Protein AF-0000000078756309 (afdb_homodimer)

Sequence (666 aa):
MLWLVALVTIILILGHYGLPETVNPQAYQEAPSAIKIMRGAEPFRLQGKTDVGFLLVHGFEDSPFTMRNIGELLHREGHTVIAPLLPGHGTTIKDFAKTRYEHWLSAVRETYARERPRFRHFFLIGFSMGGNLCLTLSSQLRRDSQPTGIISIAAPVALNGILNGRPIVKDPRLFLSGLLKNFISHIPKVQSAVAENVMIPWVGYSEAYTLAPLHSFKLGVQRVKSRLYRIRQPTCLIHATGDKTVHIENMHYIFRKISATEKRAYVFELNEDLSTHHVLVTHQLVRDKVFQYILRFVHDTLRGFDLKPVIFNPGGDKSRFIDKLKKFRGYFSMLWLVALVTIILILGHYGLPETVNPQAYQEAPSAIKIMRGAEPFRLQGKTDVGFLLVHGFEDSPFTMRNIGELLHREGHTVIAPLLPGHGTTIKDFAKTRYEHWLSAVRETYARERPRFRHFFLIGFSMGGNLCLTLSSQLRRDSQPTGIISIAAPVALNGILNGRPIVKDPRLFLSGLLKNFISHIPKVQSAVAENVMIPWVGYSEAYTLAPLHSFKLGVQRVKSRLYRIRQPTCLIHATGDKTVHIENMHYIFRKISATEKRAYVFELNEDLSTHHVLVTHQLVRDKVFQYILRFVHDTLRGFDLKPVIFNPGGDKSRFIDKLKKFRGYFS

Radius of gyration: 27.2 Å; Cα contacts (8 Å, |Δi|>4): 1262; chains: 2; bounding box: 55×83×77 Å

pLDDT: mean 78.38, std 21.21, range [23.53, 98.88]

InterPro domains:
  IPR022742 Alpha/beta hydrolase domain-containing protein 17C-like [PF12146] (55-269)
  IPR029058 Alpha/Beta hydrolase fold [G3DSA:3.40.50.1820] (33-302)
  IPR029058 Alpha/Beta hydrolase fold [SSF53474] (51-299)
  IPR050266 AB hydrolase superfamily [PTHR43798] (54-299)

Foldseek 3Di:
DVVVVVVVVVQLVCQAQADDDDDDLCPQVDDPDPVQAAVQQAWDKQAFDALEEEEEEEADQAGCNLVVVLQVLVVVVRYIYTYHGFFQWRGDLVRVLPDFLSNRLVNSLVVLVVCQVSGPAYEYEYAACSLLSLLQSQLPDDPVSHHQEYEHELYALAQFDAFPNRTHHLDPSNSRLSVCLVPDQWDFDPPPPLPPPPQFDTRGDRGTDGSNRVSNSRVVSNVSLVRQQSAAHEYEYEYECQQSRRHCSRVVSSQVRHNYPHYYYYYYYDPDPNDSSSSQCRGPVNNVVVSVSVVVSVVVSVVVVVPDPPPPPVDDDPPVVVVVVVVVVVVVD/DVVVVVVVVVQLVCQAQADDDDDDLCPQVDDPDPVQAAVQQAWDKQAFDALEEEEEEEADQAGCNLVVVLQVLVVVVRYIYTYHGFFQWRGDLVRVLPDFLSNRLVVSLVVLVVCQVSGPAYEYEYAALSLLSLLQSQLPDDPVSHHQEYEHELYALAQFDAFPNRTHHLDPSNSRLSVCLVPDQWDFDPPPPLPPPPQFDTRGDHGTDGSNRSSNSRVVSNVSLVRQQSAAHEYEYEYECQQSRRHCSRVVSSQVRHNYPHYYYYYYYDPDPNDSSSSQCGGPVNNVVVSVSVVVSVVVSVVVVVPDPPPPPVDDDPPVVVVVVVVVVVVVD

Secondary structure (DSSP, 8-state):
-HHHHHHHHHHHHHHHH-SPP---TTTT-SPPPGGGSPTT---EEE--SSSEEEEEE--TT--GGGGHHHHHHHHHTT-EEEEPPPTTTTS-HHHHHT--HHHHHHHHHHHHHHHGGG-SEEEEEEETHHHHHHHHHHHHS-GGG--SEEEEES--S-SEEEETTEEEES-GGGGGHHHHTTT-SEEE---------TTS---S--SEEEHHHHHHHHHHHGGGGGTGGG--S-EEEEEETT-SSS-THHHHHHHHH---SEEEEEEE----TTS-S--TTT-HHHHHHHHHHHHHHHHHHHHHHHS------TTS-TTHHHHHHHHHHHHB-/-HHHHHHHHHHHHHHHH-SPP---TTTT-SPPPGGGSPTT---EEE--SSSEEEEEE--TT--GGGGHHHHHHHHHTT-EEEEPPPTTTTS-HHHHHT--HHHHHHHHHHHHHHHGGG-SEEEEEEETHHHHHHHHHHHHS-GGG--SEEEEES--S-SEEEETTEEEES-GGGGGHHHHTTT-SEEE---------TTS---S--SEEEHHHHHHHHHHHGGGGGTGGG--S-EEEEEETT-SSS-THHHHHHHHH---SEEEEEEE----TTS-S--TTT-HHHHHHHHHHHHHHHHHHHHHHHS------TTS-TTHHHHHHHHHHHHB-

Structure (mmCIF, N/CA/C/O backbone):
data_AF-0000000078756309-model_v1
#
loop_
_entity.id
_entity.type
_entity.pdbx_description
1 polymer 'Serine aminopeptidase S33 domain-containing protein'
#
loop_
_atom_site.group_PDB
_atom_site.id
_atom_site.type_symbol
_atom_site.label_atom_id
_atom_site.label_alt_id
_atom_site.label_comp_id
_atom_site.label_asym_id
_atom_site.label_entity_id
_atom_site.label_seq_id
_atom_site.pdbx_PDB_ins_code
_atom_site.Cartn_x
_atom_site.Cartn_y
_atom_site.Cartn_z
_atom_site.occupancy
_atom_site.B_iso_or_equiv
_atom_site.auth_seq_id
_atom_site.auth_comp_id
_atom_site.auth_asym_id
_atom_site.auth_atom_id
_atom_site.pdbx_PDB_model_num
ATOM 1 N N . MET A 1 1 ? -3.621 -37.156 33.156 1 62.94 1 MET A N 1
ATOM 2 C CA . MET A 1 1 ? -3.957 -35.812 32.688 1 62.94 1 MET A CA 1
ATOM 3 C C . MET A 1 1 ? -2.865 -35.25 31.766 1 62.94 1 MET A C 1
ATOM 5 O O . MET A 1 1 ? -3.154 -34.75 30.688 1 62.94 1 MET A O 1
ATOM 9 N N . LEU A 1 2 ? -1.652 -35.469 32.125 1 72.5 2 LEU A N 1
ATOM 10 C CA . LEU A 1 2 ? -0.528 -34.969 31.344 1 72.5 2 LEU A CA 1
ATOM 11 C C . LEU A 1 2 ? -0.412 -35.75 30.031 1 72.5 2 LEU A C 1
ATOM 13 O O . LEU A 1 2 ? -0.12 -35.156 28.984 1 72.5 2 LEU A O 1
ATOM 17 N N . TRP A 1 3 ? -0.699 -36.969 30.219 1 71.19 3 TRP A N 1
ATOM 18 C CA . TRP A 1 3 ? -0.568 -37.781 29.016 1 71.19 3 TRP A CA 1
ATOM 19 C C . TRP A 1 3 ? -1.617 -37.406 27.969 1 71.19 3 TRP A C 1
ATOM 21 O O . TRP A 1 3 ? -1.339 -37.406 26.781 1 71.19 3 TRP A O 1
ATOM 31 N N . LEU A 1 4 ? -2.76 -37.062 28.406 1 67.69 4 LEU A N 1
ATOM 32 C CA . LEU A 1 4 ? -3.832 -36.625 27.5 1 67.69 4 LEU A CA 1
ATOM 33 C C . LEU A 1 4 ? -3.486 -35.312 26.828 1 67.69 4 LEU A C 1
ATOM 35 O O . LEU A 1 4 ? -3.744 -35.125 25.641 1 67.69 4 LEU A O 1
ATOM 39 N N . VAL A 1 5 ? -2.938 -34.5 27.578 1 70.62 5 VAL A N 1
ATOM 40 C CA . VAL A 1 5 ? -2.518 -33.219 27.031 1 70.62 5 VAL A CA 1
ATOM 41 C C . VAL A 1 5 ? -1.428 -33.438 25.984 1 70.62 5 VAL A C 1
ATOM 43 O O . VAL A 1 5 ? -1.44 -32.812 24.922 1 70.62 5 VAL A O 1
ATOM 46 N N . ALA A 1 6 ? -0.54 -34.25 26.375 1 68.94 6 ALA A N 1
ATOM 47 C CA . ALA A 1 6 ? 0.531 -34.562 25.438 1 68.94 6 ALA A CA 1
ATOM 48 C C . ALA A 1 6 ? -0.027 -35.188 24.156 1 68.94 6 ALA A C 1
ATOM 50 O O . ALA A 1 6 ? 0.394 -34.812 23.047 1 68.94 6 ALA A O 1
ATOM 51 N N . LEU A 1 7 ? -0.893 -36.031 24.359 1 63.38 7 LEU A N 1
ATOM 52 C CA . LEU A 1 7 ? -1.499 -36.719 23.203 1 63.38 7 LEU A CA 1
ATOM 53 C C . LEU A 1 7 ? -2.25 -35.688 22.328 1 63.38 7 LEU A C 1
ATOM 55 O O . LEU A 1 7 ? -2.135 -35.719 21.109 1 63.38 7 LEU A O 1
ATOM 59 N N . VAL A 1 8 ? -2.992 -34.906 22.922 1 62.09 8 VAL A N 1
ATOM 60 C CA . VAL A 1 8 ? -3.742 -33.875 22.188 1 62.09 8 VAL A CA 1
ATOM 61 C C . VAL A 1 8 ? -2.777 -32.938 21.469 1 62.09 8 VAL A C 1
ATOM 63 O O . VAL A 1 8 ? -3.014 -32.562 20.312 1 62.09 8 VAL A O 1
ATOM 66 N N . THR A 1 9 ? -1.751 -32.625 22.141 1 64.19 9 THR A N 1
ATOM 67 C CA . THR A 1 9 ? -0.748 -31.766 21.547 1 64.19 9 THR A CA 1
ATOM 68 C C . THR A 1 9 ? -0.109 -32.438 20.328 1 64.19 9 THR A C 1
ATOM 70 O O . THR A 1 9 ? 0.089 -31.797 19.297 1 64.19 9 THR A O 1
ATOM 73 N N . ILE A 1 10 ? 0.209 -33.656 20.547 1 59.19 10 ILE A N 1
ATOM 74 C CA . ILE A 1 10 ? 0.816 -34.406 19.453 1 59.19 10 ILE A CA 1
ATOM 75 C C . ILE A 1 10 ? -0.151 -34.469 18.281 1 59.19 10 ILE A C 1
ATOM 77 O O . ILE A 1 10 ? 0.249 -34.281 17.125 1 59.19 10 ILE A O 1
ATOM 81 N N . ILE A 1 11 ? -1.39 -34.656 18.578 1 56.66 11 ILE A N 1
ATOM 82 C CA . ILE A 1 11 ? -2.414 -34.75 17.531 1 56.66 11 ILE A CA 1
ATOM 83 C C . ILE A 1 11 ? -2.533 -33.406 16.828 1 56.66 11 ILE A C 1
ATOM 85 O O . ILE A 1 11 ? -2.637 -33.344 15.602 1 56.66 11 ILE A O 1
ATOM 89 N N . LEU A 1 12 ? -2.445 -32.438 17.625 1 61.59 12 LEU A N 1
ATOM 90 C CA . LEU A 1 12 ? -2.551 -31.094 17.031 1 61.59 12 LEU A CA 1
ATOM 91 C C . LEU A 1 12 ? -1.331 -30.781 16.172 1 61.59 12 LEU A C 1
ATOM 93 O O . LEU A 1 12 ? -1.465 -30.234 15.078 1 61.59 12 LEU A O 1
ATOM 97 N N . ILE A 1 13 ? -0.246 -31.219 16.719 1 60 13 ILE A N 1
ATOM 98 C CA . ILE A 1 13 ? 0.989 -30.969 15.984 1 60 13 ILE A CA 1
ATOM 99 C C . ILE A 1 13 ? 1.019 -31.812 14.711 1 60 13 ILE A C 1
ATOM 101 O O . ILE A 1 13 ? 1.274 -31.297 13.617 1 60 13 ILE A O 1
ATOM 105 N N . LEU A 1 14 ? 0.787 -33.094 14.969 1 59.84 14 LEU A N 1
ATOM 106 C CA . LEU A 1 14 ? 0.793 -33.969 13.812 1 59.84 14 LEU A CA 1
ATOM 107 C C . LEU A 1 14 ? -0.347 -33.625 12.859 1 59.84 14 LEU A C 1
ATOM 109 O O . LEU A 1 14 ? -0.213 -33.812 11.641 1 59.84 14 LEU A O 1
ATOM 113 N N . GLY A 1 15 ? -1.359 -33.281 13.422 1 61.75 15 GLY A N 1
ATOM 114 C CA . GLY A 1 15 ? -2.479 -32.844 12.594 1 61.75 15 GLY A CA 1
ATOM 115 C C . GLY A 1 15 ? -2.174 -31.641 11.75 1 61.75 15 GLY A C 1
ATOM 116 O O . GLY A 1 15 ? -2.574 -31.562 10.586 1 61.75 15 GLY A O 1
ATOM 117 N N . HIS A 1 16 ? -1.434 -30.859 12.336 1 65 16 HIS A N 1
ATOM 118 C CA . HIS A 1 16 ? -1.099 -29.625 11.648 1 65 16 HIS A CA 1
ATOM 119 C C . HIS A 1 16 ? 0.059 -29.812 10.68 1 65 16 HIS A C 1
ATOM 121 O O . HIS A 1 16 ? -0.034 -29.438 9.508 1 65 16 HIS A O 1
ATOM 127 N N . TYR A 1 17 ? 1.135 -30.516 11.031 1 66.06 17 TYR A N 1
ATOM 128 C CA . TYR A 1 17 ? 2.348 -30.594 10.227 1 66.06 17 TYR A CA 1
ATOM 129 C C . TYR A 1 17 ? 2.361 -31.875 9.398 1 66.06 17 TYR A C 1
ATOM 131 O O . TYR A 1 17 ? 2.957 -31.922 8.32 1 66.06 17 TYR A O 1
ATOM 139 N N . GLY A 1 18 ? 1.621 -32.781 9.805 1 63.03 18 GLY A N 1
ATOM 140 C CA . GLY A 1 18 ? 1.691 -34.094 9.156 1 63.03 18 GLY A CA 1
ATOM 141 C C . GLY A 1 18 ? 3.055 -34.75 9.273 1 63.03 18 GLY A C 1
ATOM 142 O O . GLY A 1 18 ? 3.961 -34.188 9.898 1 63.03 18 GLY A O 1
ATOM 143 N N . LEU A 1 19 ? 3.197 -36 8.742 1 60.88 19 LEU A N 1
ATOM 144 C CA . LEU A 1 19 ? 4.488 -36.656 8.68 1 60.88 19 LEU A CA 1
ATOM 145 C C . LEU A 1 19 ? 5.379 -36.031 7.613 1 60.88 19 LEU A C 1
ATOM 147 O O . LEU A 1 19 ? 4.895 -35.594 6.57 1 60.88 19 LEU A O 1
ATOM 151 N N . PRO A 1 20 ? 6.652 -35.844 7.953 1 62.84 20 PRO A N 1
ATOM 152 C CA . PRO A 1 20 ? 7.57 -35.312 6.949 1 62.84 20 PRO A CA 1
ATOM 153 C C . PRO A 1 20 ? 7.57 -36.094 5.648 1 62.84 20 PRO A C 1
ATOM 155 O O . PRO A 1 20 ? 7.52 -37.344 5.676 1 62.84 20 PRO A O 1
ATOM 158 N N . GLU A 1 21 ? 7.227 -35.5 4.625 1 67.81 21 GLU A N 1
ATOM 159 C CA . GLU A 1 21 ? 7.273 -36.156 3.309 1 67.81 21 GLU A CA 1
ATOM 160 C C . GLU A 1 21 ? 8.523 -35.719 2.543 1 67.81 21 GLU A C 1
ATOM 162 O O . GLU A 1 21 ? 8.906 -34.562 2.549 1 67.81 21 GLU A O 1
ATOM 167 N N . THR A 1 22 ? 9.328 -36.719 2.123 1 63.31 22 THR A N 1
ATOM 168 C CA . THR A 1 22 ? 10.438 -36.406 1.215 1 63.31 22 THR A CA 1
ATOM 169 C C . THR A 1 22 ? 9.922 -36.188 -0.201 1 63.31 22 THR A C 1
ATOM 171 O O . THR A 1 22 ? 9.289 -37.062 -0.797 1 63.31 22 THR A O 1
ATOM 174 N N . VAL A 1 23 ? 9.992 -35 -0.582 1 70.94 23 VAL A N 1
ATOM 175 C CA . VAL A 1 23 ? 9.5 -34.656 -1.913 1 70.94 23 VAL A CA 1
ATOM 176 C C . VAL A 1 23 ? 10.68 -34.406 -2.857 1 70.94 23 VAL A C 1
ATOM 178 O O . VAL A 1 23 ? 11.609 -33.688 -2.529 1 70.94 23 VAL A O 1
ATOM 181 N N . ASN A 1 24 ? 10.734 -35.312 -3.947 1 67 24 ASN A N 1
ATOM 182 C CA . ASN A 1 24 ? 11.641 -35.031 -5.051 1 67 24 ASN A CA 1
ATOM 183 C C . ASN A 1 24 ? 11.078 -33.938 -5.969 1 67 24 ASN A C 1
ATOM 185 O O . ASN A 1 24 ? 10.141 -34.188 -6.73 1 67 24 ASN A O 1
ATOM 189 N N . PRO A 1 25 ? 11.648 -32.781 -5.914 1 73.5 25 PRO A N 1
ATOM 190 C CA . PRO A 1 25 ? 11.078 -31.672 -6.672 1 73.5 25 PRO A CA 1
ATOM 191 C C . PRO A 1 25 ? 11.062 -31.922 -8.18 1 73.5 25 PRO A C 1
ATOM 193 O O . PRO A 1 25 ? 10.25 -31.328 -8.898 1 73.5 25 PRO A O 1
ATOM 196 N N . GLN A 1 26 ? 11.898 -32.875 -8.711 1 64.94 26 GLN A N 1
ATOM 197 C CA . GLN A 1 26 ? 12.023 -33.094 -10.148 1 64.94 26 GLN A CA 1
ATOM 198 C C . GLN A 1 26 ? 11.102 -34.219 -10.609 1 64.94 26 GLN A C 1
ATOM 200 O O . GLN A 1 26 ? 10.953 -34.438 -11.805 1 64.94 26 GLN A O 1
ATOM 205 N N . ALA A 1 27 ? 10.508 -34.844 -9.672 1 60.66 27 ALA A N 1
ATOM 206 C CA . ALA A 1 27 ? 9.711 -36.031 -10.008 1 60.66 27 ALA A CA 1
ATOM 207 C C . ALA A 1 27 ? 8.523 -35.656 -10.891 1 60.66 27 ALA A C 1
ATOM 209 O O . ALA A 1 27 ? 8.031 -36.469 -11.664 1 60.66 27 ALA A O 1
ATOM 210 N N . TYR A 1 28 ? 7.992 -34.562 -10.852 1 62.34 28 TYR A N 1
ATOM 211 C CA . TYR A 1 28 ? 6.805 -34.219 -11.625 1 62.34 28 TYR A CA 1
ATOM 212 C C . TYR A 1 28 ? 7.16 -33.281 -12.773 1 62.34 28 TYR A C 1
ATOM 214 O O . TYR A 1 28 ? 6.344 -32.438 -13.18 1 62.34 28 TYR A O 1
ATOM 222 N N . GLN A 1 29 ? 8.344 -33.5 -13.375 1 56.22 29 GLN A N 1
ATOM 223 C CA . GLN A 1 29 ? 8.805 -32.531 -14.367 1 56.22 29 GLN A CA 1
ATOM 224 C C . GLN A 1 29 ? 8.117 -32.781 -15.711 1 56.22 29 GLN A C 1
ATOM 226 O O . GLN A 1 29 ? 8.156 -31.906 -16.594 1 56.22 29 GLN A O 1
ATOM 231 N N . GLU A 1 30 ? 7.406 -33.906 -15.828 1 53.91 30 GLU A N 1
ATOM 232 C CA . GLU A 1 30 ? 6.953 -34.062 -17.203 1 53.91 30 GLU A CA 1
ATOM 233 C C . GLU A 1 30 ? 5.637 -33.312 -17.438 1 53.91 30 GLU A C 1
ATOM 235 O O . GLU A 1 30 ? 4.68 -33.5 -16.688 1 53.91 30 GLU A O 1
ATOM 240 N N . ALA A 1 31 ? 5.699 -32.281 -18.281 1 58.75 31 ALA A N 1
ATOM 241 C CA . ALA A 1 31 ? 4.496 -31.594 -18.75 1 58.75 31 ALA A CA 1
ATOM 242 C C . ALA A 1 31 ? 3.459 -32.594 -19.25 1 58.75 31 ALA A C 1
ATOM 244 O O . ALA A 1 31 ? 3.799 -33.562 -19.938 1 58.75 31 ALA A O 1
ATOM 245 N N . PRO A 1 32 ? 2.279 -32.469 -18.609 1 61.06 32 PRO A N 1
ATOM 246 C CA . PRO A 1 32 ? 1.266 -33.375 -19.141 1 61.06 32 PRO A CA 1
ATOM 247 C C . PRO A 1 32 ? 1.079 -33.25 -20.656 1 61.06 32 PRO A C 1
ATOM 249 O O . PRO A 1 32 ? 1.365 -32.188 -21.219 1 61.06 32 PRO A O 1
ATOM 252 N N . SER A 1 33 ? 0.863 -34.344 -21.297 1 61.62 33 SER A N 1
ATOM 253 C CA . SER A 1 33 ? 0.513 -34.281 -22.719 1 61.62 33 SER A CA 1
ATOM 254 C C . SER A 1 33 ? -0.668 -33.344 -22.953 1 61.62 33 SER A C 1
ATOM 256 O O . SER A 1 33 ? -1.518 -33.188 -22.078 1 61.62 33 SER A O 1
ATOM 258 N N . ALA A 1 34 ? -0.636 -32.625 -24.062 1 63.22 34 ALA A N 1
ATOM 259 C CA . ALA A 1 34 ? -1.673 -31.688 -24.469 1 63.22 34 ALA A CA 1
ATOM 260 C C . ALA A 1 34 ? -3.057 -32.312 -24.391 1 63.22 34 ALA A C 1
ATOM 262 O O . ALA A 1 34 ? -4.043 -31.641 -24.094 1 63.22 34 ALA A O 1
ATOM 263 N N . ILE A 1 35 ? -3.057 -33.531 -24.562 1 65.38 35 ILE A N 1
ATOM 264 C CA . ILE A 1 35 ? -4.344 -34.219 -24.641 1 65.38 35 ILE A CA 1
ATOM 265 C C . ILE A 1 35 ? -4.957 -34.281 -23.234 1 65.38 35 ILE A C 1
ATOM 267 O O . ILE A 1 35 ? -6.184 -34.344 -23.094 1 65.38 35 ILE A O 1
ATOM 271 N N . LYS A 1 36 ? -4.16 -34.125 -22.359 1 80.25 36 LYS A N 1
ATOM 272 C CA . LYS A 1 36 ? -4.641 -34.281 -20.984 1 80.25 36 LYS A CA 1
ATOM 273 C C . LYS A 1 36 ? -5.008 -32.938 -20.359 1 80.25 36 LYS A C 1
ATOM 275 O O . LYS A 1 36 ? -5.633 -32.906 -19.297 1 80.25 36 LYS A O 1
ATOM 280 N N . ILE A 1 37 ? -4.73 -31.984 -21.172 1 88.44 37 ILE A N 1
ATOM 281 C CA . ILE A 1 37 ? -4.945 -30.656 -20.594 1 88.44 37 ILE A CA 1
ATOM 282 C C . ILE A 1 37 ? -6.387 -30.219 -20.828 1 88.44 37 ILE A C 1
ATOM 284 O O . ILE A 1 37 ? -6.902 -30.328 -21.953 1 88.44 37 ILE A O 1
ATOM 288 N N . MET A 1 38 ? -7.027 -29.797 -19.812 1 87.44 38 MET A N 1
ATOM 289 C CA . MET A 1 38 ? -8.375 -29.234 -19.906 1 87.44 38 MET A CA 1
ATOM 290 C C . MET A 1 38 ? -8.422 -28.078 -20.891 1 87.44 38 MET A C 1
ATOM 292 O O . MET A 1 38 ? -7.5 -27.266 -20.938 1 87.44 38 MET A O 1
ATOM 296 N N . ARG A 1 39 ? -9.492 -28.094 -21.609 1 87 39 ARG A N 1
ATOM 297 C CA . ARG A 1 39 ? -9.664 -26.984 -22.547 1 87 39 ARG A CA 1
ATOM 298 C C . ARG A 1 39 ? -9.641 -25.656 -21.828 1 87 39 ARG A C 1
ATOM 300 O O . ARG A 1 39 ? -10.367 -25.453 -20.844 1 87 39 ARG A O 1
ATOM 307 N N . GLY A 1 40 ? -8.766 -24.734 -22.219 1 89.19 40 GLY A N 1
ATOM 308 C CA . GLY A 1 40 ? -8.68 -23.422 -21.609 1 89.19 40 GLY A CA 1
ATOM 309 C C . GLY A 1 40 ? -7.574 -23.312 -20.578 1 89.19 40 GLY A C 1
ATOM 310 O O . GLY A 1 40 ? -7.18 -22.203 -20.188 1 89.19 40 GLY A O 1
ATOM 311 N N . ALA A 1 41 ? -7.078 -24.422 -20.172 1 92.62 41 ALA A N 1
ATOM 312 C CA . ALA A 1 41 ? -6.062 -24.438 -19.125 1 92.62 41 ALA A CA 1
ATOM 313 C C . ALA A 1 41 ? -4.656 -24.438 -19.719 1 92.62 41 ALA A C 1
ATOM 315 O O . ALA A 1 41 ? -3.668 -24.516 -18.984 1 92.62 41 ALA A O 1
ATOM 316 N N . GLU A 1 42 ? -4.508 -24.375 -21 1 93.31 42 GLU A N 1
ATOM 317 C CA . GLU A 1 42 ? -3.24 -24.516 -21.719 1 93.31 42 GLU A CA 1
ATOM 318 C C . GLU A 1 42 ? -2.26 -23.422 -21.328 1 93.31 42 GLU A C 1
ATOM 320 O O . GLU A 1 42 ? -2.658 -22.266 -21.125 1 93.31 42 GLU A O 1
ATOM 325 N N . PRO A 1 43 ? -0.975 -23.891 -21.141 1 95.94 43 PRO A N 1
ATOM 326 C CA . PRO A 1 43 ? 0.029 -22.844 -21.047 1 95.94 43 PRO A CA 1
ATOM 327 C C . PRO A 1 43 ? 0.089 -21.969 -22.297 1 95.94 43 PRO A C 1
ATOM 329 O O . PRO A 1 43 ? -0.401 -22.359 -23.359 1 95.94 43 PRO A O 1
ATOM 332 N N . PHE A 1 44 ? 0.599 -20.719 -22.156 1 96.62 44 PHE A N 1
ATOM 333 C CA . PHE A 1 44 ? 0.714 -19.891 -23.328 1 96.62 44 PHE A CA 1
ATOM 334 C C . PHE A 1 44 ? 1.982 -19.047 -23.281 1 96.62 44 PHE A C 1
ATOM 336 O O . PHE A 1 44 ? 2.543 -18.828 -22.203 1 96.62 44 PHE A O 1
ATOM 343 N N . ARG A 1 45 ? 2.463 -18.734 -24.406 1 98.06 45 ARG A N 1
ATOM 344 C CA . ARG A 1 45 ? 3.531 -17.781 -24.672 1 98.06 45 ARG A CA 1
ATOM 345 C C . ARG A 1 45 ? 3.113 -16.781 -25.75 1 98.06 45 ARG A C 1
ATOM 347 O O . ARG A 1 45 ? 2.75 -17.156 -26.859 1 98.06 45 ARG A O 1
ATOM 354 N N . LEU A 1 46 ? 3.055 -15.531 -25.375 1 98.38 46 LEU A N 1
ATOM 355 C CA . LEU A 1 46 ? 2.797 -14.445 -26.312 1 98.38 46 LEU A CA 1
ATOM 356 C C . LEU A 1 46 ? 4.078 -13.672 -26.609 1 98.38 46 LEU A C 1
ATOM 358 O O . LEU A 1 46 ? 4.605 -12.977 -25.734 1 98.38 46 LEU A O 1
ATOM 362 N N . GLN A 1 47 ? 4.566 -13.789 -27.781 1 98.12 47 GLN A N 1
ATOM 363 C CA . GLN A 1 47 ? 5.84 -13.18 -28.141 1 98.12 47 GLN A CA 1
ATOM 364 C C . GLN A 1 47 ? 5.668 -11.695 -28.453 1 98.12 47 GLN A C 1
ATOM 366 O O . GLN A 1 47 ? 4.844 -11.32 -29.281 1 98.12 47 GLN A O 1
ATOM 371 N N . GLY A 1 48 ? 6.406 -10.93 -27.688 1 97.81 48 GLY A N 1
ATOM 372 C CA . GLY A 1 48 ? 6.383 -9.5 -27.906 1 97.81 48 GLY A CA 1
ATOM 373 C C . GLY A 1 48 ? 7.617 -8.992 -28.641 1 97.81 48 GLY A C 1
ATOM 374 O O . GLY A 1 48 ? 8.453 -9.781 -29.062 1 97.81 48 GLY A O 1
ATOM 375 N N . LYS A 1 49 ? 7.672 -7.652 -28.766 1 96.75 49 LYS A N 1
ATOM 376 C CA . LYS A 1 49 ? 8.734 -7.027 -29.547 1 96.75 49 LYS A CA 1
ATOM 377 C C . LYS A 1 49 ? 9.75 -6.332 -28.641 1 96.75 49 LYS A C 1
ATOM 379 O O . LYS A 1 49 ? 10.883 -6.082 -29.047 1 96.75 49 LYS A O 1
ATOM 384 N N . THR A 1 50 ? 9.305 -6.012 -27.453 1 96.56 50 THR A N 1
ATOM 385 C CA . THR A 1 50 ? 10.195 -5.293 -26.547 1 96.56 50 THR A CA 1
ATOM 386 C C . THR A 1 50 ? 11.148 -6.262 -25.844 1 96.56 50 THR A C 1
ATOM 388 O O . THR A 1 50 ? 11 -7.48 -25.953 1 96.56 50 THR A O 1
ATOM 391 N N . ASP A 1 51 ? 12.094 -5.73 -25.141 1 97.19 51 ASP A N 1
ATOM 392 C CA . ASP A 1 51 ? 13.039 -6.516 -24.359 1 97.19 51 ASP A CA 1
ATOM 393 C C . ASP A 1 51 ? 12.562 -6.672 -22.906 1 97.19 51 ASP A C 1
ATOM 395 O O . ASP A 1 51 ? 13.367 -6.641 -21.984 1 97.19 51 ASP A O 1
ATOM 399 N N . VAL A 1 52 ? 11.297 -6.578 -22.781 1 98 52 VAL A N 1
ATOM 400 C CA . VAL A 1 52 ? 10.664 -6.766 -21.484 1 98 52 VAL A CA 1
ATOM 401 C C . VAL A 1 52 ? 9.836 -8.055 -21.484 1 98 52 VAL A C 1
ATOM 403 O O . VAL A 1 52 ? 9.039 -8.273 -22.391 1 98 52 VAL A O 1
ATOM 406 N N . GLY A 1 53 ? 10.062 -8.969 -20.562 1 98.62 53 GLY A N 1
ATOM 407 C CA . GLY A 1 53 ? 9.336 -10.219 -20.422 1 98.62 53 GLY A CA 1
ATOM 408 C C . GLY A 1 53 ? 8.594 -10.336 -19.109 1 98.62 53 GLY A C 1
ATOM 409 O O . GLY A 1 53 ? 8.93 -9.656 -18.141 1 98.62 53 GLY A O 1
ATOM 410 N N . PHE A 1 54 ? 7.555 -11.156 -19.125 1 98.88 54 PHE A N 1
ATOM 411 C CA . PHE A 1 54 ? 6.742 -11.406 -17.938 1 98.88 54 PHE A CA 1
ATOM 412 C C . PHE A 1 54 ? 6.52 -12.898 -17.734 1 98.88 54 PHE A C 1
ATOM 414 O O . PHE A 1 54 ? 6.188 -13.617 -18.688 1 98.88 54 PHE A O 1
ATOM 421 N N . LEU A 1 55 ? 6.738 -13.383 -16.547 1 98.88 55 LEU A N 1
ATOM 422 C CA . LEU A 1 55 ? 6.305 -14.711 -16.125 1 98.88 55 LEU A CA 1
ATOM 423 C C . LEU A 1 55 ? 5.047 -14.625 -15.273 1 98.88 55 LEU A C 1
ATOM 425 O O . LEU A 1 55 ? 5.074 -14.047 -14.18 1 98.88 55 LEU A O 1
ATOM 429 N N . LEU A 1 56 ? 3.969 -15.133 -15.781 1 98.69 56 LEU A N 1
ATOM 430 C CA . LEU A 1 56 ? 2.699 -15.164 -15.062 1 98.69 56 LEU A CA 1
ATOM 431 C C . LEU A 1 56 ? 2.484 -16.531 -14.406 1 98.69 56 LEU A C 1
ATOM 433 O O . LEU A 1 56 ? 2.557 -17.562 -15.07 1 98.69 56 LEU A O 1
ATOM 437 N N . VAL A 1 57 ? 2.193 -16.516 -13.094 1 98.5 57 VAL A N 1
ATOM 438 C CA . VAL A 1 57 ? 2.059 -17.766 -12.344 1 98.5 57 VAL A CA 1
ATOM 439 C C . VAL A 1 57 ? 0.659 -17.859 -11.742 1 98.5 57 VAL A C 1
ATOM 441 O O . VAL A 1 57 ? 0.257 -17 -10.961 1 98.5 57 VAL A O 1
ATOM 444 N N . HIS A 1 58 ? -0.061 -18.906 -12.07 1 96.25 58 HIS A N 1
ATOM 445 C CA . HIS A 1 58 ? -1.439 -19.062 -11.625 1 96.25 58 HIS A CA 1
ATOM 446 C C . HIS A 1 58 ? -1.495 -19.656 -10.219 1 96.25 58 HIS A C 1
ATOM 448 O O . HIS A 1 58 ? -0.464 -20.031 -9.664 1 96.25 58 HIS A O 1
ATOM 454 N N . GLY A 1 59 ? -2.758 -19.781 -9.688 1 95.31 59 GLY A N 1
ATOM 455 C CA . GLY A 1 59 ? -2.957 -20.156 -8.297 1 95.31 59 GLY A CA 1
ATOM 456 C C . GLY A 1 59 ? -3.209 -21.641 -8.109 1 95.31 59 GLY A C 1
ATOM 457 O O . GLY A 1 59 ? -3.059 -22.422 -9.047 1 95.31 59 GLY A O 1
ATOM 458 N N . PHE A 1 60 ? -3.543 -22.016 -6.855 1 92.44 60 PHE A N 1
ATOM 459 C CA . PHE A 1 60 ? -3.822 -23.391 -6.445 1 92.44 60 PHE A CA 1
ATOM 460 C C . PHE A 1 60 ? -5.121 -23.891 -7.066 1 92.44 60 PHE A C 1
ATOM 462 O O . PHE A 1 60 ? -6.137 -23.188 -7.043 1 92.44 60 PHE A O 1
ATOM 469 N N . GLU A 1 61 ? -5.082 -25.094 -7.699 1 88.75 61 GLU A N 1
ATOM 470 C CA . GLU A 1 61 ? -6.227 -25.719 -8.352 1 88.75 61 GLU A CA 1
ATOM 471 C C . GLU A 1 61 ? -6.719 -24.875 -9.523 1 88.75 61 GLU A C 1
ATOM 473 O O . GLU A 1 61 ? -7.859 -25.016 -9.969 1 88.75 61 GLU A O 1
ATOM 478 N N . ASP A 1 62 ? -5.945 -24 -9.93 1 91 62 ASP A N 1
ATOM 479 C CA . ASP A 1 62 ? -6.195 -23.031 -10.984 1 91 62 ASP A CA 1
ATOM 480 C C . ASP A 1 62 ? -5.473 -23.422 -12.273 1 91 62 ASP A C 1
ATOM 482 O O . ASP A 1 62 ? -5.055 -24.562 -12.438 1 91 62 ASP A O 1
ATOM 486 N N . SER A 1 63 ? -5.504 -22.5 -13.266 1 91.56 63 SER A N 1
ATOM 487 C CA . SER A 1 63 ? -4.824 -22.703 -14.539 1 91.56 63 SER A CA 1
ATOM 488 C C . SER A 1 63 ? -4.406 -21.359 -15.156 1 91.56 63 SER A C 1
ATOM 490 O O . SER A 1 63 ? -4.762 -20.297 -14.641 1 91.56 63 SER A O 1
ATOM 492 N N . PRO A 1 64 ? -3.633 -21.438 -16.234 1 94.5 64 PRO A N 1
ATOM 493 C CA . PRO A 1 64 ? -3.213 -20.203 -16.891 1 94.5 64 PRO A CA 1
ATOM 494 C C . PRO A 1 64 ? -4.391 -19.375 -17.406 1 94.5 64 PRO A C 1
ATOM 496 O O . PRO A 1 64 ? -4.23 -18.203 -17.719 1 94.5 64 PRO A O 1
ATOM 499 N N . PHE A 1 65 ? -5.547 -19.938 -17.406 1 90.25 65 PHE A N 1
ATOM 500 C CA . PHE A 1 65 ? -6.75 -19.219 -17.828 1 90.25 65 PHE A CA 1
ATOM 501 C C . PHE A 1 65 ? -6.941 -17.953 -17 1 90.25 65 PHE A C 1
ATOM 503 O O . PHE A 1 65 ? -7.281 -16.906 -17.562 1 90.25 65 PHE A O 1
ATOM 510 N N . THR A 1 66 ? -6.68 -18.047 -15.773 1 90.25 66 THR A N 1
ATOM 511 C CA . THR A 1 66 ? -6.914 -16.922 -14.867 1 90.25 66 THR A CA 1
ATOM 512 C C . THR A 1 66 ? -5.945 -15.781 -15.148 1 90.25 66 THR A C 1
ATOM 514 O O . THR A 1 66 ? -6.234 -14.625 -14.828 1 90.25 66 THR A O 1
ATOM 517 N N . MET A 1 67 ? -4.852 -16.094 -15.82 1 94.12 67 MET A N 1
ATOM 518 C CA . MET A 1 67 ? -3.812 -15.102 -16.062 1 94.12 67 MET A CA 1
ATOM 519 C C . MET A 1 67 ? -3.896 -14.555 -17.484 1 94.12 67 MET A C 1
ATOM 521 O O . MET A 1 67 ? -3.168 -13.633 -17.844 1 94.12 67 MET A O 1
ATOM 525 N N . ARG A 1 68 ? -4.801 -15.039 -18.25 1 92.12 68 ARG A N 1
ATOM 526 C CA . ARG A 1 68 ? -4.832 -14.781 -19.688 1 92.12 68 ARG A CA 1
ATOM 527 C C . ARG A 1 68 ? -5.09 -13.305 -19.969 1 92.12 68 ARG A C 1
ATOM 529 O O . ARG A 1 68 ? -4.402 -12.703 -20.797 1 92.12 68 ARG A O 1
ATOM 536 N N . ASN A 1 69 ? -6.059 -12.719 -19.281 1 90.06 69 ASN A N 1
ATOM 537 C CA . ASN A 1 69 ? -6.387 -11.312 -19.516 1 90.06 69 ASN A CA 1
ATOM 538 C C . ASN A 1 69 ? -5.207 -10.398 -19.203 1 90.06 69 ASN A C 1
ATOM 540 O O . ASN A 1 69 ? -4.941 -9.445 -19.922 1 90.06 69 ASN A O 1
ATOM 544 N N . ILE A 1 70 ? -4.523 -10.688 -18.125 1 94.62 70 ILE A N 1
ATOM 545 C CA . ILE A 1 70 ? -3.338 -9.914 -17.766 1 94.62 70 ILE A CA 1
ATOM 546 C C . ILE A 1 70 ? -2.262 -10.094 -18.828 1 94.62 70 ILE A C 1
ATOM 548 O O . ILE A 1 70 ? -1.607 -9.133 -19.234 1 94.62 70 ILE A O 1
ATOM 552 N N . GLY A 1 71 ? -2.082 -11.352 -19.281 1 96.44 71 GLY A N 1
ATOM 553 C CA . GLY A 1 71 ? -1.11 -11.633 -20.328 1 96.44 71 GLY A CA 1
ATOM 554 C C . GLY A 1 71 ? -1.379 -10.867 -21.609 1 96.44 71 GLY A C 1
ATOM 555 O O . GLY A 1 71 ? -0.465 -10.273 -22.188 1 96.44 71 GLY A O 1
ATOM 556 N N . GLU A 1 72 ? -2.619 -10.852 -21.984 1 94.31 72 GLU A N 1
ATOM 557 C CA . GLU A 1 72 ? -3.004 -10.156 -23.203 1 94.31 72 GLU A CA 1
ATOM 558 C C . GLU A 1 72 ? -2.791 -8.648 -23.078 1 94.31 72 GLU A C 1
ATOM 560 O O . GLU A 1 72 ? -2.371 -7.988 -24.031 1 94.31 72 GLU A O 1
ATOM 565 N N . LEU A 1 73 ? -3.129 -8.148 -21.938 1 92.56 73 LEU A N 1
ATOM 566 C CA . LEU A 1 73 ? -2.912 -6.734 -21.656 1 92.56 73 LEU A CA 1
ATOM 567 C C . LEU A 1 73 ? -1.447 -6.359 -21.859 1 92.56 73 LEU A C 1
ATOM 569 O O . LEU A 1 73 ? -1.139 -5.379 -22.531 1 92.56 73 LEU A O 1
ATOM 573 N N . LEU A 1 74 ? -0.567 -7.09 -21.297 1 96.81 74 LEU A N 1
ATOM 574 C CA . LEU A 1 74 ? 0.863 -6.809 -21.344 1 96.81 74 LEU A CA 1
ATOM 575 C C . LEU A 1 74 ? 1.404 -7.027 -22.766 1 96.81 74 LEU A C 1
ATOM 577 O O . LEU A 1 74 ? 2.287 -6.297 -23.219 1 96.81 74 LEU A O 1
ATOM 581 N N . HIS A 1 75 ? 0.858 -7.98 -23.391 1 97.38 75 HIS A N 1
ATOM 582 C CA . HIS A 1 75 ? 1.271 -8.242 -24.766 1 97.38 75 HIS A CA 1
ATOM 583 C C . HIS A 1 75 ? 0.898 -7.086 -25.688 1 97.38 75 HIS A C 1
ATOM 585 O O . HIS A 1 75 ? 1.644 -6.758 -26.609 1 97.38 75 HIS A O 1
ATOM 591 N N . ARG A 1 76 ? -0.241 -6.527 -25.438 1 95.06 76 ARG A N 1
ATOM 592 C CA . ARG A 1 76 ? -0.67 -5.371 -26.219 1 95.06 76 ARG A CA 1
ATOM 593 C C . ARG A 1 76 ? 0.305 -4.211 -26.047 1 95.06 76 ARG A C 1
ATOM 595 O O . ARG A 1 76 ? 0.459 -3.393 -26.969 1 95.06 76 ARG A O 1
ATOM 602 N N . GLU A 1 77 ? 0.983 -4.188 -24.953 1 94.81 77 GLU A N 1
ATOM 603 C CA . GLU A 1 77 ? 2.008 -3.172 -24.719 1 94.81 77 GLU A CA 1
ATOM 604 C C . GLU A 1 77 ? 3.311 -3.533 -25.438 1 94.81 77 GLU A C 1
ATOM 606 O O . GLU A 1 77 ? 4.297 -2.801 -25.344 1 94.81 77 GLU A O 1
ATOM 611 N N . GLY A 1 78 ? 3.408 -4.703 -26.062 1 96.81 78 GLY A N 1
ATOM 612 C CA . GLY A 1 78 ? 4.555 -5.117 -26.859 1 96.81 78 GLY A CA 1
ATOM 613 C C . GLY A 1 78 ? 5.48 -6.066 -26.109 1 96.81 78 GLY A C 1
ATOM 614 O O . GLY A 1 78 ? 6.559 -6.402 -26.609 1 96.81 78 GLY A O 1
ATOM 615 N N . HIS A 1 79 ? 5.094 -6.574 -24.938 1 98.12 79 HIS A N 1
ATOM 616 C CA . HIS A 1 79 ? 5.977 -7.383 -24.109 1 98.12 79 HIS A CA 1
ATOM 617 C C . HIS A 1 79 ? 5.75 -8.867 -24.359 1 98.12 79 HIS A C 1
ATOM 619 O O . HIS A 1 79 ? 4.676 -9.273 -24.812 1 98.12 79 HIS A O 1
ATOM 625 N N . THR A 1 80 ? 6.75 -9.656 -24.125 1 98.75 80 THR A N 1
ATOM 626 C CA . THR A 1 80 ? 6.613 -11.109 -24.125 1 98.75 80 THR A CA 1
ATOM 627 C C . THR A 1 80 ? 6.043 -11.609 -22.812 1 98.75 80 THR A C 1
ATOM 629 O O . THR A 1 80 ? 6.441 -11.141 -21.734 1 98.75 80 THR A O 1
ATOM 632 N N . VAL A 1 81 ? 5.086 -12.477 -22.922 1 98.81 81 VAL A N 1
ATOM 633 C CA . VAL A 1 81 ? 4.43 -12.992 -21.734 1 98.81 81 VAL A CA 1
ATOM 634 C C . VAL A 1 81 ? 4.461 -14.523 -21.75 1 98.81 81 VAL A C 1
ATOM 636 O O . VAL A 1 81 ? 4.109 -15.148 -22.75 1 98.81 81 VAL A O 1
ATOM 639 N N . ILE A 1 82 ? 4.895 -15.117 -20.656 1 98.75 82 ILE A N 1
ATOM 640 C CA . ILE A 1 82 ? 4.957 -16.562 -20.484 1 98.75 82 ILE A CA 1
ATOM 641 C C . ILE A 1 82 ? 4.082 -16.984 -19.312 1 98.75 82 ILE A C 1
ATOM 643 O O . ILE A 1 82 ? 4.199 -16.422 -18.219 1 98.75 82 ILE A O 1
ATOM 647 N N . ALA A 1 83 ? 3.193 -17.922 -19.516 1 98.31 83 ALA A N 1
ATOM 648 C CA . ALA A 1 83 ? 2.355 -18.484 -18.469 1 98.31 83 ALA A CA 1
ATOM 649 C C . ALA A 1 83 ? 2.381 -20.016 -18.5 1 98.31 83 ALA A C 1
ATOM 651 O O . ALA A 1 83 ? 1.593 -20.625 -19.219 1 98.31 83 ALA A O 1
ATOM 652 N N . PRO A 1 84 ? 3.203 -20.594 -17.672 1 97.19 84 PRO A N 1
ATOM 653 C CA . PRO A 1 84 ? 3.27 -22.062 -17.656 1 97.19 84 PRO A CA 1
ATOM 654 C C . PRO A 1 84 ? 2.094 -22.688 -16.906 1 97.19 84 PRO A C 1
ATOM 656 O O . PRO A 1 84 ? 1.427 -22.031 -16.125 1 97.19 84 PRO A O 1
ATOM 659 N N . LEU A 1 85 ? 1.819 -23.859 -17.266 1 96.06 85 LEU A N 1
ATOM 660 C CA . LEU A 1 85 ? 0.922 -24.688 -16.469 1 96.06 85 LEU A CA 1
ATOM 661 C C . LEU A 1 85 ? 1.693 -25.453 -15.398 1 96.06 85 LEU A C 1
ATOM 663 O O . LEU A 1 85 ? 2.617 -26.203 -15.703 1 96.06 85 LEU A O 1
ATOM 667 N N . LEU A 1 86 ? 1.338 -25.234 -14.188 1 95.56 86 LEU A N 1
ATOM 668 C CA . LEU A 1 86 ? 2.072 -25.859 -13.086 1 95.56 86 LEU A CA 1
ATOM 669 C C . LEU A 1 86 ? 1.757 -27.344 -12.992 1 95.56 86 LEU A C 1
ATOM 671 O O . LEU A 1 86 ? 0.638 -27.766 -13.297 1 95.56 86 LEU A O 1
ATOM 675 N N . PRO A 1 87 ? 2.658 -28.141 -12.484 1 93.44 87 PRO A N 1
ATOM 676 C CA . PRO A 1 87 ? 2.506 -29.594 -12.445 1 93.44 87 PRO A CA 1
ATOM 677 C C . PRO A 1 87 ? 1.213 -30.031 -11.758 1 93.44 87 PRO A C 1
ATOM 679 O O . PRO A 1 87 ? 0.894 -29.547 -10.672 1 93.44 87 PRO A O 1
ATOM 682 N N . GLY A 1 88 ? 0.526 -30.906 -12.453 1 91.19 88 GLY A N 1
ATOM 683 C CA . GLY A 1 88 ? -0.68 -31.516 -11.906 1 91.19 88 GLY A CA 1
ATOM 684 C C . GLY A 1 88 ? -1.923 -30.672 -12.141 1 91.19 88 GLY A C 1
ATOM 685 O O . GLY A 1 88 ? -3.045 -31.172 -12.039 1 91.19 88 GLY A O 1
ATOM 686 N N . HIS A 1 89 ? -1.716 -29.422 -12.367 1 92.5 89 HIS A N 1
ATOM 687 C CA . HIS A 1 89 ? -2.863 -28.562 -12.617 1 92.5 89 HIS A CA 1
ATOM 688 C C . HIS A 1 89 ? -3.385 -28.734 -14.039 1 92.5 89 HIS A C 1
ATOM 690 O O . HIS A 1 89 ? -2.65 -29.172 -14.93 1 92.5 89 HIS A O 1
ATOM 696 N N . GLY A 1 90 ? -4.723 -28.422 -14.227 1 89.19 90 GLY A N 1
ATOM 697 C CA . GLY A 1 90 ? -5.32 -28.312 -15.547 1 89.19 90 GLY A CA 1
ATOM 698 C C . GLY A 1 90 ? -5.43 -29.656 -16.266 1 89.19 90 GLY A C 1
ATOM 699 O O . GLY A 1 90 ? -5.59 -29.703 -17.484 1 89.19 90 GLY A O 1
ATOM 700 N N . THR A 1 91 ? -5.207 -30.719 -15.578 1 89.12 91 THR A N 1
ATOM 701 C CA . THR A 1 91 ? -5.344 -32.062 -16.141 1 89.12 91 THR A CA 1
ATOM 702 C C . THR A 1 91 ? -6.426 -32.844 -15.406 1 89.12 91 THR A C 1
ATOM 704 O O . THR A 1 91 ? -7.621 -32.625 -15.617 1 89.12 91 THR A O 1
ATOM 707 N N . THR A 1 92 ? -5.996 -33.75 -14.422 1 83 92 THR A N 1
ATOM 708 C CA . THR A 1 92 ? -6.961 -34.469 -13.602 1 83 92 THR A CA 1
ATOM 709 C C . THR A 1 92 ? -6.641 -34.312 -12.117 1 83 92 THR A C 1
ATOM 711 O O . THR A 1 92 ? -5.492 -34.062 -11.75 1 83 92 THR A O 1
ATOM 714 N N . ILE A 1 93 ? -7.629 -34.531 -11.398 1 82.75 93 ILE A N 1
ATOM 715 C CA . ILE A 1 93 ? -7.469 -34.469 -9.945 1 82.75 93 ILE A CA 1
ATOM 716 C C . ILE A 1 93 ? -6.469 -35.531 -9.492 1 82.75 93 ILE A C 1
ATOM 718 O O . ILE A 1 93 ? -5.699 -35.312 -8.555 1 82.75 93 ILE A O 1
ATOM 722 N N . LYS A 1 94 ? -6.445 -36.625 -10.188 1 82.5 94 LYS A N 1
ATOM 723 C CA . LYS A 1 94 ? -5.5 -37.688 -9.852 1 82.5 94 LYS A CA 1
ATOM 724 C C . LYS A 1 94 ? -4.059 -37.219 -10.07 1 82.5 94 LYS A C 1
ATOM 726 O O . LYS A 1 94 ? -3.182 -37.531 -9.25 1 82.5 94 LYS A O 1
ATOM 731 N N . ASP A 1 95 ? -3.873 -36.562 -11.18 1 84.94 95 ASP A N 1
ATOM 732 C CA . ASP A 1 95 ? -2.555 -36 -11.438 1 84.94 95 ASP A CA 1
ATOM 733 C C . ASP A 1 95 ? -2.189 -34.969 -10.367 1 84.94 95 ASP A C 1
ATOM 735 O O . ASP A 1 95 ? -1.058 -34.938 -9.883 1 84.94 95 ASP A O 1
ATOM 739 N N . PHE A 1 96 ? -3.105 -34.156 -10 1 88.12 96 PHE A N 1
ATOM 740 C CA . PHE A 1 96 ? -2.908 -33.094 -9.016 1 88.12 96 PHE A CA 1
ATOM 741 C C . PHE A 1 96 ? -2.539 -33.688 -7.656 1 88.12 96 PHE A C 1
ATOM 743 O O . PHE A 1 96 ? -1.692 -33.125 -6.949 1 88.12 96 PHE A O 1
ATOM 750 N N . ALA A 1 97 ? -3.117 -34.812 -7.309 1 83.5 97 ALA A N 1
ATOM 751 C CA . ALA A 1 97 ? -2.914 -35.438 -6.012 1 83.5 97 ALA A CA 1
ATOM 752 C C . ALA A 1 97 ? -1.459 -35.875 -5.832 1 83.5 97 ALA A C 1
ATOM 754 O O . ALA A 1 97 ? -0.99 -36.031 -4.703 1 83.5 97 ALA A O 1
ATOM 755 N N . LYS A 1 98 ? -0.76 -36 -6.926 1 84.69 98 LYS A N 1
ATOM 756 C CA . LYS A 1 98 ? 0.623 -36.469 -6.879 1 84.69 98 LYS A CA 1
ATOM 757 C C . LYS A 1 98 ? 1.592 -35.312 -6.723 1 84.69 98 LYS A C 1
ATOM 759 O O . LYS A 1 98 ? 2.793 -35.5 -6.531 1 84.69 98 LYS A O 1
ATOM 764 N N . THR A 1 99 ? 1.123 -34.156 -6.77 1 89.44 99 THR A N 1
ATOM 765 C CA . THR A 1 99 ? 2.008 -33 -6.766 1 89.44 99 THR A CA 1
ATOM 766 C C . THR A 1 99 ? 2.092 -32.375 -5.371 1 89.44 99 THR A C 1
ATOM 768 O O . THR A 1 99 ? 1.271 -32.688 -4.504 1 89.44 99 THR A O 1
ATOM 771 N N . ARG A 1 100 ? 3.158 -31.641 -5.172 1 89.31 100 ARG A N 1
ATOM 772 C CA . ARG A 1 100 ? 3.457 -30.922 -3.938 1 89.31 100 ARG A CA 1
ATOM 773 C C . ARG A 1 100 ? 3.936 -29.5 -4.23 1 89.31 100 ARG A C 1
ATOM 775 O O . ARG A 1 100 ? 4.238 -29.172 -5.379 1 89.31 100 ARG A O 1
ATOM 782 N N . TYR A 1 101 ? 3.992 -28.719 -3.184 1 93.69 101 TYR A N 1
ATOM 783 C CA . TYR A 1 101 ? 4.453 -27.344 -3.27 1 93.69 101 TYR A CA 1
ATOM 784 C C . TYR A 1 101 ? 5.816 -27.266 -3.947 1 93.69 101 TYR A C 1
ATOM 786 O O . TYR A 1 101 ? 6.051 -26.406 -4.793 1 93.69 101 TYR A O 1
ATOM 794 N N . GLU A 1 102 ? 6.68 -28.203 -3.68 1 93.19 102 GLU A N 1
ATOM 795 C CA . GLU A 1 102 ? 8.039 -28.203 -4.211 1 93.19 102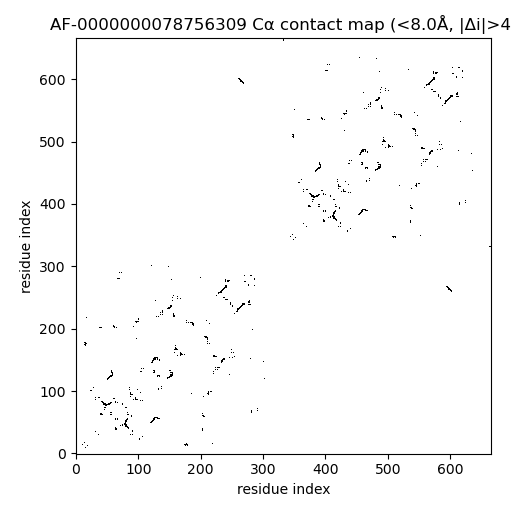 GLU A CA 1
ATOM 796 C C . GLU A 1 102 ? 8.039 -28.391 -5.727 1 93.19 102 GLU A C 1
ATOM 798 O O . GLU A 1 102 ? 8.906 -27.875 -6.426 1 93.19 102 GLU A O 1
ATOM 803 N N . HIS A 1 103 ? 7.113 -29.156 -6.195 1 93.12 103 HIS A N 1
ATOM 804 C CA . HIS A 1 103 ? 6.996 -29.359 -7.633 1 93.12 103 HIS A CA 1
ATOM 805 C C . HIS A 1 103 ? 6.609 -28.062 -8.344 1 93.12 103 HIS A C 1
ATOM 807 O O . HIS A 1 103 ? 7.152 -27.75 -9.406 1 93.12 103 HIS A O 1
ATOM 813 N N . TRP A 1 104 ? 5.707 -27.359 -7.73 1 96.12 104 TRP A N 1
ATOM 814 C CA . TRP A 1 104 ? 5.25 -26.109 -8.312 1 96.12 104 TRP A CA 1
ATOM 815 C C . TRP A 1 104 ? 6.352 -25.062 -8.273 1 96.12 104 TRP A C 1
ATOM 817 O O . TRP A 1 104 ? 6.613 -24.375 -9.273 1 96.12 104 TRP A O 1
ATOM 827 N N . LEU A 1 105 ? 7.004 -24.922 -7.133 1 96.5 105 LEU A N 1
ATOM 828 C CA . LEU A 1 105 ? 8.102 -23.969 -7.004 1 96.5 105 LEU A CA 1
ATOM 829 C C . LEU A 1 105 ? 9.219 -24.297 -7.988 1 96.5 105 LEU A C 1
ATOM 831 O O . LEU A 1 105 ? 9.781 -23.391 -8.617 1 96.5 105 LEU A O 1
ATOM 835 N N . SER A 1 106 ? 9.523 -25.594 -8.133 1 95.25 106 SER A N 1
ATOM 836 C CA . SER A 1 106 ? 10.57 -26.016 -9.055 1 95.25 106 SER A CA 1
ATOM 837 C C . SER A 1 106 ? 10.219 -25.656 -10.492 1 95.25 106 SER A C 1
ATOM 839 O O . SER A 1 106 ? 11.078 -25.203 -11.258 1 95.25 106 SER A O 1
ATOM 841 N N . ALA A 1 107 ? 8.984 -25.875 -10.836 1 95.12 107 ALA A N 1
ATOM 842 C CA . ALA A 1 107 ? 8.539 -25.562 -12.188 1 95.12 107 ALA A CA 1
ATOM 843 C C . ALA A 1 107 ? 8.695 -24.062 -12.469 1 95.12 107 ALA A C 1
ATOM 845 O O . ALA A 1 107 ? 9.156 -23.672 -13.547 1 95.12 107 ALA A O 1
ATOM 846 N N . VAL A 1 108 ? 8.336 -23.234 -11.5 1 97.69 108 VAL A N 1
ATOM 847 C CA . VAL A 1 108 ? 8.469 -21.781 -11.656 1 97.69 108 VAL A CA 1
ATOM 848 C C . VAL A 1 108 ? 9.945 -21.406 -11.742 1 97.69 108 VAL A C 1
ATOM 850 O O . VAL A 1 108 ? 10.344 -20.609 -12.594 1 97.69 108 VAL A O 1
ATOM 853 N N . ARG A 1 109 ? 10.758 -21.969 -10.922 1 97.19 109 ARG A N 1
ATOM 854 C CA . ARG A 1 109 ? 12.188 -21.703 -10.898 1 97.19 109 ARG A CA 1
ATOM 855 C C . ARG A 1 109 ? 12.836 -22.047 -12.234 1 97.19 109 ARG A C 1
ATOM 857 O O . ARG A 1 109 ? 13.641 -21.281 -12.766 1 97.19 109 ARG A O 1
ATOM 864 N N . GLU A 1 110 ? 12.492 -23.203 -12.727 1 96.06 110 GLU A N 1
ATOM 865 C CA . GLU A 1 110 ? 13.07 -23.656 -13.984 1 96.06 110 GLU A CA 1
ATOM 866 C C . GLU A 1 110 ? 12.664 -22.766 -15.141 1 96.06 110 GLU A C 1
ATOM 868 O O . GLU A 1 110 ? 13.492 -22.406 -15.984 1 96.06 110 GLU A O 1
ATOM 873 N N . THR A 1 111 ? 11.398 -22.469 -15.172 1 97.5 111 THR A N 1
ATOM 874 C CA . THR A 1 111 ? 10.93 -21.562 -16.219 1 97.5 111 THR A CA 1
ATOM 875 C C . THR A 1 111 ? 11.633 -20.219 -16.125 1 97.5 111 THR A C 1
ATOM 877 O O . THR A 1 111 ? 12.07 -19.656 -17.125 1 97.5 111 THR A O 1
ATOM 880 N N . TYR A 1 112 ? 11.734 -19.672 -14.914 1 98.31 112 TYR A N 1
ATOM 881 C CA . TYR A 1 112 ? 12.398 -18.391 -14.688 1 98.31 112 TYR A CA 1
ATOM 882 C C . TYR A 1 112 ? 13.852 -18.453 -15.148 1 98.31 112 TYR A C 1
ATOM 884 O O . TYR A 1 112 ? 14.328 -17.547 -15.844 1 98.31 112 TYR A O 1
ATOM 892 N N . ALA A 1 113 ? 14.562 -19.469 -14.805 1 97.44 113 ALA A N 1
ATOM 893 C CA . ALA A 1 113 ? 15.977 -19.625 -15.141 1 97.44 113 ALA A CA 1
ATOM 894 C C . ALA A 1 113 ? 16.172 -19.672 -16.656 1 97.44 113 ALA A C 1
ATOM 896 O O . ALA A 1 113 ? 17.172 -19.156 -17.172 1 97.44 113 ALA A O 1
ATOM 897 N N . ARG A 1 114 ? 15.273 -20.297 -17.281 1 97.44 114 ARG A N 1
ATOM 898 C CA . ARG A 1 114 ? 15.359 -20.438 -18.734 1 97.44 114 ARG A CA 1
ATOM 899 C C . ARG A 1 114 ? 15.055 -19.125 -19.438 1 97.44 114 ARG A C 1
ATOM 901 O O . ARG A 1 114 ? 15.703 -18.781 -20.422 1 97.44 114 ARG A O 1
ATOM 908 N N . GLU A 1 115 ? 14.102 -18.391 -18.922 1 98.25 115 GLU A N 1
ATOM 909 C CA . GLU A 1 115 ? 13.555 -17.266 -19.672 1 98.25 115 GLU A CA 1
ATOM 910 C C . GLU A 1 115 ? 14.234 -15.961 -19.266 1 98.25 115 GLU A C 1
ATOM 912 O O . GLU A 1 115 ? 14.453 -15.086 -20.109 1 98.25 115 GLU A O 1
ATOM 917 N N . ARG A 1 116 ? 14.594 -15.742 -18.016 1 97.81 116 ARG A N 1
ATOM 918 C CA . ARG A 1 116 ? 15.055 -14.484 -17.453 1 97.81 116 ARG A CA 1
ATOM 919 C C . ARG A 1 116 ? 16.234 -13.93 -18.25 1 97.81 116 ARG A C 1
ATOM 921 O O . ARG A 1 116 ? 16.281 -12.742 -18.562 1 97.81 116 ARG A O 1
ATOM 928 N N . PRO A 1 117 ? 17.219 -14.773 -18.688 1 97 117 PRO A N 1
ATOM 929 C CA . PRO A 1 117 ? 18.406 -14.25 -19.359 1 97 117 PRO A CA 1
ATOM 930 C C . PRO A 1 117 ? 18.109 -13.711 -20.766 1 97 117 PRO A C 1
ATOM 932 O O . PRO A 1 117 ? 18.953 -13.023 -21.359 1 97 117 PRO A O 1
ATOM 935 N N . ARG A 1 118 ? 16.922 -13.938 -21.234 1 97.12 118 ARG A N 1
ATOM 936 C CA . ARG A 1 118 ? 16.562 -13.57 -22.609 1 97.12 118 ARG A CA 1
ATOM 937 C C . ARG A 1 118 ? 16.062 -12.133 -22.688 1 97.12 118 ARG A C 1
ATOM 939 O O . ARG A 1 118 ? 15.852 -11.602 -23.766 1 97.12 118 ARG A O 1
ATOM 946 N N . PHE A 1 119 ? 15.938 -11.508 -21.547 1 97.75 119 PHE A N 1
ATOM 947 C CA . PHE A 1 119 ? 15.312 -10.195 -21.531 1 97.75 119 PHE A CA 1
ATOM 948 C C . PHE A 1 119 ? 16.156 -9.211 -20.719 1 97.75 119 PHE A C 1
ATOM 950 O O . PHE A 1 119 ? 16.797 -9.594 -19.734 1 97.75 119 PHE A O 1
ATOM 957 N N . ARG A 1 120 ? 16.125 -7.941 -21.047 1 97 120 ARG A N 1
ATOM 958 C CA . ARG A 1 120 ? 16.734 -6.883 -20.25 1 97 120 ARG A CA 1
ATOM 959 C C . ARG A 1 120 ? 15.984 -6.691 -18.938 1 97 120 ARG A C 1
ATOM 961 O O . ARG A 1 120 ? 16.594 -6.516 -17.875 1 97 120 ARG A O 1
ATOM 968 N N . HIS A 1 121 ? 14.695 -6.621 -19.047 1 97.56 121 HIS A N 1
ATOM 969 C CA . HIS A 1 121 ? 13.82 -6.535 -17.875 1 97.56 121 HIS A CA 1
ATOM 970 C C . HIS A 1 121 ? 12.859 -7.719 -17.828 1 97.56 121 HIS A C 1
ATOM 972 O O . HIS A 1 121 ? 12.328 -8.141 -18.859 1 97.56 121 HIS A O 1
ATOM 978 N N . PHE A 1 122 ? 12.625 -8.258 -16.672 1 98.56 122 PHE A N 1
ATOM 979 C CA . PHE A 1 122 ? 11.781 -9.438 -16.516 1 98.56 122 PHE A CA 1
ATOM 980 C C . PHE A 1 122 ? 10.969 -9.352 -15.227 1 98.56 122 PHE A C 1
ATOM 982 O O . PHE A 1 122 ? 11.531 -9.203 -14.133 1 98.56 122 PHE A O 1
ATOM 989 N N . PHE A 1 123 ? 9.656 -9.398 -15.32 1 98.81 123 PHE A N 1
ATOM 990 C CA . PHE A 1 123 ? 8.766 -9.242 -14.18 1 98.81 123 PHE A CA 1
ATOM 991 C C . PHE A 1 123 ? 8.109 -10.57 -13.812 1 98.81 123 PHE A C 1
ATOM 993 O O . PHE A 1 123 ? 7.891 -11.422 -14.68 1 98.81 123 PHE A O 1
ATOM 1000 N N . LEU A 1 124 ? 7.852 -10.727 -12.531 1 98.88 124 LEU A N 1
ATOM 1001 C CA . LEU A 1 124 ? 7.035 -11.82 -12.016 1 98.88 124 LEU A CA 1
ATOM 1002 C C . LEU A 1 124 ? 5.652 -11.328 -11.609 1 98.88 124 LEU A C 1
ATOM 1004 O O . LEU A 1 124 ? 5.535 -10.336 -10.883 1 98.88 124 LEU A O 1
ATOM 1008 N N . ILE A 1 125 ? 4.645 -11.945 -12.117 1 98.75 125 ILE A N 1
ATOM 1009 C CA . ILE A 1 125 ? 3.279 -11.664 -11.688 1 98.75 125 ILE A CA 1
ATOM 1010 C C . ILE A 1 125 ? 2.602 -12.961 -11.242 1 98.75 125 ILE A C 1
ATOM 1012 O O . ILE A 1 125 ? 2.547 -13.93 -12 1 98.75 125 ILE A O 1
ATOM 1016 N N . GLY A 1 126 ? 2.102 -12.977 -10.062 1 98.38 126 GLY A N 1
ATOM 1017 C CA . GLY A 1 126 ? 1.461 -14.172 -9.547 1 98.38 126 GLY A CA 1
ATOM 1018 C C . GLY A 1 126 ? 0.131 -13.898 -8.867 1 98.38 126 GLY A C 1
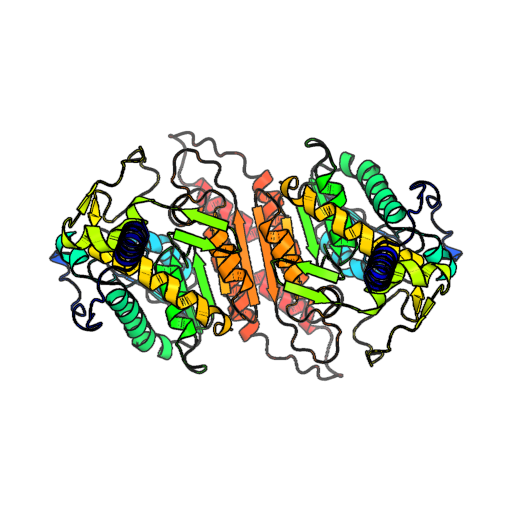ATOM 1019 O O . GLY A 1 126 ? -0.03 -12.875 -8.195 1 98.38 126 GLY A O 1
ATOM 1020 N N . PHE A 1 127 ? -0.77 -14.859 -9.016 1 95.75 127 PHE A N 1
ATOM 1021 C CA . PHE A 1 127 ? -2.072 -14.812 -8.359 1 95.75 127 PHE A CA 1
ATOM 1022 C C . PHE A 1 127 ? -2.186 -15.906 -7.301 1 95.75 127 PHE A C 1
ATOM 1024 O O . PHE A 1 127 ? -1.913 -17.078 -7.578 1 95.75 127 PHE A O 1
ATOM 1031 N N . SER A 1 128 ? -2.598 -15.453 -6.086 1 95.06 128 SER A N 1
ATOM 1032 C CA . SER A 1 128 ? -2.828 -16.422 -5.012 1 95.06 128 SER A CA 1
ATOM 1033 C C . SER A 1 128 ? -1.584 -17.266 -4.746 1 95.06 128 SER A C 1
ATOM 1035 O O . SER A 1 128 ? -0.502 -16.719 -4.508 1 95.06 128 SER A O 1
ATOM 1037 N N . MET A 1 129 ? -1.628 -18.547 -4.918 1 96 129 MET A N 1
ATOM 1038 C CA . MET A 1 129 ? -0.448 -19.391 -4.758 1 96 129 MET A CA 1
ATOM 1039 C C . MET A 1 129 ? 0.679 -18.938 -5.676 1 96 129 MET A C 1
ATOM 1041 O O . MET A 1 129 ? 1.847 -18.938 -5.285 1 96 129 MET A O 1
ATOM 1045 N N . GLY A 1 130 ? 0.306 -18.562 -6.848 1 98.06 130 GLY A N 1
ATOM 1046 C CA . GLY A 1 130 ? 1.307 -18.078 -7.777 1 98.06 130 GLY A CA 1
ATOM 1047 C C . GLY A 1 130 ? 2.061 -16.859 -7.254 1 98.06 130 GLY A C 1
ATOM 1048 O O . GLY A 1 130 ? 3.26 -16.719 -7.504 1 98.06 130 GLY A O 1
ATOM 1049 N N . GLY A 1 131 ? 1.343 -15.953 -6.566 1 98.44 131 GLY A N 1
ATOM 1050 C CA . GLY A 1 131 ? 2.008 -14.828 -5.922 1 98.44 131 GLY A CA 1
ATOM 1051 C C . GLY A 1 131 ? 3.014 -15.258 -4.871 1 98.44 131 GLY A C 1
ATOM 1052 O O . GLY A 1 131 ? 4.105 -14.695 -4.785 1 98.44 131 GLY A O 1
ATOM 1053 N N . ASN A 1 132 ? 2.611 -16.219 -4.09 1 98.44 132 ASN A N 1
ATOM 1054 C CA . ASN A 1 132 ? 3.529 -16.766 -3.1 1 98.44 132 ASN A CA 1
ATOM 1055 C C . ASN A 1 132 ? 4.762 -17.391 -3.756 1 98.44 132 ASN A C 1
ATOM 1057 O O . ASN A 1 132 ? 5.883 -17.188 -3.287 1 98.44 132 ASN A O 1
ATOM 1061 N N . LEU A 1 133 ? 4.543 -18.156 -4.816 1 98.62 133 LEU A N 1
ATOM 1062 C CA . LEU A 1 133 ? 5.652 -18.797 -5.516 1 98.62 133 LEU A CA 1
ATOM 1063 C C . LEU A 1 133 ? 6.621 -17.75 -6.066 1 98.62 133 LEU A C 1
ATOM 1065 O O . LEU A 1 133 ? 7.84 -17.938 -6.004 1 98.62 133 LEU A O 1
ATOM 1069 N N . CYS A 1 134 ? 6.098 -16.688 -6.551 1 98.69 134 CYS A N 1
ATOM 1070 C CA . CYS A 1 134 ? 6.934 -15.602 -7.062 1 98.69 134 CYS A CA 1
ATOM 1071 C C . CYS A 1 134 ? 7.762 -14.977 -5.945 1 98.69 134 CYS A C 1
ATOM 1073 O O . CYS A 1 134 ? 8.961 -14.734 -6.113 1 98.69 134 CYS A O 1
ATOM 1075 N N . LEU A 1 135 ? 7.129 -14.703 -4.832 1 98.62 135 LEU A N 1
ATOM 1076 C CA . LEU A 1 135 ? 7.836 -14.141 -3.689 1 98.62 135 LEU A CA 1
ATOM 1077 C C . LEU A 1 135 ? 8.906 -15.094 -3.182 1 98.62 135 LEU A C 1
ATOM 1079 O O . LEU A 1 135 ? 10.031 -14.68 -2.895 1 98.62 135 LEU A O 1
ATOM 1083 N N . THR A 1 136 ? 8.547 -16.375 -3.117 1 98.44 136 THR A N 1
ATOM 1084 C CA . THR A 1 136 ? 9.477 -17.391 -2.629 1 98.44 136 THR A CA 1
ATOM 1085 C C . THR A 1 136 ? 10.68 -17.516 -3.562 1 98.44 136 THR A C 1
ATOM 1087 O O . THR A 1 136 ? 11.828 -17.5 -3.111 1 98.44 136 THR A O 1
ATOM 1090 N N . LEU A 1 137 ? 10.398 -17.609 -4.816 1 98.31 137 LEU A N 1
ATOM 1091 C CA . LEU A 1 137 ? 11.484 -17.672 -5.789 1 98.31 137 LEU A CA 1
ATOM 1092 C C . LEU A 1 137 ? 12.406 -16.469 -5.648 1 98.31 137 LEU A C 1
ATOM 1094 O O . LEU A 1 137 ? 13.625 -16.625 -5.543 1 98.31 137 LEU A O 1
ATOM 1098 N N . SER A 1 138 ? 11.859 -15.281 -5.617 1 98.25 138 SER A N 1
ATOM 1099 C CA . SER A 1 138 ? 12.641 -14.047 -5.562 1 98.25 138 SER A CA 1
ATOM 1100 C C . SER A 1 138 ? 13.5 -13.992 -4.305 1 98.25 138 SER A C 1
ATOM 1102 O O . SER A 1 138 ? 14.625 -13.484 -4.34 1 98.25 138 SER A O 1
ATOM 1104 N N . SER A 1 139 ? 12.945 -14.477 -3.227 1 97.81 139 SER A N 1
ATOM 1105 C CA . SER A 1 139 ? 13.664 -14.438 -1.957 1 97.81 139 SER A CA 1
ATOM 1106 C C . SER A 1 139 ? 14.867 -15.383 -1.975 1 97.81 139 SER A C 1
ATOM 1108 O O . SER A 1 139 ? 15.766 -15.273 -1.134 1 97.81 139 SER A O 1
ATOM 1110 N N . GLN A 1 140 ? 14.898 -16.297 -2.918 1 96.81 140 GLN A N 1
ATOM 1111 C CA . GLN A 1 140 ? 15.938 -17.328 -2.957 1 96.81 140 GLN A CA 1
ATOM 1112 C C . GLN A 1 140 ? 16.984 -17.016 -4.023 1 96.81 140 GLN A C 1
ATOM 1114 O O . GLN A 1 140 ? 18.047 -17.625 -4.051 1 96.81 140 GLN A O 1
ATOM 1119 N N . LEU A 1 141 ? 16.703 -16.109 -4.879 1 96.75 141 LEU A N 1
ATOM 1120 C CA . LEU A 1 141 ? 17.562 -15.82 -6.012 1 96.75 141 LEU A CA 1
ATOM 1121 C C . LEU A 1 141 ? 18.766 -14.984 -5.578 1 96.75 141 LEU A C 1
ATOM 1123 O O . LEU A 1 141 ? 18.672 -14.219 -4.613 1 96.75 141 LEU A O 1
ATOM 1127 N N . ARG A 1 142 ? 19.781 -15.125 -6.348 1 93.06 142 ARG A N 1
ATOM 1128 C CA . ARG A 1 142 ? 20.953 -14.273 -6.172 1 93.06 142 ARG A CA 1
ATOM 1129 C C . ARG A 1 142 ? 20.703 -12.875 -6.711 1 93.06 142 ARG A C 1
ATOM 1131 O O . ARG A 1 142 ? 19.828 -12.68 -7.566 1 93.06 142 ARG A O 1
ATOM 1138 N N . ARG A 1 143 ? 21.516 -11.93 -6.305 1 89.5 143 ARG A N 1
ATOM 1139 C CA . ARG A 1 143 ? 21.328 -10.516 -6.629 1 89.5 143 ARG A CA 1
ATOM 1140 C C . ARG A 1 143 ? 21.359 -10.297 -8.141 1 89.5 143 ARG A C 1
ATOM 1142 O O . ARG A 1 143 ? 20.578 -9.492 -8.664 1 89.5 143 ARG A O 1
ATOM 1149 N N . ASP A 1 144 ? 22.141 -11.078 -8.836 1 91.19 144 ASP A N 1
ATOM 1150 C CA . ASP A 1 144 ? 22.344 -10.852 -10.258 1 91.19 144 ASP A CA 1
ATOM 1151 C C . ASP A 1 144 ? 21.25 -11.516 -11.086 1 91.19 144 ASP A C 1
ATOM 1153 O O . ASP A 1 144 ? 21.172 -11.312 -12.297 1 91.19 144 ASP A O 1
ATOM 1157 N N . SER A 1 145 ? 20.406 -12.266 -10.438 1 95.19 145 SER A N 1
ATOM 1158 C CA . SER A 1 145 ? 19.375 -13 -11.156 1 95.19 145 SER A CA 1
ATOM 1159 C C . SER A 1 145 ? 17.969 -12.547 -10.734 1 95.19 145 SER A C 1
ATOM 1161 O O . SER A 1 145 ? 16.984 -13.219 -11.039 1 95.19 145 SER A O 1
ATOM 1163 N N . GLN A 1 146 ? 17.969 -11.43 -10.086 1 97 146 GLN A N 1
ATOM 1164 C CA . GLN A 1 146 ? 16.703 -10.961 -9.531 1 97 146 GLN A CA 1
ATOM 1165 C C . GLN A 1 146 ? 15.781 -10.445 -10.633 1 97 146 GLN A C 1
ATOM 1167 O O . GLN A 1 146 ? 16.25 -9.969 -11.672 1 97 146 GLN A O 1
ATOM 1172 N N . PRO A 1 147 ? 14.469 -10.617 -10.492 1 98.25 147 PRO A N 1
ATOM 1173 C CA . PRO A 1 147 ? 13.547 -9.961 -11.43 1 98.25 147 PRO A CA 1
ATOM 1174 C C . PRO A 1 147 ? 13.586 -8.438 -11.312 1 98.25 147 PRO A C 1
ATOM 1176 O O . PRO A 1 147 ? 14.062 -7.898 -10.312 1 98.25 147 PRO A O 1
ATOM 1179 N N . THR A 1 148 ? 13.109 -7.77 -12.367 1 97.56 148 THR A N 1
ATOM 1180 C CA . THR A 1 148 ? 12.992 -6.312 -12.375 1 97.56 148 THR A CA 1
ATOM 1181 C C . THR A 1 148 ? 11.938 -5.848 -11.375 1 97.56 148 THR A C 1
ATOM 1183 O O . THR A 1 148 ? 12.102 -4.805 -10.734 1 97.56 148 THR A O 1
ATOM 1186 N N . GLY A 1 149 ? 10.906 -6.57 -11.258 1 98.25 149 GLY A N 1
ATOM 1187 C CA . GLY A 1 149 ? 9.805 -6.27 -10.352 1 98.25 149 GLY A CA 1
ATOM 1188 C C . GLY A 1 149 ? 8.906 -7.461 -10.094 1 98.25 149 GLY A C 1
ATOM 1189 O O . GLY A 1 149 ? 8.953 -8.453 -10.82 1 98.25 149 GLY A O 1
ATOM 1190 N N . ILE A 1 150 ? 8.156 -7.352 -9.031 1 98.75 150 ILE A N 1
ATOM 1191 C CA . ILE A 1 150 ? 7.242 -8.414 -8.617 1 98.75 150 ILE A CA 1
ATOM 1192 C C . ILE A 1 150 ? 5.84 -7.84 -8.414 1 98.75 150 ILE A C 1
ATOM 1194 O O . ILE A 1 150 ? 5.68 -6.789 -7.789 1 98.75 150 ILE A O 1
ATOM 1198 N N . ILE A 1 151 ? 4.844 -8.453 -8.992 1 98.56 151 ILE A N 1
ATOM 1199 C CA . ILE A 1 151 ? 3.443 -8.148 -8.727 1 98.56 151 ILE A CA 1
ATOM 1200 C C . ILE A 1 151 ? 2.762 -9.359 -8.094 1 98.56 151 ILE A C 1
ATOM 1202 O O . ILE A 1 151 ? 2.646 -10.414 -8.727 1 98.56 151 ILE A O 1
ATOM 1206 N N . SER A 1 152 ? 2.352 -9.211 -6.887 1 98 152 SER A N 1
ATOM 1207 C CA . SER A 1 152 ? 1.691 -10.273 -6.125 1 98 152 SER A CA 1
ATOM 1208 C C . SER A 1 152 ? 0.227 -9.938 -5.867 1 98 152 SER A C 1
ATOM 1210 O O . SER A 1 152 ? -0.08 -8.953 -5.184 1 98 152 SER A O 1
ATOM 1212 N N . ILE A 1 153 ? -0.647 -10.773 -6.387 1 96.5 153 ILE A N 1
ATOM 1213 C CA . ILE A 1 153 ? -2.082 -10.523 -6.301 1 96.5 153 ILE A CA 1
ATOM 1214 C C . ILE A 1 153 ? -2.732 -11.547 -5.375 1 96.5 153 ILE A C 1
ATOM 1216 O O . ILE A 1 153 ? -2.754 -12.742 -5.68 1 96.5 153 ILE A O 1
ATOM 1220 N N . ALA A 1 154 ? -3.232 -11.133 -4.223 1 95 154 ALA A N 1
ATOM 1221 C CA . ALA A 1 154 ? -3.963 -11.953 -3.262 1 95 154 ALA A CA 1
ATOM 1222 C C . ALA A 1 154 ? -3.135 -13.156 -2.832 1 95 154 ALA A C 1
ATOM 1224 O O . ALA A 1 154 ? -3.635 -14.289 -2.812 1 95 154 ALA A O 1
ATOM 1225 N N . ALA A 1 155 ? -1.876 -12.953 -2.523 1 96.75 155 ALA A N 1
ATOM 1226 C CA . ALA A 1 155 ? -0.956 -14.039 -2.209 1 96.75 155 ALA A CA 1
ATOM 1227 C C . ALA A 1 155 ? -1.002 -14.383 -0.723 1 96.75 155 ALA A C 1
ATOM 1229 O O . ALA A 1 155 ? -1.04 -13.492 0.127 1 96.75 155 ALA A O 1
ATOM 1230 N N . PRO A 1 156 ? -0.985 -15.633 -0.397 1 95.69 156 PRO A N 1
ATOM 1231 C CA . PRO A 1 156 ? -0.922 -16.047 1.008 1 95.69 156 PRO A CA 1
ATOM 1232 C C . PRO A 1 156 ? 0.506 -16.297 1.483 1 95.69 156 PRO A C 1
ATOM 1234 O O . PRO A 1 156 ? 1.341 -16.781 0.712 1 95.69 156 PRO A O 1
ATOM 1237 N N . VAL A 1 157 ? 0.762 -15.945 2.729 1 96.56 157 VAL A N 1
ATOM 1238 C CA . VAL A 1 157 ? 1.94 -16.438 3.434 1 96.56 157 VAL A CA 1
ATOM 1239 C C . VAL A 1 157 ? 1.509 -17.312 4.613 1 96.56 157 VAL A C 1
ATOM 1241 O O . VAL A 1 157 ? 2.35 -17.891 5.301 1 96.56 157 VAL A O 1
ATOM 1244 N N . ALA A 1 158 ? 0.244 -17.375 4.785 1 91.69 158 ALA A N 1
ATOM 1245 C CA . ALA A 1 158 ? -0.399 -18.266 5.734 1 91.69 158 ALA A CA 1
ATOM 1246 C C . ALA A 1 158 ? -1.856 -18.516 5.359 1 91.69 158 ALA A C 1
ATOM 1248 O O . ALA A 1 158 ? -2.59 -17.578 5.043 1 91.69 158 ALA A O 1
ATOM 1249 N N . LEU A 1 159 ? -2.195 -19.75 5.336 1 85.94 159 LEU A N 1
ATOM 1250 C CA . LEU A 1 159 ? -3.602 -20.078 5.133 1 85.94 159 LEU A CA 1
ATOM 1251 C C . LEU A 1 159 ? -4.344 -20.141 6.465 1 85.94 159 LEU A C 1
ATOM 1253 O O . LEU A 1 159 ? -5.492 -19.688 6.559 1 85.94 159 LEU A O 1
ATOM 1257 N N . ASN A 1 160 ? -3.703 -20.672 7.461 1 79.56 160 ASN A N 1
ATOM 1258 C CA . ASN A 1 160 ? -4.141 -20.672 8.852 1 79.56 160 ASN A CA 1
ATOM 1259 C C . ASN A 1 160 ? -3.006 -20.281 9.797 1 79.56 160 ASN A C 1
ATOM 1261 O O . ASN A 1 160 ? -1.832 -20.484 9.484 1 79.56 160 ASN A O 1
ATOM 1265 N N . GLY A 1 161 ? -3.389 -19.641 10.852 1 79.38 161 GLY A N 1
ATOM 1266 C CA . GLY A 1 161 ? -2.389 -19.266 11.836 1 79.38 161 GLY A CA 1
ATOM 1267 C C . GLY A 1 161 ? -2.545 -17.844 12.344 1 79.38 161 GLY A C 1
ATOM 1268 O O . GLY A 1 161 ? -3.662 -17.328 12.43 1 79.38 161 GLY A O 1
ATOM 1269 N N . ILE A 1 162 ? -1.464 -17.375 12.875 1 79.75 162 ILE A N 1
ATOM 1270 C CA . ILE A 1 162 ? -1.452 -16.016 13.406 1 79.75 162 ILE A CA 1
ATOM 1271 C C . ILE A 1 162 ? -0.606 -15.109 12.508 1 79.75 162 ILE A C 1
ATOM 1273 O O . ILE A 1 162 ? 0.544 -15.43 12.203 1 79.75 162 ILE A O 1
ATOM 1277 N N . LEU A 1 163 ? -1.204 -14.133 11.93 1 84 163 LEU A N 1
ATOM 1278 C CA . LEU A 1 163 ? -0.517 -13.102 11.164 1 84 163 LEU A CA 1
ATOM 1279 C C . LEU A 1 163 ? -0.727 -11.727 11.789 1 84 163 LEU A C 1
ATOM 1281 O O . LEU A 1 163 ? -1.864 -11.32 12.039 1 84 163 LEU A O 1
ATOM 1285 N N . ASN A 1 164 ? 0.431 -10.992 12.039 1 79.5 164 ASN A N 1
ATOM 1286 C CA . ASN A 1 164 ? 0.352 -9.664 12.641 1 79.5 164 ASN A CA 1
ATOM 1287 C C . ASN A 1 164 ? -0.44 -9.688 13.945 1 79.5 164 ASN A C 1
ATOM 1289 O O . ASN A 1 164 ? -1.256 -8.797 14.195 1 79.5 164 ASN A O 1
ATOM 1293 N N . GLY A 1 165 ? -0.342 -10.703 14.664 1 74.94 165 GLY A N 1
ATOM 1294 C CA . GLY A 1 165 ? -0.988 -10.844 15.961 1 74.94 165 GLY A CA 1
ATOM 1295 C C . GLY A 1 165 ? -2.451 -11.234 15.859 1 74.94 165 GLY A C 1
ATOM 1296 O O . GLY A 1 165 ? -3.16 -11.273 16.859 1 74.94 165 GLY A O 1
ATOM 1297 N N . ARG A 1 166 ? -2.924 -11.562 14.672 1 77.81 166 ARG A N 1
ATOM 1298 C CA . ARG A 1 166 ? -4.324 -11.914 14.477 1 77.81 166 ARG A CA 1
ATOM 1299 C C . ARG A 1 166 ? -4.461 -13.352 13.977 1 77.81 166 ARG A C 1
ATOM 1301 O O . ARG A 1 166 ? -3.711 -13.781 13.102 1 77.81 166 ARG A O 1
ATOM 1308 N N . PRO A 1 167 ? -5.383 -14.086 14.562 1 82.38 167 PRO A N 1
ATOM 1309 C CA . PRO A 1 167 ? -5.633 -15.43 14.039 1 82.38 167 PRO A CA 1
ATOM 1310 C C . PRO A 1 167 ? -6.336 -15.422 12.68 1 82.38 167 PRO A C 1
ATOM 1312 O O . PRO A 1 167 ? -7.273 -14.641 12.477 1 82.38 167 PRO A O 1
ATOM 1315 N N . ILE A 1 168 ? -5.789 -16.141 11.781 1 77.88 168 ILE A N 1
ATOM 1316 C CA . ILE A 1 168 ? -6.387 -16.297 10.461 1 77.88 168 ILE A CA 1
ATOM 1317 C C . ILE A 1 168 ? -6.758 -17.766 10.242 1 77.88 168 ILE A C 1
ATOM 1319 O O . ILE A 1 168 ? -5.945 -18.656 10.484 1 77.88 168 ILE A O 1
ATOM 1323 N N . VAL A 1 169 ? -8.109 -18.016 9.898 1 70.75 169 VAL A N 1
ATOM 1324 C CA . VAL A 1 169 ? -8.547 -19.391 9.656 1 70.75 169 VAL A CA 1
ATOM 1325 C C . VAL A 1 169 ? -9.359 -19.453 8.367 1 70.75 169 VAL A C 1
ATOM 1327 O O . VAL A 1 169 ? -10.461 -18.906 8.289 1 70.75 169 VAL A O 1
ATOM 1330 N N . LYS A 1 170 ? -8.82 -19.953 7.34 1 67.06 170 LYS A N 1
ATOM 1331 C CA . LYS A 1 170 ? -9.57 -20.188 6.109 1 67.06 170 LYS A CA 1
ATOM 1332 C C . LYS A 1 170 ? -10.516 -21.375 6.262 1 67.06 170 LYS A C 1
ATOM 1334 O O . LYS A 1 170 ? -11.703 -21.281 5.934 1 67.06 170 LYS A O 1
ATOM 1339 N N . ASP A 1 171 ? -10.016 -22.469 6.637 1 66.62 171 ASP A N 1
ATOM 1340 C CA . ASP A 1 171 ? -10.734 -23.734 6.836 1 66.62 171 ASP A CA 1
ATOM 1341 C C . ASP A 1 171 ? -10.164 -24.5 8.016 1 66.62 171 ASP A C 1
ATOM 1343 O O . ASP A 1 171 ? -9.016 -24.953 7.969 1 66.62 171 ASP A O 1
ATOM 1347 N N . PRO A 1 172 ? -10.992 -24.578 9.07 1 65.69 172 PRO A N 1
ATOM 1348 C CA . PRO A 1 172 ? -10.484 -25.266 10.258 1 65.69 172 PRO A CA 1
ATOM 1349 C C . PRO A 1 172 ? -10.031 -26.703 9.961 1 65.69 172 PRO A C 1
ATOM 1351 O O . PRO A 1 172 ? -9.188 -27.25 10.672 1 65.69 172 PRO A O 1
ATOM 1354 N N . ARG A 1 173 ? -10.594 -27.297 8.875 1 62.38 173 ARG A N 1
ATOM 1355 C CA . ARG A 1 173 ? -10.227 -28.656 8.516 1 62.38 173 ARG A CA 1
ATOM 1356 C C . ARG A 1 173 ? -8.758 -28.734 8.109 1 62.38 173 ARG A C 1
ATOM 1358 O O . ARG A 1 173 ? -8.156 -29.812 8.148 1 62.38 173 ARG A O 1
ATOM 1365 N N . LEU A 1 174 ? -8.242 -27.531 7.855 1 67.19 174 LEU A N 1
ATOM 1366 C CA . LEU A 1 174 ? -6.855 -27.469 7.41 1 67.19 174 LEU A CA 1
ATOM 1367 C C . LEU A 1 174 ? -5.898 -27.734 8.57 1 67.19 174 LEU A C 1
ATOM 1369 O O . LEU A 1 174 ? -4.75 -28.125 8.352 1 67.19 174 LEU A O 1
ATOM 1373 N N . PHE A 1 175 ? -6.41 -27.578 9.727 1 66.5 175 PHE A N 1
ATOM 1374 C CA . PHE A 1 175 ? -5.57 -27.844 10.891 1 66.5 175 PHE A CA 1
ATOM 1375 C C . PHE A 1 175 ? -5.297 -29.344 11.031 1 66.5 175 PHE A C 1
ATOM 1377 O O . PHE A 1 175 ? -4.281 -29.734 11.609 1 66.5 175 PHE A O 1
ATOM 1384 N N . LEU A 1 176 ? -6.133 -30.109 10.359 1 65.5 176 LEU A N 1
ATOM 1385 C CA . LEU A 1 176 ? -5.965 -31.562 10.492 1 65.5 176 LEU A CA 1
ATOM 1386 C C . LEU A 1 176 ? -5.551 -32.188 9.172 1 65.5 176 LEU A C 1
ATOM 1388 O O . LEU A 1 176 ? -5.648 -33.406 9 1 65.5 176 LEU A O 1
ATOM 1392 N N . SER A 1 177 ? -5.137 -31.344 8.336 1 66.62 177 SER A N 1
ATOM 1393 C CA . SER A 1 177 ? -4.84 -31.844 6.996 1 66.62 177 SER A CA 1
ATOM 1394 C C . SER A 1 177 ? -3.674 -32.844 7.02 1 66.62 177 SER A C 1
ATOM 1396 O O . SER A 1 177 ? -3.621 -33.75 6.215 1 66.62 177 SER A O 1
ATOM 1398 N N . GLY A 1 178 ? -2.768 -32.688 7.941 1 65.62 178 GLY A N 1
ATOM 1399 C CA . GLY A 1 178 ? -1.627 -33.594 8.039 1 65.62 178 GLY A CA 1
ATOM 1400 C C . GLY A 1 178 ? -2.021 -35 8.352 1 65.62 178 GLY A C 1
ATOM 1401 O O . GLY A 1 178 ? -1.427 -35.938 7.828 1 65.62 178 GLY A O 1
ATOM 1402 N N . LEU A 1 179 ? -3.006 -35.094 9.086 1 61.53 179 LEU A N 1
ATOM 1403 C CA . LEU A 1 179 ? -3.488 -36.406 9.461 1 61.53 179 LEU A CA 1
ATOM 1404 C C . LEU A 1 179 ? -4.461 -36.938 8.414 1 61.53 179 LEU A C 1
ATOM 1406 O O . LEU A 1 179 ? -4.395 -38.125 8.039 1 61.53 179 LEU A O 1
ATOM 1410 N N . LEU A 1 180 ? -5.258 -36.062 7.898 1 65.69 180 LEU A N 1
ATOM 1411 C CA . LEU A 1 180 ? -6.371 -36.469 7.051 1 65.69 180 LEU A CA 1
ATOM 1412 C C . LEU A 1 180 ? -5.875 -36.875 5.668 1 65.69 180 LEU A C 1
ATOM 1414 O O . LEU A 1 180 ? -6.465 -37.75 5.031 1 65.69 180 LEU A O 1
ATOM 1418 N N . LYS A 1 181 ? -4.773 -36.344 5.336 1 65.06 181 LYS A N 1
ATOM 1419 C CA . LYS A 1 181 ? -4.285 -36.594 3.982 1 65.06 181 LYS A CA 1
ATOM 1420 C C . LYS A 1 181 ? -3.898 -38.062 3.797 1 65.06 181 LYS A C 1
ATOM 1422 O O . LYS A 1 181 ? -3.871 -38.562 2.672 1 65.06 181 LYS A O 1
ATOM 1427 N N . ASN A 1 182 ? -3.537 -38.688 4.844 1 63.22 182 ASN A N 1
ATOM 1428 C CA . ASN A 1 182 ? -3.123 -40.062 4.77 1 63.22 182 ASN A CA 1
ATOM 1429 C C . ASN A 1 182 ? -4.324 -41 4.652 1 63.22 182 ASN A C 1
ATOM 1431 O O . ASN A 1 182 ? -4.172 -42.188 4.281 1 63.22 182 ASN A O 1
ATOM 1435 N N . PHE A 1 183 ? -5.5 -40.438 4.902 1 60.94 183 PHE A N 1
ATOM 1436 C CA . PHE A 1 183 ? -6.672 -41.312 4.934 1 60.94 183 PHE A CA 1
ATOM 1437 C C . PHE A 1 183 ? -7.68 -40.906 3.867 1 60.94 183 PHE A C 1
ATOM 1439 O O . PHE A 1 183 ? -8.461 -41.719 3.391 1 60.94 183 PHE A O 1
ATOM 1446 N N . ILE A 1 184 ? -7.703 -39.625 3.615 1 60 184 ILE A N 1
ATOM 1447 C CA . ILE A 1 184 ? -8.688 -39.094 2.672 1 60 184 ILE A CA 1
ATOM 1448 C C . ILE A 1 184 ? -7.977 -38.281 1.591 1 60 184 ILE A C 1
ATOM 1450 O O . ILE A 1 184 ? -7.148 -37.406 1.896 1 60 184 ILE A O 1
ATOM 1454 N N . SER A 1 185 ? -8.258 -38.719 0.402 1 59.75 185 SER A N 1
ATOM 1455 C CA . SER A 1 185 ? -7.578 -38.062 -0.707 1 59.75 185 SER A CA 1
ATOM 1456 C C . SER A 1 185 ? -8.258 -36.75 -1.062 1 59.75 185 SER A C 1
ATOM 1458 O O . SER A 1 185 ? -7.59 -35.75 -1.396 1 59.75 185 SER A O 1
ATOM 1460 N N . HIS A 1 186 ? -9.625 -36.812 -0.897 1 66.44 186 HIS A N 1
ATOM 1461 C CA . HIS A 1 186 ? -10.375 -35.656 -1.339 1 66.44 186 HIS A CA 1
ATOM 1462 C C . HIS A 1 186 ? -11.477 -35.281 -0.348 1 66.44 186 HIS A C 1
ATOM 1464 O O . HIS A 1 186 ? -12.039 -36.188 0.301 1 66.44 186 HIS A O 1
ATOM 1470 N N . ILE A 1 187 ? -11.609 -34.062 -0.013 1 60.56 187 ILE A N 1
ATOM 1471 C CA . ILE A 1 187 ? -12.742 -33.562 0.771 1 60.56 187 ILE A CA 1
ATOM 1472 C C . ILE A 1 187 ? -13.586 -32.625 -0.071 1 60.56 187 ILE A C 1
ATOM 1474 O O . ILE A 1 187 ? -13.055 -31.734 -0.742 1 60.56 187 ILE A O 1
ATOM 1478 N N . PRO A 1 188 ? -14.93 -33.031 -0.166 1 59.84 188 PRO A N 1
ATOM 1479 C CA . PRO A 1 188 ? -15.781 -32.094 -0.917 1 59.84 188 PRO A CA 1
ATOM 1480 C C . PRO A 1 188 ? -15.664 -30.672 -0.425 1 59.84 188 PRO A C 1
ATOM 1482 O O . PRO A 1 188 ? -15.469 -30.438 0.772 1 59.84 188 PRO A O 1
ATOM 1485 N N . LYS A 1 189 ? -15.422 -29.781 -1.365 1 59.53 189 LYS A N 1
ATOM 1486 C CA . LYS A 1 189 ? -15.422 -28.375 -0.99 1 59.53 189 LYS A CA 1
ATOM 1487 C C . LYS A 1 189 ? -16.781 -27.953 -0.438 1 59.53 189 LYS A C 1
ATOM 1489 O O . LYS A 1 189 ? -17.812 -28.422 -0.902 1 59.53 189 LYS A O 1
ATOM 1494 N N . VAL A 1 190 ? -16.875 -27.625 0.83 1 49.19 190 VAL A N 1
ATOM 1495 C CA . VAL A 1 190 ? -18.125 -27.047 1.312 1 49.19 190 VAL A CA 1
ATOM 1496 C C . VAL A 1 190 ? -18.672 -26.062 0.285 1 49.19 190 VAL A C 1
ATOM 1498 O O . VAL A 1 190 ? -17.969 -25.125 -0.126 1 49.19 190 VAL A O 1
ATOM 1501 N N . GLN A 1 191 ? -19.562 -26.531 -0.583 1 44.44 191 GLN A N 1
ATOM 1502 C CA . GLN A 1 191 ? -20.156 -25.734 -1.646 1 44.44 191 GLN A CA 1
ATOM 1503 C C . GLN A 1 191 ? -20.422 -24.312 -1.185 1 44.44 191 GLN A C 1
ATOM 1505 O O . GLN A 1 191 ? -21.234 -24.078 -0.285 1 44.44 191 GLN A O 1
ATOM 1510 N N . SER A 1 192 ? -19.672 -23.641 -0.849 1 41.69 192 SER A N 1
ATOM 1511 C CA . SER A 1 192 ? -20.266 -22.297 -0.862 1 41.69 192 SER A CA 1
ATOM 1512 C C . SER A 1 192 ? -21.031 -22.047 -2.162 1 41.69 192 SER A C 1
ATOM 1514 O O . SER A 1 192 ? -20.672 -22.594 -3.209 1 41.69 192 SER A O 1
ATOM 1516 N N . ALA A 1 193 ? -22.391 -21.859 -2.078 1 35.12 193 ALA A N 1
ATOM 1517 C CA . ALA A 1 193 ? -23.203 -21.469 -3.225 1 35.12 193 ALA A CA 1
ATOM 1518 C C . ALA A 1 193 ? -22.406 -20.609 -4.203 1 35.12 193 ALA A C 1
ATOM 1520 O O . ALA A 1 193 ? -22.391 -19.375 -4.094 1 35.12 193 ALA A O 1
ATOM 1521 N N . VAL A 1 194 ? -21.281 -20.719 -4.305 1 39.25 194 VAL A N 1
ATOM 1522 C CA . VAL A 1 194 ? -20.734 -19.969 -5.43 1 39.25 194 VAL A CA 1
ATOM 1523 C C . VAL A 1 194 ? -21.516 -20.281 -6.699 1 39.25 194 VAL A C 1
ATOM 1525 O O . VAL A 1 194 ? -21.5 -21.422 -7.188 1 39.25 194 VAL A O 1
ATOM 1528 N N . ALA A 1 195 ? -22.688 -19.922 -6.805 1 35.84 195 ALA A N 1
ATOM 1529 C CA . ALA A 1 195 ? -23.469 -19.969 -8.039 1 35.84 195 ALA A CA 1
ATOM 1530 C C . ALA A 1 195 ? -22.562 -19.953 -9.266 1 35.84 195 ALA A C 1
ATOM 1532 O O . ALA A 1 195 ? -21.547 -19.25 -9.281 1 35.84 195 ALA A O 1
ATOM 1533 N N . GLU A 1 196 ? -22.406 -21.031 -10.078 1 39.56 196 GLU A N 1
ATOM 1534 C CA . GLU A 1 196 ? -22.016 -21.078 -11.477 1 39.56 196 GLU A CA 1
ATOM 1535 C C . GLU A 1 196 ? -22.109 -19.703 -12.125 1 39.56 196 GLU A C 1
ATOM 1537 O O . GLU A 1 196 ? -23.094 -19.391 -12.805 1 39.56 196 GLU A O 1
ATOM 1542 N N . ASN A 1 197 ? -22.031 -18.625 -11.414 1 41.78 197 ASN A N 1
ATOM 1543 C CA . ASN A 1 197 ? -22.438 -17.391 -12.094 1 41.78 197 ASN A CA 1
ATOM 1544 C C . ASN A 1 197 ? -21.5 -17.078 -13.266 1 41.78 197 ASN A C 1
ATOM 1546 O O . ASN A 1 197 ? -20.281 -17.234 -13.156 1 41.78 197 ASN A O 1
ATOM 1550 N N . VAL A 1 198 ? -22.016 -17.172 -14.391 1 44.34 198 VAL A N 1
ATOM 1551 C CA . VAL A 1 198 ? -21.609 -16.812 -15.742 1 44.34 198 VAL A CA 1
ATOM 1552 C C . VAL A 1 198 ? -20.531 -15.734 -15.688 1 44.34 198 VAL A C 1
ATOM 1554 O O . VAL A 1 198 ? -19.656 -15.68 -16.562 1 44.34 198 VAL A O 1
ATOM 1557 N N . MET A 1 199 ? -20.453 -14.969 -14.602 1 48.5 199 MET A N 1
ATOM 1558 C CA . MET A 1 199 ? -19.641 -13.758 -14.672 1 48.5 199 MET A CA 1
ATOM 1559 C C . MET A 1 199 ? -18.219 -14.023 -14.18 1 48.5 199 MET A C 1
ATOM 1561 O O . MET A 1 199 ? -17.375 -13.125 -14.188 1 48.5 199 MET A O 1
ATOM 1565 N N . ILE A 1 200 ? -17.938 -15.398 -13.734 1 55.47 200 ILE A N 1
ATOM 1566 C CA . ILE A 1 200 ? -16.562 -15.633 -13.32 1 55.47 200 ILE A CA 1
ATOM 1567 C C . ILE A 1 200 ? -16.031 -16.891 -14 1 55.47 200 ILE A C 1
ATOM 1569 O O . ILE A 1 200 ? -16.141 -18 -13.445 1 55.47 200 ILE A O 1
ATOM 1573 N N . PRO A 1 201 ? -15.617 -16.797 -15.289 1 58.38 201 PRO A N 1
ATOM 1574 C CA . PRO A 1 201 ? -15.062 -17.984 -15.93 1 58.38 201 PRO A CA 1
ATOM 1575 C C . PRO A 1 201 ? -13.883 -18.578 -15.156 1 58.38 201 PRO A C 1
ATOM 1577 O O . PRO A 1 201 ? -13.078 -17.844 -14.594 1 58.38 201 PRO A O 1
ATOM 1580 N N . TRP A 1 202 ? -14.023 -19.797 -14.781 1 67.81 202 TRP A N 1
ATOM 1581 C CA . TRP A 1 202 ? -12.977 -20.516 -14.07 1 67.81 202 TRP A CA 1
ATOM 1582 C C . TRP A 1 202 ? -12.68 -21.859 -14.742 1 67.81 202 TRP A C 1
ATOM 1584 O O . TRP A 1 202 ? -13.602 -22.562 -15.172 1 67.81 202 TRP A O 1
ATOM 1594 N N . VAL A 1 203 ? -11.414 -22.062 -15.031 1 71.31 203 VAL A N 1
ATOM 1595 C CA . VAL A 1 203 ? -10.953 -23.359 -15.492 1 71.31 203 VAL A CA 1
ATOM 1596 C C . VAL A 1 203 ? -9.969 -23.953 -14.484 1 71.31 203 VAL A C 1
ATOM 1598 O O . VAL A 1 203 ? -8.836 -23.484 -14.359 1 71.31 203 VAL A O 1
ATOM 1601 N N . GLY A 1 204 ? -10.445 -24.922 -13.648 1 71.69 204 GLY A N 1
ATOM 1602 C CA . GLY A 1 204 ? -9.672 -25.578 -12.609 1 71.69 204 GLY A CA 1
ATOM 1603 C C . GLY A 1 204 ? -10.469 -26.641 -11.859 1 71.69 204 GLY A C 1
ATOM 1604 O O . GLY A 1 204 ? -11.391 -27.234 -12.414 1 71.69 204 GLY A O 1
ATOM 1605 N N . TYR A 1 205 ? -9.891 -27 -10.742 1 73.5 205 TYR A N 1
ATOM 1606 C CA . TYR A 1 205 ? -10.555 -28.031 -9.945 1 73.5 205 TYR A CA 1
ATOM 1607 C C . TYR A 1 205 ? -11.539 -27.406 -8.961 1 73.5 205 TYR A C 1
ATOM 1609 O O . TYR A 1 205 ? -11.18 -26.516 -8.195 1 73.5 205 TYR A O 1
ATOM 1617 N N . SER A 1 206 ? -12.797 -27.609 -9.086 1 64.88 206 SER A N 1
ATOM 1618 C CA . SER A 1 206 ? -13.789 -26.969 -8.227 1 64.88 206 SER A CA 1
ATOM 1619 C C . SER A 1 206 ? -14.516 -28 -7.367 1 64.88 206 SER A C 1
ATOM 1621 O O . SER A 1 206 ? -15.172 -27.641 -6.387 1 64.88 206 SER A O 1
ATOM 1623 N N . GLU A 1 207 ? -14.344 -29.172 -7.613 1 59.44 207 GLU A N 1
ATOM 1624 C CA . GLU A 1 207 ? -15.25 -30.156 -7.023 1 59.44 207 GLU A CA 1
ATOM 1625 C C . GLU A 1 207 ? -14.734 -30.641 -5.676 1 59.44 207 GLU A C 1
ATOM 1627 O O . GLU A 1 207 ? -15.516 -30.891 -4.758 1 59.44 207 GLU A O 1
ATOM 1632 N N . ALA A 1 208 ? -13.461 -30.812 -5.492 1 62.06 208 ALA A N 1
ATOM 1633 C CA . ALA A 1 208 ? -12.906 -31.406 -4.273 1 62.06 208 ALA A CA 1
ATOM 1634 C C . ALA A 1 208 ? -11.523 -30.844 -3.965 1 62.06 208 ALA A C 1
ATOM 1636 O O . ALA A 1 208 ? -10.836 -30.344 -4.859 1 62.06 208 ALA A O 1
ATOM 1637 N N . TYR A 1 209 ? -11.336 -30.766 -2.658 1 66 209 TYR A N 1
ATOM 1638 C CA . TYR A 1 209 ? -9.961 -30.5 -2.252 1 66 209 TYR A CA 1
ATOM 1639 C C . TYR A 1 209 ? -9.141 -31.781 -2.258 1 66 209 TYR A C 1
ATOM 1641 O O . TYR A 1 209 ? -9.57 -32.812 -1.722 1 66 209 TYR A O 1
ATOM 1649 N N . THR A 1 210 ? -8.117 -31.75 -2.988 1 75.31 210 THR A N 1
ATOM 1650 C CA . THR A 1 210 ? -7.113 -32.781 -2.838 1 75.31 210 THR A CA 1
ATOM 1651 C C . THR A 1 210 ? -6.227 -32.531 -1.626 1 75.31 210 THR A C 1
ATOM 1653 O O . THR A 1 210 ? -5.48 -31.531 -1.604 1 75.31 210 THR A O 1
ATOM 1656 N N . LEU A 1 211 ? -6.195 -33.344 -0.672 1 76.81 211 LEU A N 1
ATOM 1657 C CA . LEU A 1 211 ? -5.676 -33.062 0.661 1 76.81 211 LEU A CA 1
ATOM 1658 C C . LEU A 1 211 ? -4.152 -33 0.645 1 76.81 211 LEU A C 1
ATOM 1660 O O . LEU A 1 211 ? -3.562 -32.125 1.297 1 76.81 211 LEU A O 1
ATOM 1664 N N . ALA A 1 212 ? -3.559 -33.938 -0.06 1 80.38 212 ALA A N 1
ATOM 1665 C CA . ALA A 1 212 ? -2.1 -34 -0.014 1 80.38 212 ALA A CA 1
ATOM 1666 C C . ALA A 1 212 ? -1.49 -32.719 -0.595 1 80.38 212 ALA A C 1
ATOM 1668 O O . ALA A 1 212 ? -0.668 -32.062 0.051 1 80.38 212 ALA A O 1
ATOM 1669 N N . PRO A 1 213 ? -1.89 -32.344 -1.813 1 85.38 213 PRO A N 1
ATOM 1670 C CA . PRO A 1 213 ? -1.377 -31.062 -2.328 1 85.38 213 PRO A CA 1
ATOM 1671 C C . PRO A 1 213 ? -1.771 -29.875 -1.459 1 85.38 213 PRO A C 1
ATOM 1673 O O . PRO A 1 213 ? -0.984 -28.938 -1.294 1 85.38 213 PRO A O 1
ATOM 1676 N N . LEU A 1 214 ? -2.938 -29.938 -0.938 1 84.31 214 LEU A N 1
ATOM 1677 C CA . LEU A 1 214 ? -3.402 -28.859 -0.081 1 84.31 214 LEU A CA 1
ATOM 1678 C C . LEU A 1 214 ? -2.547 -28.75 1.179 1 84.31 214 LEU A C 1
ATOM 1680 O O . LEU A 1 214 ? -2.18 -27.656 1.597 1 84.31 214 LEU A O 1
ATOM 1684 N N . HIS A 1 215 ? -2.324 -29.859 1.749 1 82.88 215 HIS A N 1
ATOM 1685 C CA . HIS A 1 215 ? -1.475 -29.875 2.936 1 82.88 215 HIS A CA 1
ATOM 1686 C C . HIS A 1 215 ? -0.071 -29.375 2.617 1 82.88 215 HIS A C 1
ATOM 1688 O O . HIS A 1 215 ? 0.505 -28.609 3.389 1 82.88 215 HIS A O 1
ATOM 1694 N N . SER A 1 216 ? 0.475 -29.875 1.555 1 86.88 216 SER A N 1
ATOM 1695 C CA . SER A 1 216 ? 1.787 -29.406 1.112 1 86.88 216 SER A CA 1
ATOM 1696 C C . SER A 1 216 ? 1.791 -27.906 0.868 1 86.88 216 SER A C 1
ATOM 1698 O O . SER A 1 216 ? 2.746 -27.219 1.23 1 86.88 216 SER A O 1
ATOM 1700 N N . PHE A 1 217 ? 0.755 -27.422 0.258 1 90.19 217 PHE A N 1
ATOM 1701 C CA . PHE A 1 217 ? 0.57 -26 0.01 1 90.19 217 PHE A CA 1
ATOM 1702 C C . PHE A 1 217 ? 0.549 -25.219 1.319 1 90.19 217 PHE A C 1
ATOM 1704 O O . PHE A 1 217 ? 1.27 -24.234 1.472 1 90.19 217 PHE A O 1
ATOM 1711 N N . LYS A 1 218 ? -0.216 -25.656 2.236 1 86.06 218 LYS A N 1
ATOM 1712 C CA . LYS A 1 218 ? -0.355 -25.031 3.543 1 86.06 218 LYS A CA 1
ATOM 1713 C C . LYS A 1 218 ? 1.001 -24.875 4.227 1 86.06 218 LYS A C 1
ATOM 1715 O O . LYS A 1 218 ? 1.321 -23.812 4.754 1 86.06 218 LYS A O 1
ATOM 1720 N N . LEU A 1 219 ? 1.79 -25.875 4.16 1 86.56 219 LEU A N 1
ATOM 1721 C CA . LEU A 1 219 ? 3.098 -25.828 4.805 1 86.56 219 LEU A CA 1
ATOM 1722 C C . LEU A 1 219 ? 4.082 -25 3.984 1 86.56 219 LEU A C 1
ATOM 1724 O O . LEU A 1 219 ? 4.891 -24.266 4.539 1 86.56 219 LEU A O 1
ATOM 1728 N N . GLY A 1 220 ? 4.016 -25.156 2.701 1 90.69 220 GLY A N 1
ATOM 1729 C CA . GLY A 1 220 ? 4.965 -24.531 1.802 1 90.69 220 GLY A CA 1
ATOM 1730 C C . GLY A 1 220 ? 4.875 -23.016 1.812 1 90.69 220 GLY A C 1
ATOM 1731 O O . GLY A 1 220 ? 5.898 -22.328 1.792 1 90.69 220 GLY A O 1
ATOM 1732 N N . VAL A 1 221 ? 3.707 -22.438 1.911 1 92.75 221 VAL A N 1
ATOM 1733 C CA . VAL A 1 221 ? 3.51 -21 1.771 1 92.75 221 VAL A CA 1
ATOM 1734 C C . VAL A 1 221 ? 4.145 -20.266 2.953 1 92.75 221 VAL A C 1
ATOM 1736 O O . VAL A 1 221 ? 4.562 -19.125 2.83 1 92.75 221 VAL A O 1
ATOM 1739 N N . GLN A 1 222 ? 4.262 -20.922 4.047 1 92.06 222 GLN A N 1
ATOM 1740 C CA . GLN A 1 222 ? 4.746 -20.266 5.258 1 92.06 222 GLN A CA 1
ATOM 1741 C C . GLN A 1 222 ? 6.262 -20.078 5.219 1 92.06 222 GLN A C 1
ATOM 1743 O O . GLN A 1 222 ? 6.809 -19.266 5.949 1 92.06 222 GLN A O 1
ATOM 1748 N N . ARG A 1 223 ? 6.887 -20.812 4.359 1 91.88 223 ARG A N 1
ATOM 1749 C CA . ARG A 1 223 ? 8.344 -20.844 4.34 1 91.88 223 ARG A CA 1
ATOM 1750 C C . ARG A 1 223 ? 8.914 -19.484 3.916 1 91.88 223 ARG A C 1
ATOM 1752 O O . ARG A 1 223 ? 10.016 -19.109 4.32 1 91.88 223 ARG A O 1
ATOM 1759 N N . VAL A 1 224 ? 8.164 -18.719 3.174 1 95.94 224 VAL A N 1
ATOM 1760 C CA . VAL A 1 224 ? 8.664 -17.469 2.641 1 95.94 224 VAL A CA 1
ATOM 1761 C C . VAL A 1 224 ? 8.695 -16.406 3.746 1 95.94 224 VAL A C 1
ATOM 1763 O O . VAL A 1 224 ? 9.383 -15.391 3.623 1 95.94 224 VAL A O 1
ATOM 1766 N N . LYS A 1 225 ? 7.988 -16.578 4.855 1 95.31 225 LYS A N 1
ATOM 1767 C CA . LYS A 1 225 ? 7.832 -15.57 5.91 1 95.31 225 LYS A CA 1
ATOM 1768 C C . LYS A 1 225 ? 9.188 -15.133 6.453 1 95.31 225 LYS A C 1
ATOM 1770 O O . LYS A 1 225 ? 9.422 -13.945 6.691 1 95.31 225 LYS A O 1
ATOM 1775 N N . SER A 1 226 ? 10.109 -16.047 6.551 1 94.31 226 SER A N 1
ATOM 1776 C CA . SER A 1 226 ? 11.406 -15.75 7.156 1 94.31 226 SER A CA 1
ATOM 1777 C C . SER A 1 226 ? 12.367 -15.156 6.141 1 94.31 226 SER A C 1
ATOM 1779 O O . SER A 1 226 ? 13.492 -14.773 6.488 1 94.31 226 SER A O 1
ATOM 1781 N N . ARG A 1 227 ? 11.969 -15.094 4.91 1 96.62 227 ARG A N 1
ATOM 1782 C CA . ARG A 1 227 ? 12.898 -14.648 3.875 1 96.62 227 ARG A CA 1
ATOM 1783 C C . ARG A 1 227 ? 12.352 -13.43 3.137 1 96.62 227 ARG A C 1
ATOM 1785 O O . ARG A 1 227 ? 13 -12.914 2.225 1 96.62 227 ARG A O 1
ATOM 1792 N N . LEU A 1 228 ? 11.203 -12.961 3.523 1 97.62 228 LEU A N 1
ATOM 1793 C CA . LEU A 1 228 ? 10.586 -11.828 2.848 1 97.62 228 LEU A CA 1
ATOM 1794 C C . LEU A 1 228 ? 11.523 -10.625 2.834 1 97.62 228 LEU A C 1
ATOM 1796 O O . LEU A 1 228 ? 11.531 -9.852 1.876 1 97.62 228 LEU A O 1
ATOM 1800 N N . TYR A 1 229 ? 12.391 -10.43 3.838 1 95.62 229 TYR A N 1
ATOM 1801 C CA . TYR A 1 229 ? 13.289 -9.289 3.965 1 95.62 229 TYR A CA 1
ATOM 1802 C C . TYR A 1 229 ? 14.328 -9.289 2.852 1 95.62 229 TYR A C 1
ATOM 1804 O O . TYR A 1 229 ? 14.992 -8.281 2.605 1 95.62 229 TYR A O 1
ATOM 1812 N N . ARG A 1 230 ? 14.5 -10.398 2.129 1 96.88 230 ARG A N 1
ATOM 1813 C CA . ARG A 1 230 ? 15.492 -10.516 1.068 1 96.88 230 ARG A CA 1
ATOM 1814 C C . ARG A 1 230 ? 14.977 -9.93 -0.24 1 96.88 230 ARG A C 1
ATOM 1816 O O . ARG A 1 230 ? 15.742 -9.734 -1.186 1 96.88 230 ARG A O 1
ATOM 1823 N N . ILE A 1 231 ? 13.719 -9.727 -0.305 1 97.5 231 ILE A N 1
ATOM 1824 C CA . ILE A 1 231 ? 13.125 -9.164 -1.514 1 97.5 231 ILE A CA 1
ATOM 1825 C C . ILE A 1 231 ? 13.359 -7.656 -1.546 1 97.5 231 ILE A C 1
ATOM 1827 O O . ILE A 1 231 ? 12.742 -6.91 -0.784 1 97.5 231 ILE A O 1
ATOM 1831 N N . ARG A 1 232 ? 14.156 -7.215 -2.49 1 95.56 232 ARG A N 1
ATOM 1832 C CA . ARG A 1 232 ? 14.523 -5.809 -2.574 1 95.56 232 ARG A CA 1
ATOM 1833 C C . ARG A 1 232 ? 13.969 -5.168 -3.842 1 95.56 232 ARG A C 1
ATOM 1835 O O . ARG A 1 232 ? 13.938 -3.941 -3.961 1 95.56 232 ARG A O 1
ATOM 1842 N N . GLN A 1 233 ? 13.516 -5.961 -4.742 1 95.5 233 GLN A N 1
ATOM 1843 C CA . GLN A 1 233 ? 13.016 -5.477 -6.023 1 95.5 233 GLN A CA 1
ATOM 1844 C C . GLN A 1 233 ? 11.711 -4.695 -5.84 1 95.5 233 GLN A C 1
ATOM 1846 O O . GLN A 1 233 ? 10.945 -4.965 -4.914 1 95.5 233 GLN A O 1
ATOM 1851 N N . PRO A 1 234 ? 11.492 -3.689 -6.742 1 97 234 PRO A N 1
ATOM 1852 C CA . PRO A 1 234 ? 10.156 -3.078 -6.73 1 97 234 PRO A CA 1
ATOM 1853 C C . PRO A 1 234 ? 9.039 -4.113 -6.688 1 97 234 PRO A C 1
ATOM 1855 O O . PRO A 1 234 ? 9.086 -5.113 -7.402 1 97 234 PRO A O 1
ATOM 1858 N N . THR A 1 235 ? 8.109 -3.863 -5.781 1 98.38 235 THR A N 1
ATOM 1859 C CA . THR A 1 235 ? 7.055 -4.852 -5.562 1 98.38 235 THR A CA 1
ATOM 1860 C C . THR A 1 235 ? 5.691 -4.172 -5.445 1 98.38 235 THR A C 1
ATOM 1862 O O . THR A 1 235 ? 5.562 -3.139 -4.785 1 98.38 235 THR A O 1
ATOM 1865 N N . CYS A 1 236 ? 4.742 -4.738 -6.125 1 98.06 236 CYS A N 1
ATOM 1866 C CA . CYS A 1 236 ? 3.355 -4.285 -6.086 1 98.06 236 CYS A CA 1
ATOM 1867 C C . CYS A 1 236 ? 2.441 -5.375 -5.543 1 98.06 236 CYS A C 1
ATOM 1869 O O . CYS A 1 236 ? 2.412 -6.488 -6.074 1 98.06 236 CYS A O 1
ATOM 1871 N N . LEU A 1 237 ? 1.727 -5.004 -4.473 1 98.06 237 LEU A N 1
ATOM 1872 C CA . LEU A 1 237 ? 0.769 -5.926 -3.877 1 98.06 237 LEU A CA 1
ATOM 1873 C C . LEU A 1 237 ? -0.663 -5.465 -4.129 1 98.06 237 LEU A C 1
ATOM 1875 O O . LEU A 1 237 ? -0.971 -4.281 -3.984 1 98.06 237 LEU A O 1
ATOM 1879 N N . ILE A 1 238 ? -1.518 -6.414 -4.539 1 95.81 238 ILE A N 1
ATOM 1880 C CA . ILE A 1 238 ? -2.924 -6.125 -4.797 1 95.81 238 ILE A CA 1
ATOM 1881 C C . ILE A 1 238 ? -3.803 -7.113 -4.035 1 95.81 238 ILE A C 1
ATOM 1883 O O . ILE A 1 238 ? -3.562 -8.32 -4.074 1 95.81 238 ILE A O 1
ATOM 1887 N N . HIS A 1 239 ? -4.812 -6.613 -3.328 1 94.25 239 HIS A N 1
ATOM 1888 C CA . HIS A 1 239 ? -5.68 -7.461 -2.523 1 94.25 239 HIS A CA 1
ATOM 1889 C C . HIS A 1 239 ? -7.062 -6.84 -2.361 1 94.25 239 HIS A C 1
ATOM 1891 O O . HIS A 1 239 ? -7.211 -5.617 -2.426 1 94.25 239 HIS A O 1
ATOM 1897 N N . ALA A 1 240 ? -8.023 -7.676 -2.18 1 89.38 240 ALA A N 1
ATOM 1898 C CA . ALA A 1 240 ? -9.367 -7.215 -1.841 1 89.38 240 ALA A CA 1
ATOM 1899 C C . ALA A 1 240 ? -9.633 -7.359 -0.345 1 89.38 240 ALA A C 1
ATOM 1901 O O . ALA A 1 240 ? -9.25 -8.359 0.265 1 89.38 240 ALA A O 1
ATOM 1902 N N . THR A 1 241 ? -10.289 -6.395 0.304 1 86.44 241 THR A N 1
ATOM 1903 C CA . THR A 1 241 ? -10.531 -6.395 1.741 1 86.44 241 THR A CA 1
ATOM 1904 C C . THR A 1 241 ? -11.398 -7.582 2.143 1 86.44 241 THR A C 1
ATOM 1906 O O . THR A 1 241 ? -11.188 -8.18 3.199 1 86.44 241 THR A O 1
ATOM 1909 N N . GLY A 1 242 ? -12.328 -7.969 1.35 1 82.38 242 GLY A N 1
ATOM 1910 C CA . GLY A 1 242 ? -13.273 -9.008 1.717 1 82.38 242 GLY A CA 1
ATOM 1911 C C . GLY A 1 242 ? -12.898 -10.375 1.179 1 82.38 242 GLY A C 1
ATOM 1912 O O . GLY A 1 242 ? -13.734 -11.273 1.113 1 82.38 242 GLY A O 1
ATOM 1913 N N . ASP A 1 243 ? -11.672 -10.539 0.817 1 85.88 243 ASP A N 1
ATOM 1914 C CA . ASP A 1 243 ? -11.227 -11.836 0.313 1 85.88 243 ASP A CA 1
ATOM 1915 C C . ASP A 1 243 ? -11.406 -12.922 1.369 1 85.88 243 ASP A C 1
ATOM 1917 O O . ASP A 1 243 ? -10.766 -12.875 2.426 1 85.88 243 ASP A O 1
ATOM 1921 N N . LYS A 1 244 ? -12.188 -13.859 1.066 1 81.25 244 LYS A N 1
ATOM 1922 C CA . LYS A 1 244 ? -12.5 -14.914 2.023 1 81.25 244 LYS A CA 1
ATOM 1923 C C . LYS A 1 244 ? -11.547 -16.094 1.867 1 81.25 244 LYS A C 1
ATOM 1925 O O . LYS A 1 244 ? -11.516 -17 2.711 1 81.25 244 LYS A O 1
ATOM 1930 N N . THR A 1 245 ? -10.852 -16.078 0.803 1 85.19 245 THR A N 1
ATOM 1931 C CA . THR A 1 245 ? -9.914 -17.172 0.552 1 85.19 245 THR A CA 1
ATOM 1932 C C . THR A 1 245 ? -8.555 -16.859 1.176 1 85.19 245 THR A C 1
ATOM 1934 O O . THR A 1 245 ? -7.98 -17.703 1.875 1 85.19 245 THR A O 1
ATOM 1937 N N . VAL A 1 246 ? -8.055 -15.758 0.866 1 91.12 246 VAL A N 1
ATOM 1938 C CA . VAL A 1 246 ? -6.809 -15.273 1.455 1 91.12 246 VAL A CA 1
ATOM 1939 C C . VAL A 1 246 ? -7.074 -14 2.258 1 91.12 246 VAL A C 1
ATOM 1941 O O . VAL A 1 246 ? -7.309 -12.938 1.684 1 91.12 246 VAL A O 1
ATOM 1944 N N . HIS A 1 247 ? -6.992 -14.219 3.52 1 91.12 247 HIS A N 1
ATOM 1945 C CA . HIS A 1 247 ? -7.277 -13.086 4.402 1 91.12 247 HIS A CA 1
ATOM 1946 C C . HIS A 1 247 ? -6.332 -11.922 4.129 1 91.12 247 HIS A C 1
ATOM 1948 O O . HIS A 1 247 ? -5.137 -12.125 3.906 1 91.12 247 HIS A O 1
ATOM 1954 N N . ILE A 1 248 ? -6.789 -10.672 4.234 1 92.19 248 ILE A N 1
ATOM 1955 C CA . ILE A 1 248 ? -6.094 -9.445 3.879 1 92.19 248 ILE A CA 1
ATOM 1956 C C . ILE A 1 248 ? -4.84 -9.297 4.742 1 92.19 248 ILE A C 1
ATOM 1958 O O . ILE A 1 248 ? -3.881 -8.633 4.344 1 92.19 248 ILE A O 1
ATOM 1962 N N . GLU A 1 249 ? -4.754 -9.898 5.902 1 92.88 249 GLU A N 1
ATOM 1963 C CA . GLU A 1 249 ? -3.59 -9.805 6.781 1 92.88 249 GLU A CA 1
ATOM 1964 C C . GLU A 1 249 ? -2.344 -10.367 6.105 1 92.88 249 GLU A C 1
ATOM 1966 O O . GLU A 1 249 ? -1.22 -10.016 6.465 1 92.88 249 GLU A O 1
ATOM 1971 N N . ASN A 1 250 ? -2.611 -11.281 5.121 1 94.88 250 ASN A N 1
ATOM 1972 C CA . ASN A 1 250 ? -1.48 -11.766 4.34 1 94.88 250 ASN A CA 1
ATOM 1973 C C . ASN A 1 250 ? -0.778 -10.625 3.605 1 94.88 250 ASN A C 1
ATOM 1975 O O . ASN A 1 250 ? 0.447 -10.508 3.66 1 94.88 250 ASN A O 1
ATOM 1979 N N . MET A 1 251 ? -1.542 -9.789 3.02 1 94.75 251 MET A N 1
ATOM 1980 C CA . MET A 1 251 ? -0.99 -8.648 2.291 1 94.75 251 MET A CA 1
ATOM 1981 C C . MET A 1 251 ? -0.293 -7.684 3.238 1 94.75 251 MET A C 1
ATOM 1983 O O . MET A 1 251 ? 0.812 -7.215 2.955 1 94.75 251 MET A O 1
ATOM 1987 N N . HIS A 1 252 ? -0.9 -7.395 4.391 1 94.56 252 HIS A N 1
ATOM 1988 C CA . HIS A 1 252 ? -0.294 -6.496 5.367 1 94.56 252 HIS A CA 1
ATOM 1989 C C . HIS A 1 252 ? 1.055 -7.027 5.84 1 94.56 252 HIS A C 1
ATOM 1991 O O . HIS A 1 252 ? 2.012 -6.262 5.984 1 94.56 252 HIS A O 1
ATOM 1997 N N . TYR A 1 253 ? 1.065 -8.328 6.059 1 94.44 253 TYR A N 1
ATOM 1998 C CA . TYR A 1 253 ? 2.291 -8.969 6.527 1 94.44 253 TYR A CA 1
ATOM 1999 C C . TYR A 1 253 ? 3.396 -8.859 5.484 1 94.44 253 TYR A C 1
ATOM 2001 O O . TYR A 1 253 ? 4.512 -8.438 5.793 1 94.44 253 TYR A O 1
ATOM 2009 N N . ILE A 1 254 ? 3.072 -9.234 4.254 1 97.38 254 ILE A N 1
ATOM 2010 C CA . ILE A 1 254 ? 4.051 -9.188 3.172 1 97.38 254 ILE A CA 1
ATOM 2011 C C . ILE A 1 254 ? 4.559 -7.762 2.994 1 97.38 254 ILE A C 1
ATOM 2013 O O . ILE A 1 254 ? 5.77 -7.531 2.947 1 97.38 254 ILE A O 1
ATOM 2017 N N . PHE A 1 255 ? 3.65 -6.824 2.957 1 97.06 255 PHE A N 1
ATOM 2018 C CA . PHE A 1 255 ? 3.977 -5.422 2.721 1 97.06 255 PHE A CA 1
ATOM 2019 C C . PHE A 1 255 ? 4.945 -4.906 3.779 1 97.06 255 PHE A C 1
ATOM 2021 O O . PHE A 1 255 ? 5.879 -4.164 3.467 1 97.06 255 PHE A O 1
ATOM 2028 N N . ARG A 1 256 ? 4.73 -5.266 4.957 1 93.62 256 ARG A N 1
ATOM 2029 C CA . ARG A 1 256 ? 5.551 -4.801 6.07 1 93.62 256 ARG A CA 1
ATOM 2030 C C . ARG A 1 256 ? 6.922 -5.469 6.055 1 93.62 256 ARG A C 1
ATOM 2032 O O . ARG A 1 256 ? 7.918 -4.855 6.449 1 93.62 256 ARG A O 1
ATOM 2039 N N . LYS A 1 257 ? 7.027 -6.668 5.559 1 95.25 257 LYS A N 1
ATOM 2040 C CA . LYS A 1 257 ? 8.211 -7.48 5.812 1 95.25 257 LYS A CA 1
ATOM 2041 C C . LYS A 1 257 ? 9.18 -7.422 4.633 1 95.25 257 LYS A C 1
ATOM 2043 O O . LYS A 1 257 ? 10.367 -7.703 4.785 1 95.25 257 LYS A O 1
ATOM 2048 N N . ILE A 1 258 ? 8.711 -7.109 3.465 1 96.5 258 ILE A N 1
ATOM 2049 C CA . ILE A 1 258 ? 9.633 -7.035 2.336 1 96.5 258 ILE A CA 1
ATOM 2050 C C . ILE A 1 258 ? 10.492 -5.781 2.455 1 96.5 258 ILE A C 1
ATOM 2052 O O . ILE A 1 258 ? 10.078 -4.793 3.068 1 96.5 258 ILE A O 1
ATOM 2056 N N . SER A 1 259 ? 11.672 -5.785 1.851 1 94.19 259 SER A N 1
ATOM 2057 C CA . SER A 1 259 ? 12.609 -4.676 1.886 1 94.19 259 SER A CA 1
ATOM 2058 C C . SER A 1 259 ? 12.766 -4.035 0.51 1 94.19 259 SER A C 1
ATOM 2060 O O . SER A 1 259 ? 13.852 -3.58 0.147 1 94.19 259 SER A O 1
ATOM 2062 N N . ALA A 1 260 ? 11.703 -4.07 -0.246 1 94.19 260 ALA A N 1
ATOM 2063 C CA . ALA A 1 260 ? 11.711 -3.551 -1.611 1 94.19 260 ALA A CA 1
ATOM 2064 C C . ALA A 1 260 ? 12.125 -2.082 -1.638 1 94.19 260 ALA A C 1
ATOM 2066 O O . ALA A 1 260 ? 11.734 -1.306 -0.764 1 94.19 260 ALA A O 1
ATOM 2067 N N . THR A 1 261 ? 12.859 -1.653 -2.658 1 89.25 261 THR A N 1
ATOM 2068 C CA . THR A 1 261 ? 13.273 -0.269 -2.844 1 89.25 261 THR A CA 1
ATOM 2069 C C . THR A 1 261 ? 12.07 0.63 -3.1 1 89.25 261 THR A C 1
ATOM 2071 O O . THR A 1 261 ? 12.094 1.821 -2.781 1 89.25 261 THR A O 1
ATOM 2074 N N . GLU A 1 262 ? 11.133 0.027 -3.727 1 92.12 262 GLU A N 1
ATOM 2075 C CA . GLU A 1 262 ? 9.828 0.639 -3.955 1 92.12 262 GLU A CA 1
ATOM 2076 C C . GLU A 1 262 ? 8.703 -0.384 -3.803 1 92.12 262 GLU A C 1
ATOM 2078 O O . GLU A 1 262 ? 8.758 -1.462 -4.398 1 92.12 262 GLU A O 1
ATOM 2083 N N . LYS A 1 263 ? 7.793 -0.034 -2.945 1 94.62 263 LYS A N 1
ATOM 2084 C CA . LYS A 1 263 ? 6.668 -0.958 -2.828 1 94.62 263 LYS A CA 1
ATOM 2085 C C . LYS A 1 263 ? 5.34 -0.206 -2.795 1 94.62 263 LYS A C 1
ATOM 2087 O O . LYS A 1 263 ? 5.277 0.937 -2.336 1 94.62 263 LYS A O 1
ATOM 2092 N N . ARG A 1 264 ? 4.426 -0.844 -3.387 1 96.06 264 ARG A N 1
ATOM 2093 C CA . ARG A 1 264 ? 3.062 -0.33 -3.455 1 96.06 264 ARG A CA 1
ATOM 2094 C C . ARG A 1 264 ? 2.053 -1.398 -3.043 1 96.06 264 ARG A C 1
ATOM 2096 O O . ARG A 1 264 ? 2.264 -2.586 -3.293 1 96.06 264 ARG A O 1
ATOM 2103 N N . ALA A 1 265 ? 1.079 -0.909 -2.416 1 96.31 265 ALA A N 1
ATOM 2104 C CA . ALA A 1 265 ? -0.048 -1.77 -2.066 1 96.31 265 ALA A CA 1
ATOM 2105 C C . ALA A 1 265 ? -1.373 -1.132 -2.475 1 96.31 265 ALA A C 1
ATOM 2107 O O . ALA A 1 265 ? -1.58 0.067 -2.273 1 96.31 265 ALA A O 1
ATOM 2108 N N . TYR A 1 266 ? -2.184 -1.891 -3.148 1 94.81 266 TYR A N 1
ATOM 2109 C CA . TYR A 1 266 ? -3.541 -1.499 -3.51 1 94.81 266 TYR A CA 1
ATOM 2110 C C . TYR A 1 266 ? -4.566 -2.424 -2.865 1 94.81 266 TYR A C 1
ATOM 2112 O O . TYR A 1 266 ? -4.504 -3.645 -3.037 1 94.81 266 TYR A O 1
ATOM 2120 N N . VAL A 1 267 ? -5.438 -1.846 -2.131 1 93.38 267 VAL A N 1
ATOM 2121 C CA . VAL A 1 267 ? -6.52 -2.586 -1.489 1 93.38 267 VAL A CA 1
ATOM 2122 C C . VAL A 1 267 ? -7.859 -1.94 -1.832 1 93.38 267 VAL A C 1
ATOM 2124 O O . VAL A 1 267 ? -7.984 -0.714 -1.825 1 93.38 267 VAL A O 1
ATOM 2127 N N . PHE A 1 268 ? -8.805 -2.711 -2.152 1 87.25 268 PHE A N 1
ATOM 2128 C CA . PHE A 1 268 ? -10.117 -2.158 -2.473 1 87.25 268 PHE A CA 1
ATOM 2129 C C . PHE A 1 268 ? -11.219 -3.133 -2.09 1 87.25 268 PHE A C 1
ATOM 2131 O O . PHE A 1 268 ? -10.969 -4.328 -1.915 1 87.25 268 PHE A O 1
ATOM 2138 N N . GLU A 1 269 ? -12.422 -2.518 -1.934 1 84 269 GLU A N 1
ATOM 2139 C CA . GLU A 1 269 ? -13.609 -3.305 -1.612 1 84 269 GLU A CA 1
ATOM 2140 C C . GLU A 1 269 ? -14.344 -3.732 -2.877 1 84 269 GLU A C 1
ATOM 2142 O O . GLU A 1 269 ? -14.438 -2.965 -3.838 1 84 269 GLU A O 1
ATOM 2147 N N . LEU A 1 270 ? -14.672 -4.984 -2.838 1 74.94 270 LEU A N 1
ATOM 2148 C CA . LEU A 1 270 ? -15.523 -5.484 -3.916 1 74.94 270 LEU A CA 1
ATOM 2149 C C . LEU A 1 270 ? -16.984 -5.551 -3.479 1 74.94 270 LEU A C 1
ATOM 2151 O O . LEU A 1 270 ? -17.281 -5.965 -2.354 1 74.94 270 LEU A O 1
ATOM 2155 N N . ASN A 1 271 ? -17.891 -4.66 -3.988 1 60.41 271 ASN A N 1
ATOM 2156 C CA . ASN A 1 271 ? -19.297 -4.586 -3.604 1 60.41 271 ASN A CA 1
ATOM 2157 C C . ASN A 1 271 ? -20.047 -5.871 -3.955 1 60.41 271 ASN A C 1
ATOM 2159 O O . ASN A 1 271 ? -21.203 -6.047 -3.566 1 60.41 271 ASN A O 1
ATOM 2163 N N . GLU A 1 272 ? -19.547 -6.707 -4.719 1 56.78 272 GLU A N 1
ATOM 2164 C CA . GLU A 1 272 ? -20.453 -7.73 -5.215 1 56.78 272 GLU A CA 1
ATOM 2165 C C . GLU A 1 272 ? -20.531 -8.914 -4.254 1 56.78 272 GLU A C 1
ATOM 2167 O O . GLU A 1 272 ? -19.516 -9.352 -3.719 1 56.78 272 GLU A O 1
ATOM 2172 N N . ASP A 1 273 ? -21.75 -9.062 -3.691 1 50.66 273 ASP A N 1
ATOM 2173 C CA . ASP A 1 273 ? -22.188 -10.188 -2.869 1 50.66 273 ASP A CA 1
ATOM 2174 C C . ASP A 1 273 ? -21.734 -11.516 -3.471 1 50.66 273 ASP A C 1
ATOM 2176 O O . ASP A 1 273 ? -21.828 -12.555 -2.82 1 50.66 273 ASP A O 1
ATOM 2180 N N . LEU A 1 274 ? -21.594 -11.633 -4.734 1 47.56 274 LEU A N 1
ATOM 2181 C CA . LEU A 1 274 ? -21.719 -12.977 -5.277 1 47.56 274 LEU A CA 1
ATOM 2182 C C . LEU A 1 274 ? -20.344 -13.633 -5.426 1 47.56 274 LEU A C 1
ATOM 2184 O O . LEU A 1 274 ? -20.234 -14.734 -5.969 1 47.56 274 LEU A O 1
ATOM 2188 N N . SER A 1 275 ? -19.266 -13.07 -4.918 1 53.75 275 SER A N 1
ATOM 2189 C CA . SER A 1 275 ? -18.062 -13.828 -5.211 1 53.75 275 SER A CA 1
ATOM 2190 C C . SER A 1 275 ? -17.094 -13.797 -4.035 1 53.75 275 SER A C 1
ATOM 2192 O O . SER A 1 275 ? -17.266 -13.016 -3.1 1 53.75 275 SER A O 1
ATOM 2194 N N . THR A 1 276 ? -16.438 -15.016 -3.73 1 49.94 276 THR A N 1
ATOM 2195 C CA . THR A 1 276 ? -15.438 -15.164 -2.684 1 49.94 276 THR A CA 1
ATOM 2196 C C . THR A 1 276 ? -14.492 -13.961 -2.66 1 49.94 276 THR A C 1
ATOM 2198 O O . THR A 1 276 ? -13.641 -13.852 -1.776 1 49.94 276 THR A O 1
ATOM 2201 N N . HIS A 1 277 ? -14.727 -13 -3.461 1 50.88 277 HIS A N 1
ATOM 2202 C CA . HIS A 1 277 ? -13.93 -11.789 -3.59 1 50.88 277 HIS A CA 1
ATOM 2203 C C . HIS A 1 277 ? -12.477 -12.117 -3.918 1 50.88 277 HIS A C 1
ATOM 2205 O O . HIS A 1 277 ? -11.578 -11.312 -3.656 1 50.88 277 HIS A O 1
ATOM 2211 N N . HIS A 1 278 ? -12.211 -13.516 -4.332 1 56.81 278 HIS A N 1
ATOM 2212 C CA . HIS A 1 278 ? -10.898 -13.969 -4.793 1 56.81 278 HIS A CA 1
ATOM 2213 C C . HIS A 1 278 ? -10.836 -14.008 -6.316 1 56.81 278 HIS A C 1
ATOM 2215 O O . HIS A 1 278 ? -10.328 -14.969 -6.895 1 56.81 278 HIS A O 1
ATOM 2221 N N . VAL A 1 279 ? -11.531 -13.039 -6.906 1 55.25 279 VAL A N 1
ATOM 2222 C CA . VAL A 1 279 ? -11.68 -13.055 -8.359 1 55.25 279 VAL A CA 1
ATOM 2223 C C . VAL A 1 279 ? -11.078 -11.781 -8.953 1 55.25 279 VAL A C 1
ATOM 2225 O O . VAL A 1 279 ? -11.625 -11.211 -9.898 1 55.25 279 VAL A O 1
ATOM 2228 N N . LEU A 1 280 ? -9.984 -11.391 -8.438 1 59 280 LEU A N 1
ATOM 2229 C CA . LEU A 1 280 ? -9.43 -10.078 -8.766 1 59 280 LEU A CA 1
ATOM 2230 C C . LEU A 1 280 ? -9.008 -10.016 -10.227 1 59 280 LEU A C 1
ATOM 2232 O O . LEU A 1 280 ? -8.961 -8.938 -10.82 1 59 280 LEU A O 1
ATOM 2236 N N . VAL A 1 281 ? -8.82 -11.141 -10.812 1 66.69 281 VAL A N 1
ATOM 2237 C CA . VAL A 1 281 ? -8.195 -11.07 -12.125 1 66.69 281 VAL A CA 1
ATOM 2238 C C . VAL A 1 281 ? -9.219 -11.414 -13.203 1 66.69 281 VAL A C 1
ATOM 2240 O O . VAL A 1 281 ? -9 -11.133 -14.383 1 66.69 281 VAL A O 1
ATOM 2243 N N . THR A 1 282 ? -10.289 -11.859 -12.734 1 56.75 282 THR A N 1
ATOM 2244 C CA . THR A 1 282 ? -11.195 -12.352 -13.766 1 56.75 282 THR A CA 1
ATOM 2245 C C . THR A 1 282 ? -12.5 -11.547 -13.773 1 56.75 282 THR A C 1
ATOM 2247 O O . THR A 1 282 ? -13.188 -11.484 -14.789 1 56.75 282 THR A O 1
ATOM 2250 N N . HIS A 1 283 ? -12.719 -10.922 -12.688 1 62.28 283 HIS A N 1
ATOM 2251 C CA . HIS A 1 283 ? -14 -10.219 -12.625 1 62.28 283 HIS A CA 1
ATOM 2252 C C . HIS A 1 283 ? -13.953 -8.914 -13.414 1 62.28 283 HIS A C 1
ATOM 2254 O O . HIS A 1 283 ? -13.094 -8.07 -13.164 1 62.28 283 HIS A O 1
ATOM 2260 N N . GLN A 1 284 ? -14.875 -8.789 -14.273 1 59.31 284 GLN A N 1
ATOM 2261 C CA . GLN A 1 284 ? -14.875 -7.719 -15.266 1 59.31 284 GLN A CA 1
ATOM 2262 C C . GLN A 1 284 ? -14.867 -6.348 -14.594 1 59.31 284 GLN A C 1
ATOM 2264 O O . GLN A 1 284 ? -14.195 -5.426 -15.062 1 59.31 284 GLN A O 1
ATOM 2269 N N . LEU A 1 285 ? -15.531 -6.242 -13.523 1 59 285 LEU A N 1
ATOM 2270 C CA . LEU A 1 285 ? -15.664 -4.93 -12.898 1 59 285 LEU A CA 1
ATOM 2271 C C . LEU A 1 285 ? -14.375 -4.523 -12.195 1 59 285 LEU A C 1
ATOM 2273 O O . LEU A 1 285 ? -14.109 -3.332 -12.023 1 59 285 LEU A O 1
ATOM 2277 N N . VAL A 1 286 ? -13.633 -5.504 -11.914 1 69.06 286 VAL A N 1
ATOM 2278 C CA . VAL A 1 286 ? -12.477 -5.195 -11.078 1 69.06 286 VAL A CA 1
ATOM 2279 C C . VAL A 1 286 ? -11.195 -5.363 -11.883 1 69.06 286 VAL A C 1
ATOM 2281 O O . VAL A 1 286 ? -10.172 -4.742 -11.578 1 69.06 286 VAL A O 1
ATOM 2284 N N . ARG A 1 287 ? -11.422 -6.039 -12.922 1 74.88 287 ARG A N 1
ATOM 2285 C CA . ARG A 1 287 ? -10.227 -6.379 -13.688 1 74.88 287 ARG A CA 1
ATOM 2286 C C . ARG A 1 287 ? -9.562 -5.125 -14.258 1 74.88 287 ARG A C 1
ATOM 2288 O O . ARG A 1 287 ? -8.336 -5.016 -14.266 1 74.88 287 ARG A O 1
ATOM 2295 N N . ASP A 1 288 ? -10.336 -4.184 -14.609 1 76.94 288 ASP A N 1
ATOM 2296 C CA . ASP A 1 288 ? -9.773 -2.979 -15.211 1 76.94 288 ASP A CA 1
ATOM 2297 C C . ASP A 1 288 ? -8.945 -2.193 -14.195 1 76.94 288 ASP A C 1
ATOM 2299 O O . ASP A 1 288 ? -7.902 -1.638 -14.531 1 76.94 288 ASP A O 1
ATOM 2303 N N . LYS A 1 289 ? -9.445 -2.186 -13.039 1 83 289 LYS A N 1
ATOM 2304 C CA . LYS A 1 289 ? -8.711 -1.506 -11.977 1 83 289 LYS A CA 1
ATOM 2305 C C . LYS A 1 289 ? -7.375 -2.189 -11.703 1 83 289 LYS A C 1
ATOM 2307 O O . LYS A 1 289 ? -6.344 -1.524 -11.602 1 83 289 LYS A O 1
ATOM 2312 N N . VAL A 1 290 ? -7.438 -3.445 -11.656 1 88.88 290 VAL A N 1
ATOM 2313 C CA . VAL A 1 290 ? -6.23 -4.23 -11.414 1 88.88 290 VAL A CA 1
ATOM 2314 C C . VAL A 1 290 ? -5.25 -4.039 -12.562 1 88.88 290 VAL A C 1
ATOM 2316 O O . VAL A 1 290 ? -4.051 -3.852 -12.336 1 88.88 290 VAL A O 1
ATOM 2319 N N . PHE A 1 291 ? -5.77 -4.02 -13.766 1 89.31 291 PHE A N 1
ATOM 2320 C CA . PHE A 1 291 ? -4.945 -3.822 -14.953 1 89.31 291 PHE A CA 1
ATOM 2321 C C . PHE A 1 291 ? -4.219 -2.484 -14.898 1 89.31 291 PHE A C 1
ATOM 2323 O O . PHE A 1 291 ? -3.025 -2.406 -15.195 1 89.31 291 PHE A O 1
ATOM 2330 N N . GLN A 1 292 ? -4.914 -1.495 -14.445 1 88.69 292 GLN A N 1
ATOM 2331 C CA . GLN A 1 292 ? -4.312 -0.169 -14.336 1 88.69 292 GLN A CA 1
ATOM 2332 C C . GLN A 1 292 ? -3.186 -0.155 -13.305 1 88.69 292 GLN A C 1
ATOM 2334 O O . GLN A 1 292 ? -2.131 0.438 -13.539 1 88.69 292 GLN A O 1
ATOM 2339 N N . TYR A 1 293 ? -3.418 -0.792 -12.242 1 92.25 293 TYR A N 1
ATOM 2340 C CA . TYR A 1 293 ? -2.391 -0.857 -11.203 1 92.25 293 TYR A CA 1
ATOM 2341 C C . TYR A 1 293 ? -1.136 -1.548 -11.727 1 92.25 293 TYR A C 1
ATOM 2343 O O . TYR A 1 293 ? -0.02 -1.068 -11.508 1 92.25 293 TYR A O 1
ATOM 2351 N N . ILE A 1 294 ? -1.407 -2.609 -12.477 1 94.81 294 ILE A N 1
ATOM 2352 C CA . ILE A 1 294 ? -0.301 -3.389 -13.016 1 94.81 294 ILE A CA 1
ATOM 2353 C C . ILE A 1 294 ? 0.477 -2.549 -14.031 1 94.81 294 ILE A C 1
ATOM 2355 O O . ILE A 1 294 ? 1.701 -2.436 -13.938 1 94.81 294 ILE A O 1
ATOM 2359 N N . LEU A 1 295 ? -0.182 -1.931 -14.898 1 93.5 295 LEU A N 1
ATOM 2360 C CA . LEU A 1 295 ? 0.463 -1.17 -15.969 1 93.5 295 LEU A CA 1
ATOM 2361 C C . LEU A 1 295 ? 1.243 0.009 -15.398 1 93.5 295 LEU A C 1
ATOM 2363 O O . LEU A 1 295 ? 2.373 0.271 -15.812 1 93.5 295 LEU A O 1
ATOM 2367 N N . ARG A 1 296 ? 0.683 0.693 -14.5 1 90.88 296 ARG A N 1
ATOM 2368 C CA . ARG A 1 296 ? 1.353 1.839 -13.891 1 90.88 296 ARG A CA 1
ATOM 2369 C C . ARG A 1 296 ? 2.627 1.41 -13.172 1 90.88 296 ARG A C 1
ATOM 2371 O O . ARG A 1 296 ? 3.66 2.074 -13.281 1 90.88 296 ARG A O 1
ATOM 2378 N N . PHE A 1 297 ? 2.498 0.365 -12.445 1 95.38 297 PHE A N 1
ATOM 2379 C CA . PHE A 1 297 ? 3.666 -0.141 -11.734 1 95.38 297 PHE A CA 1
ATOM 2380 C C . PHE A 1 297 ? 4.781 -0.498 -12.711 1 95.38 297 PHE A C 1
ATOM 2382 O O . PHE A 1 297 ? 5.938 -0.134 -12.492 1 95.38 297 PHE A O 1
ATOM 2389 N N . VAL A 1 298 ? 4.371 -1.24 -13.742 1 95.94 298 VAL A N 1
ATOM 2390 C CA . VAL A 1 298 ? 5.34 -1.685 -14.734 1 95.94 298 VAL A CA 1
ATOM 2391 C C . VAL A 1 298 ? 5.984 -0.474 -15.406 1 95.94 298 VAL A C 1
ATOM 2393 O O . VAL A 1 298 ? 7.211 -0.393 -15.508 1 95.94 298 VAL A O 1
ATOM 2396 N N . HIS A 1 299 ? 5.223 0.451 -15.773 1 92.56 299 HIS A N 1
ATOM 2397 C CA . HIS A 1 299 ? 5.727 1.644 -16.438 1 92.56 299 HIS A CA 1
ATOM 2398 C C . HIS A 1 299 ? 6.66 2.434 -15.531 1 92.56 299 HIS A C 1
ATOM 2400 O O . HIS A 1 299 ? 7.742 2.848 -15.953 1 92.56 299 HIS A O 1
ATOM 2406 N N . ASP A 1 300 ? 6.219 2.658 -14.336 1 90.06 300 ASP A N 1
ATOM 2407 C CA . ASP A 1 300 ? 7.035 3.395 -13.375 1 90.06 300 ASP A CA 1
ATOM 2408 C C . ASP A 1 300 ? 8.375 2.693 -13.141 1 90.06 300 ASP A C 1
ATOM 2410 O O . ASP A 1 300 ? 9.414 3.344 -13.062 1 90.06 300 ASP A O 1
ATOM 2414 N N . THR A 1 301 ? 8.312 1.358 -13 1 93.38 301 THR A N 1
ATOM 2415 C CA . THR A 1 301 ? 9.516 0.578 -12.727 1 93.38 301 THR A CA 1
ATOM 2416 C C . THR A 1 301 ? 10.484 0.647 -13.906 1 93.38 301 THR A C 1
ATOM 2418 O O . THR A 1 301 ? 11.688 0.824 -13.719 1 93.38 301 THR A O 1
ATOM 2421 N N . LEU A 1 302 ? 9.953 0.562 -15.062 1 91.88 302 LEU A N 1
ATOM 2422 C CA . LEU A 1 302 ? 10.789 0.625 -16.25 1 91.88 302 LEU A CA 1
ATOM 2423 C C . LEU A 1 302 ? 11.383 2.018 -16.422 1 91.88 302 LEU A C 1
ATOM 2425 O O . LEU A 1 302 ? 12.531 2.158 -16.844 1 91.88 302 LEU A O 1
ATOM 2429 N N . ARG A 1 303 ? 10.562 3.072 -16.062 1 83.5 303 ARG A N 1
ATOM 2430 C CA . ARG A 1 303 ? 11.055 4.445 -16.141 1 83.5 303 ARG A CA 1
ATOM 2431 C C . ARG A 1 303 ? 12.172 4.688 -15.141 1 83.5 303 ARG A C 1
ATOM 2433 O O . ARG A 1 303 ? 13.102 5.453 -15.406 1 83.5 303 ARG A O 1
ATOM 2440 N N . GLY A 1 304 ? 11.922 4.203 -13.938 1 72.56 304 GLY A N 1
ATOM 2441 C CA . GLY A 1 304 ? 12.961 4.336 -12.93 1 72.56 304 GLY A CA 1
ATOM 2442 C C . GLY A 1 304 ? 14.305 3.777 -13.375 1 72.56 304 GLY A C 1
ATOM 2443 O O . GLY A 1 304 ? 15.352 4.301 -13 1 72.56 304 GLY A O 1
ATOM 2444 N N . PHE A 1 305 ? 14.227 2.811 -14.102 1 54.75 305 PHE A N 1
ATOM 2445 C CA . PHE A 1 305 ? 15.445 2.213 -14.625 1 54.75 305 PHE A CA 1
ATOM 2446 C C . PHE A 1 305 ? 16.016 3.049 -15.766 1 54.75 305 PHE A C 1
ATOM 2448 O O . PHE A 1 305 ? 17.219 3.09 -15.969 1 54.75 305 PHE A O 1
ATOM 2455 N N . ASP A 1 306 ? 15.133 3.637 -16.453 1 47.19 306 ASP A N 1
ATOM 2456 C CA . ASP A 1 306 ? 15.602 4.465 -17.547 1 47.19 306 ASP A CA 1
ATOM 2457 C C . ASP A 1 306 ? 16.125 5.809 -17.047 1 47.19 306 ASP A C 1
ATOM 2459 O O . ASP A 1 306 ? 17 6.41 -17.672 1 47.19 306 ASP A O 1
ATOM 2463 N N . LEU A 1 307 ? 15.602 6.395 -16.062 1 43.16 307 LEU A N 1
ATOM 2464 C CA . LEU A 1 307 ? 16.031 7.664 -15.5 1 43.16 307 LEU A CA 1
ATOM 2465 C C . LEU A 1 307 ? 17.359 7.5 -14.75 1 43.16 307 LEU A C 1
ATOM 2467 O O . LEU A 1 307 ? 17.406 6.797 -13.742 1 43.16 307 LEU A O 1
ATOM 2471 N N . LYS A 1 308 ? 18.469 7.395 -15.547 1 37.59 308 LYS A N 1
ATOM 2472 C CA . LYS A 1 308 ? 19.844 7.539 -15.062 1 37.59 308 LYS A CA 1
ATOM 2473 C C . LYS A 1 308 ? 19.938 8.625 -14 1 37.59 308 LYS A C 1
ATOM 2475 O O . LYS A 1 308 ? 19.219 9.625 -14.055 1 37.59 308 LYS A O 1
ATOM 2480 N N . PRO A 1 309 ? 20.828 8.406 -12.898 1 31.45 309 PRO A N 1
ATOM 2481 C CA . PRO A 1 309 ? 21.078 9.57 -12.047 1 31.45 309 PRO A CA 1
ATOM 2482 C C . PRO A 1 309 ? 21.375 10.836 -12.859 1 31.45 309 PRO A C 1
ATOM 2484 O O . PRO A 1 309 ? 22.203 10.805 -13.766 1 31.45 309 PRO A O 1
ATOM 2487 N N . VAL A 1 310 ? 20.469 11.578 -13.172 1 29.7 310 VAL A N 1
ATOM 2488 C CA . VAL A 1 310 ? 20.953 12.859 -13.672 1 29.7 310 VAL A CA 1
ATOM 2489 C C . VAL A 1 310 ? 22.109 13.352 -12.805 1 29.7 310 VAL A C 1
ATOM 2491 O O . VAL A 1 310 ? 21.938 13.602 -11.609 1 29.7 310 VAL A O 1
ATOM 2494 N N . ILE A 1 311 ? 23.219 12.93 -13.172 1 28.62 311 ILE A N 1
ATOM 2495 C CA . ILE A 1 311 ? 24.344 13.742 -12.703 1 28.62 311 ILE A CA 1
ATOM 2496 C C . ILE A 1 311 ? 24.031 15.219 -12.938 1 28.62 311 ILE A C 1
ATOM 2498 O O . ILE A 1 311 ? 23.859 15.648 -14.078 1 28.62 311 ILE A O 1
ATOM 2502 N N . PHE A 1 312 ? 23.422 15.758 -11.883 1 28.41 312 PHE A N 1
ATOM 2503 C CA . PHE A 1 312 ? 23.375 17.219 -11.875 1 28.41 312 PHE A CA 1
ATOM 2504 C C . PHE A 1 312 ? 24.703 17.812 -12.289 1 28.41 312 PHE A C 1
ATOM 2506 O O . PHE A 1 312 ? 25.688 17.703 -11.555 1 28.41 312 PHE A O 1
ATOM 2513 N N . ASN A 1 313 ? 25.047 17.781 -13.508 1 27.48 313 ASN A N 1
ATOM 2514 C CA . ASN A 1 313 ? 26 18.828 -13.883 1 27.48 313 ASN A CA 1
ATOM 2515 C C . ASN A 1 313 ? 25.438 20.219 -13.617 1 27.48 313 ASN A C 1
ATOM 2517 O O . ASN A 1 313 ? 24.328 20.547 -14.07 1 27.48 313 ASN A O 1
ATOM 2521 N N . PRO A 1 314 ? 26.016 21.062 -12.602 1 30.14 314 PRO A N 1
ATOM 2522 C CA . PRO A 1 314 ? 25.656 22.422 -12.227 1 30.14 314 PRO A CA 1
ATOM 2523 C C . PRO A 1 314 ? 25.203 23.266 -13.414 1 30.14 314 PRO A C 1
ATOM 2525 O O . PRO A 1 314 ? 24.469 24.234 -13.242 1 30.14 314 PRO A O 1
ATOM 2528 N N . GLY A 1 315 ? 25.953 23.312 -14.547 1 30.22 315 GLY A N 1
ATOM 2529 C CA . GLY A 1 315 ? 25.797 24.328 -15.586 1 30.22 315 GLY A CA 1
ATOM 2530 C C . GLY A 1 315 ? 24.547 24.141 -16.422 1 30.22 315 GLY A C 1
ATOM 2531 O O . GLY A 1 315 ? 24.266 24.953 -17.297 1 30.22 315 GLY A O 1
ATOM 2532 N N . GLY A 1 316 ? 24.109 22.891 -16.75 1 30.8 316 GLY A N 1
ATOM 2533 C CA . GLY A 1 316 ? 23.344 22.828 -17.984 1 30.8 316 GLY A CA 1
ATOM 2534 C C . GLY A 1 316 ? 21.891 23.172 -17.812 1 30.8 316 GLY A C 1
ATOM 2535 O O . GLY A 1 316 ? 21.391 23.25 -16.672 1 30.8 316 GLY A O 1
ATOM 2536 N N . ASP A 1 317 ? 21.031 23.422 -18.984 1 30.28 317 ASP A N 1
ATOM 2537 C CA . ASP A 1 317 ? 19.859 24.219 -19.344 1 30.28 317 ASP A CA 1
ATOM 2538 C C . ASP A 1 317 ? 18.594 23.625 -18.75 1 30.28 317 ASP A C 1
ATOM 2540 O O . ASP A 1 317 ? 18.375 22.406 -18.844 1 30.28 317 ASP A O 1
ATOM 2544 N N . LYS A 1 318 ? 17.844 24.219 -17.75 1 33.34 318 LYS A N 1
ATOM 2545 C CA . LYS A 1 318 ? 16.5 24.203 -17.188 1 33.34 318 LYS A CA 1
ATOM 2546 C C . LYS A 1 318 ? 15.469 23.719 -18.203 1 33.34 318 LYS A C 1
ATOM 2548 O O . LYS A 1 318 ? 14.305 23.5 -17.875 1 33.34 318 LYS A O 1
ATOM 2553 N N . SER A 1 319 ? 15.789 23.719 -19.531 1 32.31 319 SER A N 1
ATOM 2554 C CA . SER A 1 319 ? 14.805 23.609 -20.594 1 32.31 319 SER A CA 1
ATOM 2555 C C . SER A 1 319 ? 14.359 22.156 -20.797 1 32.31 319 SER A C 1
ATOM 2557 O O . SER A 1 319 ? 13.266 21.906 -21.312 1 32.31 319 SER A O 1
ATOM 2559 N N . ARG A 1 320 ? 15.242 21.172 -20.484 1 32.72 320 ARG A N 1
ATOM 2560 C CA . ARG A 1 320 ? 14.93 19.828 -20.953 1 32.72 320 ARG A CA 1
ATOM 2561 C C . ARG A 1 320 ? 13.938 19.125 -20.031 1 32.72 320 ARG A C 1
ATOM 2563 O O . ARG A 1 320 ? 13.438 18.047 -20.344 1 32.72 320 ARG A O 1
ATOM 2570 N N . PHE A 1 321 ? 13.812 19.594 -18.797 1 30.28 321 PHE A N 1
ATOM 2571 C CA . PHE A 1 321 ? 12.898 18.906 -17.891 1 30.28 321 PHE A CA 1
ATOM 2572 C C . PHE A 1 321 ? 11.453 19.078 -18.344 1 30.28 321 PHE A C 1
ATOM 2574 O O . PHE A 1 321 ? 10.664 18.125 -18.281 1 30.28 321 PHE A O 1
ATOM 2581 N N . ILE A 1 322 ? 11.039 20.203 -18.875 1 32.44 322 ILE A N 1
ATOM 2582 C CA . ILE A 1 322 ? 9.695 20.5 -19.359 1 32.44 322 ILE A CA 1
ATOM 2583 C C . ILE A 1 322 ? 9.391 19.625 -20.578 1 32.44 322 ILE A C 1
ATOM 2585 O O . ILE A 1 322 ? 8.273 19.141 -20.75 1 32.44 322 ILE A O 1
ATOM 2589 N N . ASP A 1 323 ? 10.406 19.328 -21.344 1 30.59 323 ASP A N 1
ATOM 2590 C CA . ASP A 1 323 ? 10.18 18.578 -22.578 1 30.59 323 ASP A CA 1
ATOM 2591 C C . ASP A 1 323 ? 9.938 17.109 -22.297 1 30.59 323 ASP A C 1
ATOM 2593 O O . ASP A 1 323 ? 9.125 16.469 -22.969 1 30.59 323 ASP A O 1
ATOM 2597 N N . LYS A 1 324 ? 10.602 16.578 -21.328 1 32.88 324 LYS A N 1
ATOM 2598 C CA . LYS A 1 324 ? 10.422 15.164 -21.031 1 32.88 324 LYS A CA 1
ATOM 2599 C C . LYS A 1 324 ? 9.094 14.906 -20.328 1 32.88 324 LYS A C 1
ATOM 2601 O O . LYS A 1 324 ? 8.445 13.883 -20.547 1 32.88 324 LYS A O 1
ATOM 2606 N N . LEU A 1 325 ? 8.641 15.789 -19.5 1 32.28 325 LEU A N 1
ATOM 2607 C CA . LEU A 1 325 ? 7.289 15.672 -18.953 1 32.28 325 LEU A CA 1
ATOM 2608 C C . LEU A 1 325 ? 6.254 15.742 -20.078 1 32.28 325 LEU A C 1
ATOM 2610 O O . LEU A 1 325 ? 5.195 15.117 -19.984 1 32.28 325 LEU A O 1
ATOM 2614 N N . LYS A 1 326 ? 6.574 16.359 -21.125 1 32.66 326 LYS A N 1
ATOM 2615 C CA . LYS A 1 326 ? 5.746 16.375 -22.328 1 32.66 326 LYS A CA 1
ATOM 2616 C C . LYS A 1 326 ? 5.75 15 -23.016 1 32.66 326 LYS A C 1
ATOM 2618 O O . LYS A 1 326 ? 4.723 14.562 -23.531 1 32.66 326 LYS A O 1
ATOM 2623 N N . LYS A 1 327 ? 6.867 14.359 -23.078 1 34.5 327 LYS A N 1
ATOM 2624 C CA . LYS A 1 327 ? 6.914 13.055 -23.734 1 34.5 327 LYS A CA 1
ATOM 2625 C C . LYS A 1 327 ? 6.172 12 -22.922 1 34.5 327 LYS A C 1
ATOM 2627 O O . LYS A 1 327 ? 5.566 11.086 -23.5 1 34.5 327 LYS A O 1
ATOM 2632 N N . PHE A 1 328 ? 6.289 11.977 -21.625 1 31.34 328 PHE A N 1
ATOM 2633 C CA . PHE A 1 328 ? 5.441 11.094 -20.828 1 31.34 328 PHE A CA 1
ATOM 2634 C C . PHE A 1 328 ? 3.969 11.422 -21.047 1 31.34 328 PHE A C 1
ATOM 2636 O O . PHE A 1 328 ? 3.113 10.539 -20.984 1 31.34 328 PHE A O 1
ATOM 2643 N N . ARG A 1 329 ? 3.674 12.641 -21.406 1 31.81 329 ARG A N 1
ATOM 2644 C CA . ARG A 1 329 ? 2.354 13.047 -21.875 1 31.81 329 ARG A CA 1
ATOM 2645 C C . ARG A 1 329 ? 1.979 12.297 -23.156 1 31.81 329 ARG A C 1
ATOM 2647 O O . ARG A 1 329 ? 0.795 12.133 -23.453 1 31.81 329 ARG A O 1
ATOM 2654 N N . GLY A 1 330 ? 3.08 11.938 -23.953 1 28.5 330 GLY A N 1
ATOM 2655 C CA . GLY A 1 330 ? 2.852 11.234 -25.219 1 28.5 330 GLY A CA 1
ATOM 2656 C C . GLY A 1 330 ? 2.412 9.797 -25.016 1 28.5 330 GLY A C 1
ATOM 2657 O O . GLY A 1 330 ? 1.821 9.195 -25.922 1 28.5 330 GLY A O 1
ATOM 2658 N N . TYR A 1 331 ? 2.988 9.109 -24.125 1 27.58 331 TYR A N 1
ATOM 2659 C CA . TYR A 1 331 ? 2.588 7.707 -24.125 1 27.58 331 TYR A CA 1
ATOM 2660 C C . TYR A 1 331 ? 1.133 7.559 -23.688 1 27.58 331 TYR A C 1
ATOM 2662 O O . TYR A 1 331 ? 0.552 6.477 -23.812 1 27.58 331 TYR A O 1
ATOM 2670 N N . PHE A 1 332 ? 0.57 8.516 -22.906 1 27.44 332 PHE A N 1
ATOM 2671 C CA . PHE A 1 332 ? -0.861 8.336 -22.703 1 27.44 332 PHE A CA 1
ATOM 2672 C C . PHE A 1 332 ? -1.664 9.117 -23.734 1 27.44 332 PHE A C 1
ATOM 2674 O O . PHE A 1 332 ? -2.883 9.258 -23.609 1 27.44 332 PHE A O 1
ATOM 2681 N N . SER A 1 333 ? -1.025 9.664 -24.734 1 23.69 333 SER A N 1
ATOM 2682 C CA . SER A 1 333 ? -1.781 10.031 -25.922 1 23.69 333 SER A CA 1
ATOM 2683 C C . SER A 1 333 ? -2.102 8.805 -26.766 1 23.69 333 SER A C 1
ATOM 2685 O O . SER A 1 333 ? -1.263 7.914 -26.938 1 23.69 333 SER A O 1
ATOM 2687 N N . MET B 1 1 ? 11.969 -0.382 48.562 1 61.97 1 MET B N 1
ATOM 2688 C CA . MET B 1 1 ? 12.125 -0.89 47.219 1 61.97 1 MET B CA 1
ATOM 2689 C C . MET B 1 1 ? 10.867 -0.643 46.406 1 61.97 1 MET B C 1
ATOM 2691 O O . MET B 1 1 ? 10.938 -0.132 45.281 1 61.97 1 MET B O 1
ATOM 2695 N N . LEU B 1 2 ? 9.75 -0.857 47 1 72 2 LEU B N 1
ATOM 2696 C CA . LEU B 1 2 ? 8.477 -0.661 46.312 1 72 2 LEU B CA 1
ATOM 2697 C C . LEU B 1 2 ? 8.219 0.821 46.062 1 72 2 LEU B C 1
ATOM 2699 O O . LEU B 1 2 ? 7.707 1.199 45 1 72 2 LEU B O 1
ATOM 2703 N N . TRP B 1 3 ? 8.633 1.515 47.062 1 70.31 3 TRP B N 1
ATOM 2704 C CA . TRP B 1 3 ? 8.375 2.945 46.906 1 70.31 3 TRP B CA 1
ATOM 2705 C C . TRP B 1 3 ? 9.211 3.545 45.781 1 70.31 3 TRP B C 1
ATOM 2707 O O . TRP B 1 3 ? 8.75 4.43 45.062 1 70.31 3 TRP B O 1
ATOM 2717 N N . LEU B 1 4 ? 10.375 3.072 45.594 1 66.81 4 LEU B N 1
ATOM 2718 C CA . LEU B 1 4 ? 11.25 3.541 44.531 1 66.81 4 LEU B CA 1
ATOM 2719 C C . LEU B 1 4 ? 10.695 3.164 43.156 1 66.81 4 LEU B C 1
ATOM 2721 O O . LEU B 1 4 ? 10.75 3.963 42.219 1 66.81 4 LEU B O 1
ATOM 2725 N N . VAL B 1 5 ? 10.219 2.021 43.125 1 70.06 5 VAL B N 1
ATOM 2726 C CA . VAL B 1 5 ? 9.609 1.573 41.875 1 70.06 5 VAL B CA 1
ATOM 2727 C C . VAL B 1 5 ? 8.391 2.436 41.531 1 70.06 5 VAL B C 1
ATOM 2729 O O . VAL B 1 5 ? 8.188 2.826 40.406 1 70.06 5 VAL B O 1
ATOM 2732 N N . ALA B 1 6 ? 7.637 2.623 42.562 1 68.25 6 ALA B N 1
ATOM 2733 C CA . ALA B 1 6 ? 6.461 3.467 42.375 1 68.25 6 ALA B CA 1
ATOM 2734 C C . ALA B 1 6 ? 6.859 4.867 41.906 1 68.25 6 ALA B C 1
ATOM 2736 O O . ALA B 1 6 ? 6.242 5.438 41.031 1 68.25 6 ALA B O 1
ATOM 2737 N N . LEU B 1 7 ? 7.816 5.328 42.562 1 62.59 7 LEU B N 1
ATOM 2738 C CA . LEU B 1 7 ? 8.289 6.668 42.219 1 62.59 7 LEU B CA 1
ATOM 2739 C C . LEU B 1 7 ? 8.805 6.723 40.781 1 62.59 7 LEU B C 1
ATOM 2741 O O . LEU B 1 7 ? 8.5 7.66 40.062 1 62.59 7 LEU B O 1
ATOM 2745 N N . VAL B 1 8 ? 9.578 5.812 40.438 1 61.75 8 VAL B N 1
ATOM 2746 C CA . VAL B 1 8 ? 10.117 5.746 39.062 1 61.75 8 VAL B CA 1
ATOM 2747 C C . VAL B 1 8 ? 8.977 5.617 38.062 1 61.75 8 VAL B C 1
ATOM 2749 O O . VAL B 1 8 ? 8.992 6.254 37 1 61.75 8 VAL B O 1
ATOM 2752 N N . THR B 1 9 ? 8.047 4.816 38.438 1 64 9 THR B N 1
ATOM 2753 C CA . THR B 1 9 ? 6.895 4.645 37.562 1 64 9 THR B CA 1
ATOM 2754 C C . THR B 1 9 ? 6.133 5.953 37.406 1 64 9 THR B C 1
ATOM 2756 O O . THR B 1 9 ? 5.723 6.312 36.312 1 64 9 THR B O 1
ATOM 2759 N N . ILE B 1 10 ? 5.945 6.547 38.5 1 58.47 10 ILE B N 1
ATOM 2760 C CA . ILE B 1 10 ? 5.238 7.824 38.469 1 58.47 10 ILE B CA 1
ATOM 2761 C C . ILE B 1 10 ? 6.012 8.82 37.625 1 58.47 10 ILE B C 1
ATOM 2763 O O . ILE B 1 10 ? 5.418 9.547 36.812 1 58.47 10 ILE B O 1
ATOM 2767 N N . ILE B 1 11 ? 7.305 8.812 37.75 1 55.62 11 ILE B N 1
ATOM 2768 C CA . ILE B 1 11 ? 8.148 9.711 36.969 1 55.62 11 ILE B CA 1
ATOM 2769 C C . ILE B 1 11 ? 8.047 9.375 35.5 1 55.62 11 ILE B C 1
ATOM 2771 O O . ILE B 1 11 ? 7.949 10.273 34.656 1 55.62 11 ILE B O 1
ATOM 2775 N N . LEU B 1 12 ? 8.008 8.148 35.281 1 61.09 12 LEU B N 1
ATOM 2776 C CA . LEU B 1 12 ? 7.902 7.723 33.906 1 61.09 12 LEU B CA 1
ATOM 2777 C C . LEU B 1 12 ? 6.543 8.086 33.312 1 61.09 12 LEU B C 1
ATOM 2779 O O . LEU B 1 12 ? 6.457 8.555 32.188 1 61.09 12 LEU B O 1
ATOM 2783 N N . ILE B 1 13 ? 5.598 7.887 34.156 1 59.16 13 ILE B N 1
ATOM 2784 C CA . ILE B 1 13 ? 4.246 8.195 33.719 1 59.16 13 ILE B CA 1
ATOM 2785 C C . ILE B 1 13 ? 4.094 9.703 33.562 1 59.16 13 ILE B C 1
ATOM 2787 O O . ILE B 1 13 ? 3.625 10.18 32.5 1 59.16 13 ILE B O 1
ATOM 2791 N N . LEU B 1 14 ? 4.477 10.359 34.625 1 58 14 LEU B N 1
ATOM 2792 C CA . LEU B 1 14 ? 4.363 11.812 34.562 1 58 14 LEU B CA 1
ATOM 2793 C C . LEU B 1 14 ? 5.297 12.391 33.5 1 58 14 LEU B C 1
ATOM 2795 O O . LEU B 1 14 ? 4.984 13.406 32.875 1 58 14 LEU B O 1
ATOM 2799 N N . GLY B 1 15 ? 6.359 11.781 33.406 1 61.28 15 GLY B N 1
ATOM 2800 C CA . GLY B 1 15 ? 7.285 12.203 32.375 1 61.28 15 GLY B CA 1
ATOM 2801 C C . GLY B 1 15 ? 6.734 12.023 30.969 1 61.28 15 GLY B C 1
ATOM 2802 O O . GLY B 1 15 ? 6.926 12.875 30.109 1 61.28 15 GLY B O 1
ATOM 2803 N N . HIS B 1 16 ? 6.027 11.023 30.906 1 63.94 16 HIS B N 1
ATOM 2804 C CA . HIS B 1 16 ? 5.473 10.695 29.594 1 63.94 16 HIS B CA 1
ATOM 2805 C C . HIS B 1 16 ? 4.195 11.484 29.328 1 63.94 16 HIS B C 1
ATOM 2807 O O . HIS B 1 16 ? 4.059 12.109 28.266 1 63.94 16 HIS B O 1
ATOM 2813 N N . TYR B 1 17 ? 3.27 11.586 30.266 1 65.62 17 TYR B N 1
ATOM 2814 C CA . TYR B 1 17 ? 1.953 12.172 30.016 1 65.62 17 TYR B CA 1
ATOM 2815 C C . TYR B 1 17 ? 1.915 13.625 30.453 1 65.62 17 TYR B C 1
ATOM 2817 O O . TYR B 1 17 ? 1.157 14.43 29.906 1 65.62 17 TYR B O 1
ATOM 2825 N N . GLY B 1 18 ? 2.779 13.961 31.266 1 61.62 18 GLY B N 1
ATOM 2826 C CA . GLY B 1 18 ? 2.713 15.297 31.844 1 61.62 18 GLY B CA 1
ATOM 2827 C C . GLY B 1 18 ? 1.445 15.539 32.656 1 61.62 18 GLY B C 1
ATOM 2828 O O . GLY B 1 18 ? 0.61 14.641 32.781 1 61.62 18 GLY B O 1
ATOM 2829 N N . LEU B 1 19 ? 1.316 16.75 33.25 1 59.75 19 LEU B N 1
ATOM 2830 C CA . LEU B 1 19 ? 0.091 17.141 33.938 1 59.75 19 LEU B CA 1
ATOM 2831 C C . LEU B 1 19 ? -1.011 17.469 32.938 1 59.75 19 LEU B C 1
ATOM 2833 O O . LEU B 1 19 ? -0.737 18 31.859 1 59.75 19 LEU B O 1
ATOM 2837 N N . PRO B 1 20 ? -2.219 16.969 33.219 1 61.69 20 PRO B N 1
ATOM 2838 C CA . PRO B 1 20 ? -3.328 17.297 32.312 1 61.69 20 PRO B CA 1
ATOM 2839 C C . PRO B 1 20 ? -3.479 18.797 32.094 1 61.69 20 PRO B C 1
ATOM 2841 O O . PRO B 1 20 ? -3.326 19.594 33.031 1 61.69 20 PRO B O 1
ATOM 2844 N N . GLU B 1 21 ? -3.332 19.203 30.938 1 66.81 21 GLU B N 1
ATOM 2845 C CA . GLU B 1 21 ? -3.551 20.609 30.578 1 66.81 21 GLU B CA 1
ATOM 2846 C C . GLU B 1 21 ? -4.934 20.812 29.984 1 66.81 21 GLU B C 1
ATOM 2848 O O . GLU B 1 21 ? -5.387 20.016 29.156 1 66.81 21 GLU B O 1
ATOM 2853 N N . THR B 1 22 ? -5.738 21.703 30.609 1 62.81 22 THR B N 1
ATOM 2854 C CA . THR B 1 22 ? -6.992 22.109 29.984 1 62.81 22 THR B CA 1
ATOM 2855 C C . THR B 1 22 ? -6.734 23.062 28.812 1 62.81 22 THR B C 1
ATOM 2857 O O . THR B 1 22 ? -6.145 24.125 29 1 62.81 22 THR B O 1
ATOM 2860 N N . VAL B 1 23 ? -6.953 22.578 27.672 1 70.62 23 VAL B N 1
ATOM 2861 C CA . VAL B 1 23 ? -6.711 23.406 26.5 1 70.62 23 VAL B CA 1
ATOM 2862 C C . VAL B 1 23 ? -8.039 23.875 25.906 1 70.62 23 VAL B C 1
ATOM 2864 O O . VAL B 1 23 ? -8.953 23.062 25.703 1 70.62 23 VAL B O 1
ATOM 2867 N N . ASN B 1 24 ? -8.227 25.266 25.922 1 66.62 24 ASN B N 1
ATOM 2868 C CA . ASN B 1 24 ? -9.32 25.844 25.141 1 66.62 24 ASN B CA 1
ATOM 2869 C C . ASN B 1 24 ? -8.992 25.875 23.656 1 66.62 24 ASN B C 1
ATOM 2871 O O . ASN B 1 24 ? -8.172 26.703 23.219 1 66.62 24 ASN B O 1
ATOM 2875 N N . PRO B 1 25 ? -9.602 25.031 22.906 1 72.88 25 PRO B N 1
ATOM 2876 C CA . PRO B 1 25 ? -9.242 24.938 21.484 1 72.88 25 PRO B CA 1
ATOM 2877 C C . PRO B 1 25 ? -9.453 26.25 20.734 1 72.88 25 PRO B C 1
ATOM 2879 O O . PRO B 1 25 ? -8.82 26.5 19.703 1 72.88 25 PRO B O 1
ATOM 2882 N N . GLN B 1 26 ? -10.305 27.188 21.25 1 64.5 26 GLN B N 1
ATOM 2883 C CA . GLN B 1 26 ? -10.656 28.422 20.547 1 64.5 26 GLN B CA 1
ATOM 2884 C C . GLN B 1 26 ? -9.742 29.562 20.969 1 64.5 26 GLN B C 1
ATOM 2886 O O . GLN B 1 26 ? -9.773 30.641 20.359 1 64.5 26 GLN B O 1
ATOM 2891 N N . ALA B 1 27 ? -8.953 29.312 21.922 1 59.75 27 ALA B N 1
ATOM 2892 C CA . ALA B 1 27 ? -8.141 30.391 22.484 1 59.75 27 ALA B CA 1
ATOM 2893 C C . ALA B 1 27 ? -7.141 30.922 21.453 1 59.75 27 ALA B C 1
ATOM 2895 O O . ALA B 1 27 ? -6.734 32.094 21.516 1 59.75 27 ALA B O 1
ATOM 2896 N N . TYR B 1 28 ? -6.684 30.203 20.578 1 61.56 28 TYR B N 1
ATOM 2897 C CA . TYR B 1 28 ? -5.652 30.656 19.656 1 61.56 28 TYR B CA 1
ATOM 2898 C C . TYR B 1 28 ? -6.238 30.922 18.266 1 61.56 28 TYR B C 1
ATOM 2900 O O . TYR B 1 28 ? -5.535 30.812 17.266 1 61.56 28 TYR B O 1
ATOM 2908 N N . GLN B 1 29 ? -7.496 31.422 18.234 1 56 29 GLN B N 1
ATOM 2909 C CA . GLN B 1 29 ? -8.164 31.516 16.938 1 56 29 GLN B CA 1
ATOM 2910 C C . GLN B 1 29 ? -7.691 32.719 16.156 1 56 29 GLN B C 1
ATOM 2912 O O . GLN B 1 29 ? -7.945 32.844 14.961 1 56 29 GLN B O 1
ATOM 2917 N N . GLU B 1 30 ? -6.918 33.594 16.828 1 53.56 30 GLU B N 1
ATOM 2918 C CA . GLU B 1 30 ? -6.691 34.781 15.992 1 53.56 30 GLU B CA 1
ATOM 2919 C C . GLU B 1 30 ? -5.496 34.594 15.062 1 53.56 30 GLU B C 1
ATOM 2921 O O . GLU B 1 30 ? -4.41 34.219 15.516 1 53.56 30 GLU B O 1
ATOM 2926 N N . ALA B 1 31 ? -5.812 34.531 13.719 1 58.5 31 ALA B N 1
ATOM 2927 C CA . ALA B 1 31 ? -4.766 34.531 12.703 1 58.5 31 ALA B CA 1
ATOM 2928 C C . ALA B 1 31 ? -3.744 35.625 12.977 1 58.5 31 ALA B C 1
ATOM 2930 O O . ALA B 1 31 ? -4.113 36.75 13.312 1 58.5 31 ALA B O 1
ATOM 2931 N N . PRO B 1 32 ? -2.465 35.156 13.102 1 60.88 32 PRO B N 1
ATOM 2932 C CA . PRO B 1 32 ? -1.481 36.219 13.281 1 60.88 32 PRO B CA 1
ATOM 2933 C C . PRO B 1 32 ? -1.552 37.281 12.188 1 60.88 32 PRO B C 1
ATOM 2935 O O . PRO B 1 32 ? -1.999 37 11.07 1 60.88 32 PRO B O 1
ATOM 2938 N N . SER B 1 33 ? -1.361 38.531 12.57 1 61.03 33 SER B N 1
ATOM 2939 C CA . SER B 1 33 ? -1.25 39.562 11.57 1 61.03 33 SER B CA 1
ATOM 2940 C C . SER B 1 33 ? -0.192 39.219 10.523 1 61.03 33 SER B C 1
ATOM 2942 O O . SER B 1 33 ? 0.771 38.531 10.82 1 61.03 33 SER B O 1
ATOM 2944 N N . ALA B 1 34 ? -0.445 39.594 9.305 1 62.5 34 ALA B N 1
ATOM 2945 C CA . ALA B 1 34 ? 0.443 39.375 8.172 1 62.5 34 ALA B CA 1
ATOM 2946 C C . ALA B 1 34 ? 1.866 39.812 8.484 1 62.5 34 ALA B C 1
ATOM 2948 O O . ALA B 1 34 ? 2.834 39.219 7.996 1 62.5 34 ALA B O 1
ATOM 2949 N N . ILE B 1 35 ? 1.915 40.75 9.273 1 64.44 35 ILE B N 1
ATOM 2950 C CA . ILE B 1 35 ? 3.225 41.344 9.539 1 64.44 35 ILE B CA 1
ATOM 2951 C C . ILE B 1 35 ? 4.055 40.375 10.391 1 64.44 35 ILE B C 1
ATOM 2953 O O . ILE B 1 35 ? 5.285 40.375 10.32 1 64.44 35 ILE B O 1
ATOM 2957 N N . LYS B 1 36 ? 3.391 39.531 10.938 1 80.19 36 LYS B N 1
ATOM 2958 C CA . LYS B 1 36 ? 4.094 38.625 11.859 1 80.19 36 LYS B CA 1
ATOM 2959 C C . LYS B 1 36 ? 4.457 37.312 11.18 1 80.19 36 LYS B C 1
ATOM 2961 O O . LYS B 1 36 ? 5.234 36.531 11.727 1 80.19 36 LYS B O 1
ATOM 2966 N N . ILE B 1 37 ? 3.982 37.281 9.969 1 88.31 37 ILE B N 1
ATOM 2967 C CA . ILE B 1 37 ? 4.191 36 9.305 1 88.31 37 ILE B CA 1
ATOM 2968 C C . ILE B 1 37 ? 5.539 36 8.586 1 88.31 37 ILE B C 1
ATOM 2970 O O . ILE B 1 37 ? 5.875 36.969 7.883 1 88.31 37 ILE B O 1
ATOM 2974 N N . MET B 1 38 ? 6.312 35 8.82 1 87.44 38 MET B N 1
ATOM 2975 C CA . MET B 1 38 ? 7.582 34.812 8.125 1 87.44 38 MET B CA 1
ATOM 2976 C C . MET B 1 38 ? 7.383 34.812 6.613 1 87.44 38 MET B C 1
ATOM 2978 O O . MET B 1 38 ? 6.41 34.25 6.113 1 87.44 38 MET B O 1
ATOM 2982 N N . ARG B 1 39 ? 8.328 35.438 6 1 86.88 39 ARG B N 1
ATOM 2983 C CA . ARG B 1 39 ? 8.266 35.438 4.543 1 86.88 39 ARG B CA 1
ATOM 2984 C C . ARG B 1 39 ? 8.258 34.031 3.998 1 86.88 39 ARG B C 1
ATOM 2986 O O . ARG B 1 39 ? 9.125 33.219 4.348 1 86.88 39 ARG B O 1
ATOM 2993 N N . GLY B 1 40 ? 7.277 33.656 3.186 1 89.19 40 GLY B N 1
ATOM 2994 C CA . GLY B 1 40 ? 7.184 32.344 2.592 1 89.19 40 GLY B CA 1
ATOM 2995 C C . GLY B 1 40 ? 6.254 31.406 3.346 1 89.19 40 GLY B C 1
ATOM 2996 O O . GLY B 1 40 ? 5.844 30.375 2.82 1 89.19 40 GLY B O 1
ATOM 2997 N N . ALA B 1 41 ? 5.918 31.781 4.52 1 92.5 41 ALA B N 1
ATOM 2998 C CA . ALA B 1 41 ? 5.086 30.938 5.363 1 92.5 41 ALA B CA 1
ATOM 2999 C C . ALA B 1 41 ? 3.607 31.281 5.211 1 92.5 41 ALA B C 1
ATOM 3001 O O . ALA B 1 41 ? 2.754 30.703 5.887 1 92.5 41 ALA B O 1
ATOM 3002 N N . GLU B 1 42 ? 3.25 32.188 4.375 1 93.25 42 GLU B N 1
ATOM 3003 C CA . GLU B 1 42 ? 1.899 32.75 4.234 1 93.25 42 GLU B CA 1
ATOM 3004 C C . GLU B 1 42 ? 0.916 31.656 3.803 1 93.25 42 GLU B C 1
ATOM 3006 O O . GLU B 1 42 ? 1.254 30.781 2.992 1 93.25 42 GLU B O 1
ATOM 3011 N N . PRO B 1 43 ? -0.287 31.719 4.484 1 95.94 43 PRO B N 1
ATOM 3012 C CA . PRO B 1 43 ? -1.338 30.891 3.904 1 95.94 43 PRO B CA 1
ATOM 3013 C C . PRO B 1 43 ? -1.667 31.266 2.461 1 95.94 43 PRO B C 1
ATOM 3015 O O . PRO B 1 43 ? -1.323 32.344 2.012 1 95.94 43 PRO B O 1
ATOM 3018 N N . PHE B 1 44 ? -2.24 30.312 1.702 1 96.56 44 PHE B N 1
ATOM 3019 C CA . PHE B 1 44 ? -2.607 30.656 0.334 1 96.56 44 PHE B CA 1
ATOM 3020 C C . PHE B 1 44 ? -3.908 29.969 -0.066 1 96.56 44 PHE B C 1
ATOM 3022 O O . PHE B 1 44 ? -4.301 28.969 0.542 1 96.56 44 PHE B O 1
ATOM 3029 N N . ARG B 1 45 ? -4.59 30.578 -0.945 1 98.06 45 ARG B N 1
ATOM 3030 C CA . ARG B 1 45 ? -5.754 30.078 -1.668 1 98.06 45 ARG B CA 1
ATOM 3031 C C . ARG B 1 45 ? -5.586 30.266 -3.172 1 98.06 45 ARG B C 1
ATOM 3033 O O . ARG B 1 45 ? -5.383 31.375 -3.648 1 98.06 45 ARG B O 1
ATOM 3040 N N . LEU B 1 46 ? -5.562 29.172 -3.877 1 98.31 46 LEU B N 1
ATOM 3041 C CA . LEU B 1 46 ? -5.539 29.188 -5.336 1 98.31 46 LEU B CA 1
ATOM 3042 C C . LEU B 1 46 ? -6.906 28.812 -5.902 1 98.31 46 LEU B C 1
ATOM 3044 O O . LEU B 1 46 ? -7.336 27.672 -5.789 1 98.31 46 LEU B O 1
ATOM 3048 N N . GLN B 1 47 ? -7.555 29.75 -6.492 1 98.12 47 GLN B N 1
ATOM 3049 C CA . GLN B 1 47 ? -8.914 29.516 -6.98 1 98.12 47 GLN B CA 1
ATOM 3050 C C . GLN B 1 47 ? -8.906 28.797 -8.32 1 98.12 47 GLN B C 1
ATOM 3052 O O . GLN B 1 47 ? -8.25 29.234 -9.273 1 98.12 47 GLN B O 1
ATOM 3057 N N . GLY B 1 48 ? -9.562 27.656 -8.289 1 97.81 48 GLY B N 1
ATOM 3058 C CA . GLY B 1 48 ? -9.688 26.906 -9.523 1 97.81 48 GLY B CA 1
ATOM 3059 C C . GLY B 1 48 ? -11.055 27.031 -10.172 1 97.81 48 GLY B C 1
ATOM 3060 O O . GLY B 1 48 ? -11.891 27.812 -9.711 1 97.81 48 GLY B O 1
ATOM 3061 N N . LYS B 1 49 ? -11.234 26.25 -11.258 1 96.81 49 LYS B N 1
ATOM 3062 C CA . LYS B 1 49 ? -12.453 26.359 -12.055 1 96.81 49 LYS B CA 1
ATOM 3063 C C . LYS B 1 49 ? -13.359 25.141 -11.836 1 96.81 49 LYS B C 1
ATOM 3065 O O . LYS B 1 49 ? -14.562 25.203 -12.094 1 96.81 49 LYS B O 1
ATOM 3070 N N . THR B 1 50 ? -12.758 24.062 -11.391 1 96.56 50 THR B N 1
ATOM 3071 C CA . THR B 1 50 ? -13.539 22.844 -11.203 1 96.56 50 THR B CA 1
ATOM 3072 C C . THR B 1 50 ? -14.289 22.875 -9.875 1 96.56 50 THR B C 1
ATOM 3074 O O . THR B 1 50 ? -14.062 23.766 -9.055 1 96.56 50 THR B O 1
ATOM 3077 N N . ASP B 1 51 ? -15.148 21.938 -9.672 1 97.12 51 ASP B N 1
ATOM 3078 C CA . ASP B 1 51 ? -15.898 21.781 -8.422 1 97.12 51 ASP B CA 1
ATOM 3079 C C . ASP B 1 51 ? -15.18 20.828 -7.469 1 97.12 51 ASP B C 1
ATOM 3081 O O . ASP B 1 51 ? -15.828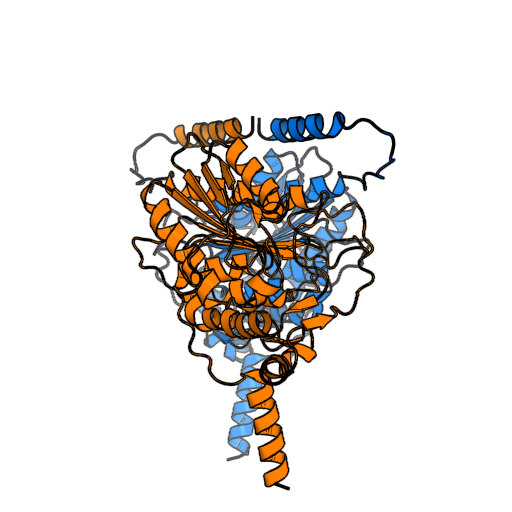 20.047 -6.773 1 97.12 51 ASP B O 1
ATOM 3085 N N . VAL B 1 52 ? -13.922 20.766 -7.664 1 98 52 VAL B N 1
ATOM 3086 C CA . VAL B 1 52 ? -13.078 19.953 -6.801 1 98 52 VAL B CA 1
ATOM 3087 C C . VAL B 1 52 ? -12.172 20.859 -5.965 1 98 52 VAL B C 1
ATOM 3089 O O . VAL B 1 52 ? -11.508 21.75 -6.504 1 98 52 VAL B O 1
ATOM 3092 N N . GLY B 1 53 ? -12.172 20.75 -4.656 1 98.62 53 GLY B N 1
ATOM 3093 C CA . GLY B 1 53 ? -11.344 21.516 -3.736 1 98.62 53 GLY B CA 1
ATOM 3094 C C . GLY B 1 53 ? -10.391 20.656 -2.934 1 98.62 53 GLY B C 1
ATOM 3095 O O . GLY B 1 53 ? -10.609 19.453 -2.777 1 98.62 53 GLY B O 1
ATOM 3096 N N . PHE B 1 54 ? -9.305 21.266 -2.482 1 98.88 54 PHE B N 1
ATOM 3097 C CA . PHE B 1 54 ? -8.297 20.594 -1.671 1 98.88 54 PHE B CA 1
ATOM 3098 C C . PHE B 1 54 ? -7.934 21.438 -0.454 1 98.88 54 PHE B C 1
ATOM 3100 O O . PHE B 1 54 ? -7.707 22.641 -0.572 1 98.88 54 PHE B O 1
ATOM 3107 N N . LEU B 1 55 ? -7.922 20.828 0.699 1 98.88 55 LEU B N 1
ATOM 3108 C CA . LEU B 1 55 ? -7.328 21.422 1.896 1 98.88 55 LEU B CA 1
ATOM 3109 C C . LEU B 1 55 ? -5.961 20.797 2.178 1 98.88 55 LEU B C 1
ATOM 3111 O O . LEU B 1 55 ? -5.855 19.594 2.434 1 98.88 55 LEU B O 1
ATOM 3115 N N . LEU B 1 56 ? -4.949 21.609 2.064 1 98.69 56 LEU B N 1
ATOM 3116 C CA . LEU B 1 56 ? -3.582 21.172 2.34 1 98.69 56 LEU B CA 1
ATOM 3117 C C . LEU B 1 56 ? -3.162 21.578 3.752 1 98.69 56 LEU B C 1
ATOM 3119 O O . LEU B 1 56 ? -3.256 22.75 4.125 1 98.69 56 LEU B O 1
ATOM 3123 N N . VAL B 1 57 ? -2.666 20.609 4.523 1 98.5 57 VAL B N 1
ATOM 3124 C CA . VAL B 1 57 ? -2.32 20.859 5.918 1 98.5 57 VAL B CA 1
ATOM 3125 C C . VAL B 1 57 ? -0.838 20.562 6.145 1 98.5 57 VAL B C 1
ATOM 3127 O O . VAL B 1 57 ? -0.379 19.438 5.926 1 98.5 57 VAL B O 1
ATOM 3130 N N . HIS B 1 58 ? -0.102 21.547 6.609 1 96.19 58 HIS B N 1
ATOM 3131 C CA . HIS B 1 58 ? 1.339 21.422 6.801 1 96.19 58 HIS B CA 1
ATOM 3132 C C . HIS B 1 58 ? 1.661 20.75 8.133 1 96.19 58 HIS B C 1
ATOM 3134 O O . HIS B 1 58 ? 0.762 20.484 8.93 1 96.19 58 HIS B O 1
ATOM 3140 N N . GLY B 1 59 ? 3 20.516 8.367 1 95.25 59 GLY B N 1
ATOM 3141 C CA . GLY B 1 59 ? 3.447 19.734 9.508 1 95.25 59 GLY B CA 1
ATOM 3142 C C . GLY B 1 59 ? 3.838 20.578 10.703 1 95.25 59 GLY B C 1
ATOM 3143 O O . GLY B 1 59 ? 3.6 21.781 10.719 1 95.25 59 GLY B O 1
ATOM 3144 N N . PHE B 1 60 ? 4.395 19.891 11.727 1 92.31 60 PHE B N 1
ATOM 3145 C CA . PHE B 1 60 ? 4.836 20.5 12.984 1 92.31 60 PHE B CA 1
ATOM 3146 C C . PHE B 1 60 ? 6.051 21.391 12.75 1 92.31 60 PHE B C 1
ATOM 3148 O O . PHE B 1 60 ? 7.004 20.984 12.078 1 92.31 60 PHE B O 1
ATOM 3155 N N . GLU B 1 61 ? 5.992 22.641 13.266 1 88.62 61 GLU B N 1
ATOM 3156 C CA . GLU B 1 61 ? 7.062 23.641 13.141 1 88.62 61 GLU B CA 1
ATOM 3157 C C . GLU B 1 61 ? 7.293 24.016 11.68 1 88.62 61 GLU B C 1
ATOM 3159 O O . GLU B 1 61 ? 8.352 24.531 11.328 1 88.62 61 GLU B O 1
ATOM 3164 N N . ASP B 1 62 ? 6.398 23.703 10.891 1 90.94 62 ASP B N 1
ATOM 3165 C CA . ASP B 1 62 ? 6.406 23.891 9.438 1 90.94 62 ASP B CA 1
ATOM 3166 C C . ASP B 1 62 ? 5.52 25.062 9.031 1 90.94 62 ASP B C 1
ATOM 3168 O O . ASP B 1 62 ? 5.176 25.906 9.867 1 90.94 62 ASP B O 1
ATOM 3172 N N . SER B 1 63 ? 5.324 25.219 7.711 1 91.44 63 SER B N 1
ATOM 3173 C CA . SER B 1 63 ? 4.465 26.25 7.152 1 91.44 63 SER B CA 1
ATOM 3174 C C . SER B 1 63 ? 3.859 25.812 5.82 1 91.44 63 SER B C 1
ATOM 3176 O O . SER B 1 63 ? 4.215 24.766 5.289 1 91.44 63 SER B O 1
ATOM 3178 N N . PRO B 1 64 ? 2.924 26.609 5.316 1 94.44 64 PRO B N 1
ATOM 3179 C CA . PRO B 1 64 ? 2.314 26.266 4.031 1 94.44 64 PRO B CA 1
ATOM 3180 C C . PRO B 1 64 ? 3.33 26.203 2.895 1 94.44 64 PRO B C 1
ATOM 3182 O O . PRO B 1 64 ? 3.031 25.672 1.822 1 94.44 64 PRO B O 1
ATOM 3185 N N . PHE B 1 65 ? 4.516 26.672 3.129 1 90.12 65 PHE B N 1
ATOM 3186 C CA . PHE B 1 65 ? 5.578 26.609 2.131 1 90.12 65 PHE B CA 1
ATOM 3187 C C . PHE B 1 65 ? 5.801 25.188 1.657 1 90.12 65 PHE B C 1
ATOM 3189 O O . PHE B 1 65 ? 5.973 24.938 0.461 1 90.12 65 PHE B O 1
ATOM 3196 N N . THR B 1 66 ? 5.75 24.281 2.545 1 90.19 66 THR B N 1
ATOM 3197 C CA . THR B 1 66 ? 6.043 22.891 2.246 1 90.19 66 THR B CA 1
ATOM 3198 C C . THR B 1 66 ? 4.961 22.281 1.356 1 90.19 66 THR B C 1
ATOM 3200 O O . THR B 1 66 ? 5.207 21.312 0.645 1 90.19 66 THR B O 1
ATOM 3203 N N . MET B 1 67 ? 3.795 22.922 1.346 1 94.06 67 MET B N 1
ATOM 3204 C CA . MET B 1 67 ? 2.664 22.375 0.604 1 94.06 67 MET B CA 1
ATOM 3205 C C . MET B 1 67 ? 2.48 23.094 -0.724 1 94.06 67 MET B C 1
ATOM 3207 O O . MET B 1 67 ? 1.63 22.719 -1.531 1 94.06 67 MET B O 1
ATOM 3211 N N . ARG B 1 68 ? 3.285 24.047 -0.992 1 92 68 ARG B N 1
ATOM 3212 C CA . ARG B 1 68 ? 3.068 24.969 -2.105 1 92 68 ARG B CA 1
ATOM 3213 C C . ARG B 1 68 ? 3.164 24.234 -3.441 1 92 68 ARG B C 1
ATOM 3215 O O . ARG B 1 68 ? 2.316 24.422 -4.316 1 92 68 ARG B O 1
ATOM 3222 N N . ASN B 1 69 ? 4.188 23.406 -3.6 1 90.06 69 ASN B N 1
ATOM 3223 C CA . ASN B 1 69 ? 4.363 22.703 -4.863 1 90.06 69 ASN B CA 1
ATOM 3224 C C . ASN B 1 69 ? 3.186 21.781 -5.156 1 90.06 69 ASN B C 1
ATOM 3226 O O . ASN B 1 69 ? 2.736 21.688 -6.301 1 90.06 69 ASN B O 1
ATOM 3230 N N . ILE B 1 70 ? 2.701 21.094 -4.148 1 94.56 70 ILE B N 1
ATOM 3231 C CA . ILE B 1 70 ? 1.534 20.234 -4.312 1 94.56 70 ILE B CA 1
ATOM 3232 C C . ILE B 1 70 ? 0.317 21.078 -4.68 1 94.56 70 ILE B C 1
ATOM 3234 O O . ILE B 1 70 ? -0.466 20.703 -5.559 1 94.56 70 ILE B O 1
ATOM 3238 N N . GLY B 1 71 ? 0.168 22.234 -3.988 1 96.44 71 GLY B N 1
ATOM 3239 C CA . GLY B 1 71 ? -0.935 23.125 -4.289 1 96.44 71 GLY B CA 1
ATOM 3240 C C . GLY B 1 71 ? -0.934 23.609 -5.727 1 96.44 71 GLY B C 1
ATOM 3241 O O . GLY B 1 71 ? -1.97 23.594 -6.395 1 96.44 71 GLY B O 1
ATOM 3242 N N . GLU B 1 72 ? 0.227 23.984 -6.176 1 94.25 72 GLU B N 1
ATOM 3243 C CA . GLU B 1 72 ? 0.357 24.484 -7.543 1 94.25 72 GLU B CA 1
ATOM 3244 C C . GLU B 1 72 ? 0.057 23.391 -8.562 1 94.25 72 GLU B C 1
ATOM 3246 O O . GLU B 1 72 ? -0.56 23.641 -9.594 1 94.25 72 GLU B O 1
ATOM 3251 N N . LEU B 1 73 ? 0.532 22.219 -8.266 1 92.44 73 LEU B N 1
ATOM 3252 C CA . LEU B 1 73 ? 0.259 21.062 -9.117 1 92.44 73 LEU B CA 1
ATOM 3253 C C . LEU B 1 73 ? -1.243 20.859 -9.297 1 92.44 73 LEU B C 1
ATOM 3255 O O . LEU B 1 73 ? -1.728 20.719 -10.422 1 92.44 73 LEU B O 1
ATOM 3259 N N . LEU B 1 74 ? -1.968 20.859 -8.242 1 96.88 74 LEU B N 1
ATOM 3260 C CA . LEU B 1 74 ? -3.406 20.609 -8.258 1 96.88 74 LEU B CA 1
ATOM 3261 C C . LEU B 1 74 ? -4.148 21.781 -8.906 1 96.88 74 LEU B C 1
ATOM 3263 O O . LEU B 1 74 ? -5.145 21.578 -9.609 1 96.88 74 LEU B O 1
ATOM 3267 N N . HIS B 1 75 ? -3.641 22.922 -8.68 1 97.31 75 HIS B N 1
ATOM 3268 C CA . HIS B 1 75 ? -4.246 24.094 -9.289 1 97.31 75 HIS B CA 1
ATOM 3269 C C . HIS B 1 75 ? -4.117 24.062 -10.805 1 97.31 75 HIS B C 1
ATOM 3271 O O . HIS B 1 75 ? -5.023 24.5 -11.523 1 97.31 75 HIS B O 1
ATOM 3277 N N . ARG B 1 76 ? -2.998 23.594 -11.258 1 95 76 ARG B N 1
ATOM 3278 C CA . ARG B 1 76 ? -2.787 23.453 -12.695 1 95 76 ARG B CA 1
ATOM 3279 C C . ARG B 1 76 ? -3.807 22.5 -13.32 1 95 76 ARG B C 1
ATOM 3281 O O . ARG B 1 76 ? -4.164 22.656 -14.484 1 95 76 ARG B O 1
ATOM 3288 N N . GLU B 1 77 ? -4.301 21.609 -12.516 1 94.75 77 GLU B N 1
ATOM 3289 C CA . GLU B 1 77 ? -5.344 20.703 -12.969 1 94.75 77 GLU B CA 1
ATOM 3290 C C . GLU B 1 77 ? -6.715 21.375 -12.938 1 94.75 77 GLU B C 1
ATOM 3292 O O . GLU B 1 77 ? -7.727 20.75 -13.266 1 94.75 77 GLU B O 1
ATOM 3297 N N . GLY B 1 78 ? -6.824 22.609 -12.438 1 96.81 78 GLY B N 1
ATOM 3298 C CA . GLY B 1 78 ? -8.055 23.391 -12.445 1 96.81 78 GLY B CA 1
ATOM 3299 C C . GLY B 1 78 ? -8.773 23.375 -11.109 1 96.81 78 GLY B C 1
ATOM 3300 O O . GLY B 1 78 ? -9.891 23.891 -11.008 1 96.81 78 GLY B O 1
ATOM 3301 N N . HIS B 1 79 ? -8.164 22.859 -10.047 1 98.12 79 HIS B N 1
ATOM 3302 C CA . HIS B 1 79 ? -8.836 22.688 -8.766 1 98.12 79 HIS B CA 1
ATOM 3303 C C . HIS B 1 79 ? -8.547 23.859 -7.832 1 98.12 79 HIS B C 1
ATOM 3305 O O . HIS B 1 79 ? -7.531 24.547 -7.992 1 98.12 79 HIS B O 1
ATOM 3311 N N . THR B 1 80 ? -9.43 24.125 -6.93 1 98.75 80 THR B N 1
ATOM 3312 C CA . THR B 1 80 ? -9.188 25.094 -5.867 1 98.75 80 THR B CA 1
ATOM 3313 C C . THR B 1 80 ? -8.383 24.469 -4.734 1 98.75 80 THR B C 1
ATOM 3315 O O . THR B 1 80 ? -8.633 23.328 -4.344 1 98.75 80 THR B O 1
ATOM 3318 N N . VAL B 1 81 ? -7.398 25.188 -4.309 1 98.81 81 VAL B N 1
ATOM 3319 C CA . VAL B 1 81 ? -6.52 24.672 -3.266 1 98.81 81 VAL B CA 1
ATOM 3320 C C . VAL B 1 81 ? -6.441 25.672 -2.115 1 98.81 81 VAL B C 1
ATOM 3322 O O . VAL B 1 81 ? -6.215 26.875 -2.336 1 98.81 81 VAL B O 1
ATOM 3325 N N . ILE B 1 82 ? -6.637 25.219 -0.908 1 98.75 82 ILE B N 1
ATOM 3326 C CA . ILE B 1 82 ? -6.566 26.031 0.306 1 98.75 82 ILE B CA 1
ATOM 3327 C C . ILE B 1 82 ? -5.484 25.469 1.23 1 98.75 82 ILE B C 1
ATOM 3329 O O . ILE B 1 82 ? -5.469 24.266 1.527 1 98.75 82 ILE B O 1
ATOM 3333 N N . ALA B 1 83 ? -4.57 26.297 1.663 1 98.25 83 ALA B N 1
ATOM 3334 C CA . ALA B 1 83 ? -3.537 25.922 2.627 1 98.25 83 ALA B CA 1
ATOM 3335 C C . ALA B 1 83 ? -3.455 26.953 3.76 1 98.25 83 ALA B C 1
ATOM 3337 O O . ALA B 1 83 ? -2.746 27.953 3.65 1 98.25 83 ALA B O 1
ATOM 3338 N N . PRO B 1 84 ? -4.086 26.641 4.859 1 97.12 84 PRO B N 1
ATOM 3339 C CA . PRO B 1 84 ? -4.039 27.578 5.988 1 97.12 84 PRO B CA 1
ATOM 3340 C C . PRO B 1 84 ? -2.719 27.516 6.754 1 97.12 84 PRO B C 1
ATOM 3342 O O . PRO B 1 84 ? -1.987 26.531 6.648 1 97.12 84 PRO B O 1
ATOM 3345 N N . LEU B 1 85 ? -2.418 28.562 7.363 1 96.06 85 LEU B N 1
ATOM 3346 C CA . LEU B 1 85 ? -1.348 28.562 8.352 1 96.06 85 LEU B CA 1
ATOM 3347 C C . LEU B 1 85 ? -1.881 28.188 9.734 1 96.06 85 LEU B C 1
ATOM 3349 O O . LEU B 1 85 ? -2.787 28.844 10.258 1 96.06 85 LEU B O 1
ATOM 3353 N N . LEU B 1 86 ? -1.349 27.172 10.289 1 95.56 86 LEU B N 1
ATOM 3354 C CA . LEU B 1 86 ? -1.852 26.688 11.578 1 95.56 86 LEU B CA 1
ATOM 3355 C C . LEU B 1 86 ? -1.416 27.609 12.711 1 95.56 86 LEU B C 1
ATOM 3357 O O . LEU B 1 86 ? -0.333 28.203 12.656 1 95.56 86 LEU B O 1
ATOM 3361 N N . PRO B 1 87 ? -2.168 27.688 13.766 1 93.44 87 PRO B N 1
ATOM 3362 C CA . PRO B 1 87 ? -1.9 28.609 14.875 1 93.44 87 PRO B CA 1
ATOM 3363 C C . PRO B 1 87 ? -0.486 28.469 15.43 1 93.44 87 PRO B C 1
ATOM 3365 O O . PRO B 1 87 ? -0.034 27.359 15.711 1 93.44 87 PRO B O 1
ATOM 3368 N N . GLY B 1 88 ? 0.138 29.625 15.547 1 91.19 88 GLY B N 1
ATOM 3369 C CA . GLY B 1 88 ? 1.458 29.688 16.156 1 91.19 88 GLY B CA 1
ATOM 3370 C C . GLY B 1 88 ? 2.58 29.406 15.172 1 91.19 88 GLY B C 1
ATOM 3371 O O . GLY B 1 88 ? 3.738 29.75 15.43 1 91.19 88 GLY B O 1
ATOM 3372 N N . HIS B 1 89 ? 2.254 28.75 14.125 1 92.44 89 HIS B N 1
ATOM 3373 C CA . HIS B 1 89 ? 3.277 28.469 13.125 1 92.44 89 HIS B CA 1
ATOM 3374 C C . HIS B 1 89 ? 3.572 29.688 12.266 1 92.44 89 HIS B C 1
ATOM 3376 O O . HIS B 1 89 ? 2.736 30.594 12.156 1 92.44 89 HIS B O 1
ATOM 3382 N N . GLY B 1 90 ? 4.844 29.734 11.703 1 89.12 90 GLY B N 1
ATOM 3383 C CA . GLY B 1 90 ? 5.207 30.703 10.695 1 89.12 90 GLY B CA 1
ATOM 3384 C C . GLY B 1 90 ? 5.293 32.125 11.234 1 89.12 90 GLY B C 1
ATOM 3385 O O . GLY B 1 90 ? 5.258 33.094 10.469 1 89.12 90 GLY B O 1
ATOM 3386 N N . THR B 1 91 ? 5.266 32.281 12.492 1 89 91 THR B N 1
ATOM 3387 C CA . THR B 1 91 ? 5.414 33.594 13.125 1 89 91 THR B CA 1
ATOM 3388 C C . THR B 1 91 ? 6.652 33.625 14.008 1 89 91 THR B C 1
ATOM 3390 O O . THR B 1 91 ? 7.777 33.719 13.516 1 89 91 THR B O 1
ATOM 3393 N N . THR B 1 92 ? 6.457 33.438 15.391 1 82.88 92 THR B N 1
ATOM 3394 C CA . THR B 1 92 ? 7.594 33.344 16.297 1 82.88 92 THR B CA 1
ATOM 3395 C C . THR B 1 92 ? 7.504 32.125 17.188 1 82.88 92 THR B C 1
ATOM 3397 O O . THR B 1 92 ? 6.418 31.578 17.406 1 82.88 92 THR B O 1
ATOM 3400 N N . ILE B 1 93 ? 8.602 31.797 17.656 1 82.81 93 ILE B N 1
ATOM 3401 C CA . ILE B 1 93 ? 8.68 30.656 18.547 1 82.81 93 ILE B CA 1
ATOM 3402 C C . ILE B 1 93 ? 7.84 30.922 19.797 1 82.81 93 ILE B C 1
ATOM 3404 O O . ILE B 1 93 ? 7.219 30 20.344 1 82.81 93 ILE B O 1
ATOM 3408 N N . LYS B 1 94 ? 7.805 32.156 20.203 1 82.38 94 LYS B N 1
ATOM 3409 C CA . LYS B 1 94 ? 7 32.531 21.359 1 82.38 94 LYS B CA 1
ATOM 3410 C C . LYS B 1 94 ? 5.516 32.281 21.109 1 82.38 94 LYS B C 1
ATOM 3412 O O . LYS B 1 94 ? 4.805 31.797 21.984 1 82.38 94 LYS B O 1
ATOM 3417 N N . ASP B 1 95 ? 5.102 32.688 19.938 1 84.81 95 ASP B N 1
ATOM 3418 C CA . ASP B 1 95 ? 3.721 32.406 19.547 1 84.81 95 ASP B CA 1
ATOM 3419 C C . ASP B 1 95 ? 3.455 30.891 19.5 1 84.81 95 ASP B C 1
ATOM 3421 O O . ASP B 1 95 ? 2.416 30.422 19.969 1 84.81 95 ASP B O 1
ATOM 3425 N N . PHE B 1 96 ? 4.355 30.156 18.984 1 88.06 96 PHE B N 1
ATOM 3426 C CA . PHE B 1 96 ? 4.242 28.703 18.828 1 88.06 96 PHE B CA 1
ATOM 3427 C C . PHE B 1 96 ? 4.137 28.031 20.203 1 88.06 96 PHE B C 1
ATOM 3429 O O . PHE B 1 96 ? 3.379 27.078 20.359 1 88.06 96 PHE B O 1
ATOM 3436 N N . ALA B 1 97 ? 4.844 28.547 21.172 1 83.25 97 ALA B N 1
ATOM 3437 C CA . ALA B 1 97 ? 4.898 27.969 22.516 1 83.25 97 ALA B CA 1
ATOM 3438 C C . ALA B 1 97 ? 3.523 28 23.172 1 83.25 97 ALA B C 1
ATOM 3440 O O . ALA B 1 97 ? 3.254 27.219 24.094 1 83.25 97 ALA B O 1
ATOM 3441 N N . LYS B 1 98 ? 2.668 28.859 22.703 1 84.56 98 LYS B N 1
ATOM 3442 C CA . LYS B 1 98 ? 1.349 29.031 23.312 1 84.56 98 LYS B CA 1
ATOM 3443 C C . LYS B 1 98 ? 0.334 28.078 22.688 1 84.56 98 LYS B C 1
ATOM 3445 O O . LYS B 1 98 ? -0.803 27.969 23.141 1 84.56 98 LYS B O 1
ATOM 3450 N N . THR B 1 99 ? 0.712 27.391 21.703 1 89.25 99 THR B N 1
ATOM 3451 C CA . THR B 1 99 ? -0.242 26.562 20.969 1 89.25 99 THR B CA 1
ATOM 3452 C C . THR B 1 99 ? -0.143 25.109 21.406 1 89.25 99 THR B C 1
ATOM 3454 O O . THR B 1 99 ? 0.833 24.703 22.047 1 89.25 99 THR B O 1
ATOM 3457 N N . ARG B 1 100 ? -1.217 24.391 21.156 1 89.19 100 ARG B N 1
ATOM 3458 C CA . ARG B 1 100 ? -1.362 22.969 21.438 1 89.19 100 ARG B CA 1
ATOM 3459 C C . ARG B 1 100 ? -1.987 22.234 20.25 1 89.19 100 ARG B C 1
ATOM 3461 O O . ARG B 1 100 ? -2.496 22.859 19.328 1 89.19 100 ARG B O 1
ATOM 3468 N N . TYR B 1 101 ? -1.937 20.938 20.344 1 93.69 101 TYR B N 1
ATOM 3469 C CA . TYR B 1 101 ? -2.508 20.062 19.312 1 93.69 101 TYR B CA 1
ATOM 3470 C C . TYR B 1 101 ? -3.963 20.422 19.047 1 93.69 101 TYR B C 1
ATOM 3472 O O . TYR B 1 101 ? -4.391 20.484 17.891 1 93.69 101 TYR B O 1
ATOM 3480 N N . GLU B 1 102 ? -4.703 20.766 20.078 1 93.19 102 GLU B N 1
ATOM 3481 C CA . GLU B 1 102 ? -6.125 21.062 19.953 1 93.19 102 GLU B CA 1
ATOM 3482 C C . GLU B 1 102 ? -6.355 22.328 19.141 1 93.19 102 GLU B C 1
ATOM 3484 O O . GLU B 1 102 ? -7.359 22.453 18.438 1 93.19 102 GLU B O 1
ATOM 3489 N N . HIS B 1 103 ? -5.457 23.25 19.266 1 93.12 103 HIS B N 1
ATOM 3490 C CA . HIS B 1 103 ? -5.562 24.469 18.484 1 93.12 103 HIS B CA 1
ATOM 3491 C C . HIS B 1 103 ? -5.391 24.203 17 1 93.12 103 HIS B C 1
ATOM 3493 O O . HIS B 1 103 ? -6.121 24.75 16.172 1 93.12 103 HIS B O 1
ATOM 3499 N N . TRP B 1 104 ? -4.453 23.359 16.703 1 96.06 104 TRP B N 1
ATOM 3500 C CA . TRP B 1 104 ? -4.191 23.016 15.305 1 96.06 104 TRP B CA 1
ATOM 3501 C C . TRP B 1 104 ? -5.348 22.219 14.711 1 96.06 104 TRP B C 1
ATOM 3503 O O . TRP B 1 104 ? -5.812 22.516 13.609 1 96.06 104 TRP B O 1
ATOM 3513 N N . LEU B 1 105 ? -5.816 21.219 15.438 1 96.5 105 LEU B N 1
ATOM 3514 C CA . LEU B 1 105 ? -6.945 20.406 14.977 1 96.5 105 LEU B CA 1
ATOM 3515 C C . LEU B 1 105 ? -8.18 21.281 14.781 1 96.5 105 LEU B C 1
ATOM 3517 O O . LEU B 1 105 ? -8.898 21.125 13.789 1 96.5 105 LEU B O 1
ATOM 3521 N N . SER B 1 106 ? -8.406 22.203 15.719 1 95.25 106 SER B N 1
ATOM 3522 C CA . SER B 1 106 ? -9.555 23.109 15.617 1 95.25 106 SER B CA 1
ATOM 3523 C C . SER B 1 106 ? -9.469 23.984 14.375 1 95.25 106 SER B C 1
ATOM 3525 O O . SER B 1 106 ? -10.469 24.203 13.695 1 95.25 106 SER B O 1
ATOM 3527 N N . ALA B 1 107 ? -8.289 24.484 14.141 1 95.06 107 ALA B N 1
ATOM 3528 C CA . ALA B 1 107 ? -8.102 25.328 12.961 1 95.06 107 ALA B CA 1
ATOM 3529 C C . ALA B 1 107 ? -8.406 24.562 11.68 1 95.06 107 ALA B C 1
ATOM 3531 O O . ALA B 1 107 ? -9.062 25.094 10.773 1 95.06 107 ALA B O 1
ATOM 3532 N N . VAL B 1 108 ? -7.961 23.312 11.602 1 97.69 108 VAL B N 1
ATOM 3533 C CA . VAL B 1 108 ? -8.227 22.484 10.43 1 97.69 108 VAL B CA 1
ATOM 3534 C C . VAL B 1 108 ? -9.719 22.203 10.328 1 97.69 108 VAL B C 1
ATOM 3536 O O . VAL B 1 108 ? -10.305 22.281 9.242 1 97.69 108 VAL B O 1
ATOM 3539 N N . ARG B 1 109 ? -10.336 21.875 11.398 1 97.19 109 ARG B N 1
ATOM 3540 C CA . ARG B 1 109 ? -11.766 21.578 11.445 1 97.19 109 ARG B CA 1
ATOM 3541 C C . ARG B 1 109 ? -12.594 22.766 10.969 1 97.19 109 ARG B C 1
ATOM 3543 O O . ARG B 1 109 ? -13.523 22.609 10.18 1 97.19 109 ARG B O 1
ATOM 3550 N N . GLU B 1 110 ? -12.25 23.906 11.477 1 96.06 110 GLU B N 1
ATOM 3551 C CA . GLU B 1 110 ? -12.984 25.109 11.117 1 96.06 110 GLU B CA 1
ATOM 3552 C C . GLU B 1 110 ? -12.836 25.438 9.633 1 96.06 110 GLU B C 1
ATOM 3554 O O . GLU B 1 110 ? -13.812 25.781 8.961 1 96.06 110 GLU B O 1
ATOM 3559 N N . THR B 1 111 ? -11.617 25.359 9.195 1 97.5 111 THR B N 1
ATOM 3560 C CA . THR B 1 111 ? -11.398 25.609 7.773 1 97.5 111 THR B CA 1
ATOM 3561 C C . THR B 1 111 ? -12.172 24.594 6.926 1 97.5 111 THR B C 1
ATOM 3563 O O . THR B 1 111 ? -12.805 24.969 5.938 1 97.5 111 THR B O 1
ATOM 3566 N N . TYR B 1 112 ? -12.117 23.328 7.289 1 98.31 112 TYR B N 1
ATOM 3567 C CA . TYR B 1 112 ? -12.836 22.281 6.578 1 98.31 112 TYR B CA 1
ATOM 3568 C C . TYR B 1 112 ? -14.336 22.547 6.559 1 98.31 112 TYR B C 1
ATOM 3570 O O . TYR B 1 112 ? -14.977 22.453 5.512 1 98.31 112 TYR B O 1
ATOM 3578 N N . ALA B 1 113 ? -14.898 22.906 7.668 1 97.38 113 ALA B N 1
ATOM 3579 C CA . ALA B 1 113 ? -16.328 23.156 7.793 1 97.38 113 ALA B CA 1
ATOM 3580 C C . ALA B 1 113 ? -16.766 24.312 6.898 1 97.38 113 ALA B C 1
ATOM 3582 O O . ALA B 1 113 ? -17.859 24.281 6.336 1 97.38 113 ALA B O 1
ATOM 3583 N N . ARG B 1 114 ? -15.93 25.25 6.828 1 97.38 114 ARG B N 1
ATOM 3584 C CA . ARG B 1 114 ? -16.234 26.438 6.031 1 97.38 114 ARG B CA 1
ATOM 3585 C C . ARG B 1 114 ? -16.156 26.125 4.539 1 97.38 114 ARG B C 1
ATOM 3587 O O . ARG B 1 114 ? -16.969 26.609 3.754 1 97.38 114 ARG B O 1
ATOM 3594 N N . GLU B 1 115 ? -15.188 25.344 4.156 1 98.19 115 GLU B N 1
ATOM 3595 C CA . GLU B 1 115 ? -14.852 25.219 2.744 1 98.19 115 GLU B CA 1
ATOM 3596 C C . GLU B 1 115 ? -15.555 24.016 2.119 1 98.19 115 GLU B C 1
ATOM 3598 O O . GLU B 1 115 ? -15.969 24.062 0.959 1 98.19 115 GLU B O 1
ATOM 3603 N N . ARG B 1 116 ? -15.719 22.906 2.799 1 97.81 116 ARG B N 1
ATOM 3604 C CA . ARG B 1 116 ? -16.172 21.625 2.273 1 97.81 116 ARG B CA 1
ATOM 3605 C C . ARG B 1 116 ? -17.516 21.781 1.55 1 97.81 116 ARG B C 1
ATOM 3607 O O . ARG B 1 116 ? -17.688 21.234 0.459 1 97.81 116 ARG B O 1
ATOM 3614 N N . PRO B 1 117 ? -18.484 22.594 2.068 1 96.94 117 PRO B N 1
ATOM 3615 C CA . PRO B 1 117 ? -19.797 22.672 1.437 1 96.94 117 PRO B CA 1
ATOM 3616 C C . PRO B 1 117 ? -19.766 23.391 0.094 1 96.94 117 PRO B C 1
ATOM 3618 O O . PRO B 1 117 ? -20.75 23.328 -0.667 1 96.94 117 PRO B O 1
ATOM 3621 N N . ARG B 1 118 ? -18.656 23.984 -0.23 1 97.06 118 ARG B N 1
ATOM 3622 C CA . ARG B 1 118 ? -18.562 24.812 -1.434 1 97.06 118 ARG B CA 1
ATOM 3623 C C . ARG B 1 118 ? -18.188 23.953 -2.646 1 97.06 118 ARG B C 1
ATOM 3625 O O . ARG B 1 118 ? -18.203 24.453 -3.777 1 97.06 118 ARG B O 1
ATOM 3632 N N . PHE B 1 119 ? -17.922 22.703 -2.414 1 97.75 119 PHE B N 1
ATOM 3633 C CA . PHE B 1 119 ? -17.406 21.875 -3.494 1 97.75 119 PHE B CA 1
ATOM 3634 C C . PHE B 1 119 ? -18.172 20.562 -3.586 1 97.75 119 PHE B C 1
ATOM 3636 O O . PHE B 1 119 ? -18.609 20.031 -2.568 1 97.75 119 PHE B O 1
ATOM 3643 N N . ARG B 1 120 ? -18.312 19.984 -4.75 1 97 120 ARG B N 1
ATOM 3644 C CA . ARG B 1 120 ? -18.859 18.641 -4.941 1 97 120 ARG B CA 1
ATOM 3645 C C . ARG B 1 120 ? -17.906 17.594 -4.375 1 97 120 ARG B C 1
ATOM 3647 O O . ARG B 1 120 ? -18.359 16.625 -3.742 1 97 120 ARG B O 1
ATOM 3654 N N . HIS B 1 121 ? -16.672 17.719 -4.715 1 97.56 121 HIS B N 1
ATOM 3655 C CA . HIS B 1 121 ? -15.625 16.844 -4.184 1 97.56 121 HIS B CA 1
ATOM 3656 C C . HIS B 1 121 ? -14.578 17.656 -3.412 1 97.56 121 HIS B C 1
ATOM 3658 O O . HIS B 1 121 ? -14.195 18.75 -3.834 1 97.56 121 HIS B O 1
ATOM 3664 N N . PHE B 1 122 ? -14.125 17.156 -2.301 1 98.56 122 PHE B N 1
ATOM 3665 C CA . PHE B 1 122 ? -13.18 17.859 -1.439 1 98.56 122 PHE B CA 1
ATOM 3666 C C . PHE B 1 122 ? -12.18 16.891 -0.819 1 98.56 122 PHE B C 1
ATOM 3668 O O . PHE B 1 122 ? -12.57 15.938 -0.147 1 98.56 122 PHE B O 1
ATOM 3675 N N . PHE B 1 123 ? -10.898 17.094 -1.063 1 98.81 123 PHE B N 1
ATOM 3676 C CA . PHE B 1 123 ? -9.852 16.203 -0.604 1 98.81 123 PHE B CA 1
ATOM 3677 C C . PHE B 1 123 ? -9.047 16.828 0.529 1 98.81 123 PHE B C 1
ATOM 3679 O O . PHE B 1 123 ? -8.906 18.062 0.587 1 98.81 123 PHE B O 1
ATOM 3686 N N . LEU B 1 124 ? -8.57 15.984 1.425 1 98.88 124 LEU B N 1
ATOM 3687 C CA . LEU B 1 124 ? -7.609 16.375 2.449 1 98.88 124 LEU B CA 1
ATOM 3688 C C . LEU B 1 124 ? -6.219 15.844 2.115 1 98.88 124 LEU B C 1
ATOM 3690 O O . LEU B 1 124 ? -6.055 14.656 1.813 1 98.88 124 LEU B O 1
ATOM 3694 N N . ILE B 1 125 ? -5.266 16.703 2.09 1 98.69 125 ILE B N 1
ATOM 3695 C CA . ILE B 1 125 ? -3.873 16.297 1.934 1 98.69 125 ILE B CA 1
ATOM 3696 C C . ILE B 1 125 ? -3.039 16.859 3.086 1 98.69 125 ILE B C 1
ATOM 3698 O O . ILE B 1 125 ? -3.037 18.062 3.334 1 98.69 125 ILE B O 1
ATOM 3702 N N . GLY B 1 126 ? -2.354 16.016 3.764 1 98.38 126 GLY B N 1
ATOM 3703 C CA . GLY B 1 126 ? -1.553 16.453 4.895 1 98.38 126 GLY B CA 1
ATOM 3704 C C . GLY B 1 126 ? -0.156 15.852 4.902 1 98.38 126 GLY B C 1
ATOM 3705 O O . GLY B 1 126 ? 0.034 14.695 4.531 1 98.38 126 GLY B O 1
ATOM 3706 N N . PHE B 1 127 ? 0.782 16.656 5.395 1 95.75 127 PHE B N 1
ATOM 3707 C CA . PHE B 1 127 ? 2.166 16.219 5.562 1 95.75 127 PHE B CA 1
ATOM 3708 C C . PHE B 1 127 ? 2.529 16.141 7.039 1 95.75 127 PHE B C 1
ATOM 3710 O O . PHE B 1 127 ? 2.305 17.094 7.793 1 95.75 127 PHE B O 1
ATOM 3717 N N . SER B 1 128 ? 3.098 14.977 7.41 1 95.06 128 SER B N 1
ATOM 3718 C CA . SER B 1 128 ? 3.57 14.805 8.781 1 95.06 128 SER B CA 1
ATOM 3719 C C . SER B 1 128 ? 2.451 15.062 9.789 1 95.06 128 SER B C 1
ATOM 3721 O O . SER B 1 128 ? 1.385 14.445 9.703 1 95.06 128 SER B O 1
ATOM 3723 N N . MET B 1 129 ? 2.566 16.031 10.648 1 95.94 129 MET B N 1
ATOM 3724 C CA . MET B 1 129 ? 1.495 16.375 11.578 1 95.94 129 MET B CA 1
ATOM 3725 C C . MET B 1 129 ? 0.203 16.688 10.836 1 95.94 129 MET B C 1
ATOM 3727 O O . MET B 1 129 ? -0.882 16.297 11.273 1 95.94 129 MET B O 1
ATOM 3731 N N . GLY B 1 130 ? 0.351 17.359 9.742 1 98 130 GLY B N 1
ATOM 3732 C CA . GLY B 1 130 ? -0.82 17.656 8.938 1 98 130 GLY B CA 1
ATOM 3733 C C . GLY B 1 130 ? -1.567 16.422 8.484 1 98 130 GLY B C 1
ATOM 3734 O O . GLY B 1 130 ? -2.799 16.422 8.406 1 98 130 GLY B O 1
ATOM 3735 N N . GLY B 1 131 ? -0.82 15.367 8.117 1 98.44 131 GLY B N 1
ATOM 3736 C CA . GLY B 1 131 ? -1.454 14.102 7.781 1 98.44 131 GLY B CA 1
ATOM 3737 C C . GLY B 1 131 ? -2.246 13.516 8.938 1 98.44 131 GLY B C 1
ATOM 3738 O O . GLY B 1 131 ? -3.348 13 8.734 1 98.44 131 GLY B O 1
ATOM 3739 N N . ASN B 1 132 ? -1.65 13.578 10.094 1 98.44 132 ASN B N 1
ATOM 3740 C CA . ASN B 1 132 ? -2.355 13.117 11.281 1 98.44 132 ASN B CA 1
ATOM 3741 C C . ASN B 1 132 ? -3.631 13.922 11.523 1 98.44 132 ASN B C 1
ATOM 3743 O O . ASN B 1 132 ? -4.676 13.352 11.852 1 98.44 132 ASN B O 1
ATOM 3747 N N . LEU B 1 133 ? -3.523 15.242 11.414 1 98.56 133 LEU B N 1
ATOM 3748 C CA . LEU B 1 133 ? -4.68 16.109 11.625 1 98.56 133 LEU B CA 1
ATOM 3749 C C . LEU B 1 133 ? -5.797 15.766 10.648 1 98.56 133 LEU B C 1
ATOM 3751 O O . LEU B 1 133 ? -6.973 15.75 11.016 1 98.56 133 LEU B O 1
ATOM 3755 N N . CYS B 1 134 ? -5.445 15.477 9.445 1 98.69 134 CYS B N 1
ATOM 3756 C CA . CYS B 1 134 ? -6.434 15.094 8.438 1 98.69 134 CYS B CA 1
ATOM 3757 C C . CYS B 1 134 ? -7.113 13.781 8.805 1 98.69 134 CYS B C 1
ATOM 3759 O O . CYS B 1 134 ? -8.336 13.664 8.711 1 98.69 134 CYS B O 1
ATOM 3761 N N . LEU B 1 135 ? -6.328 12.812 9.203 1 98.62 135 LEU B N 1
ATOM 3762 C CA . LEU B 1 135 ? -6.883 11.531 9.609 1 98.62 135 LEU B CA 1
ATOM 3763 C C . LEU B 1 135 ? -7.785 11.695 10.828 1 98.62 135 LEU B C 1
ATOM 3765 O O . LEU B 1 135 ? -8.875 11.125 10.883 1 98.62 135 LEU B O 1
ATOM 3769 N N . THR B 1 136 ? -7.328 12.5 11.781 1 98.44 136 THR B N 1
ATOM 3770 C CA . THR B 1 136 ? -8.094 12.719 13.008 1 98.44 136 THR B CA 1
ATOM 3771 C C . THR B 1 136 ? -9.414 13.422 12.703 1 98.44 136 THR B C 1
ATOM 3773 O O . THR B 1 136 ? -10.469 12.984 13.164 1 98.44 136 THR B O 1
ATOM 3776 N N . LEU B 1 137 ? -9.336 14.445 11.938 1 98.31 137 LEU B N 1
ATOM 3777 C CA . LEU B 1 137 ? -10.555 15.141 11.539 1 98.31 137 LEU B CA 1
ATOM 3778 C C . LEU B 1 137 ? -11.531 14.188 10.859 1 98.31 137 LEU B C 1
ATOM 3780 O O . LEU B 1 137 ? -12.703 14.117 11.242 1 98.31 137 LEU B O 1
ATOM 3784 N N . SER B 1 138 ? -11.078 13.438 9.898 1 98.25 138 SER B N 1
ATOM 3785 C CA . SER B 1 138 ? -11.922 12.531 9.125 1 98.25 138 SER B CA 1
ATOM 3786 C C . SER B 1 138 ? -12.578 11.484 10.023 1 98.25 138 SER B C 1
ATOM 3788 O O . SER B 1 138 ? -13.727 11.094 9.797 1 98.25 138 SER B O 1
ATOM 3790 N N . SER B 1 139 ? -11.82 11.023 10.984 1 97.88 139 SER B N 1
ATOM 3791 C CA . SER B 1 139 ? -12.328 9.992 11.883 1 97.88 139 SER B CA 1
ATOM 3792 C C . SER B 1 139 ? -13.438 10.531 12.773 1 97.88 139 SER B C 1
ATOM 3794 O O . SER B 1 139 ? -14.195 9.758 13.367 1 97.88 139 SER B O 1
ATOM 3796 N N . GLN B 1 140 ? -13.547 11.836 12.875 1 96.75 140 GLN B N 1
ATOM 3797 C CA . GLN B 1 140 ? -14.5 12.461 13.789 1 96.75 140 GLN B CA 1
ATOM 3798 C C . GLN B 1 140 ? -15.719 12.984 13.047 1 96.75 140 GLN B C 1
ATOM 3800 O O . GLN B 1 140 ? -16.734 13.32 13.656 1 96.75 140 GLN B O 1
ATOM 3805 N N . LEU B 1 141 ? -15.648 13.07 11.773 1 96.69 141 LEU B N 1
ATOM 3806 C CA . LEU B 1 141 ? -16.703 13.672 10.977 1 96.69 141 LEU B CA 1
ATOM 3807 C C . LEU B 1 141 ? -17.875 12.711 10.812 1 96.69 141 LEU B C 1
ATOM 3809 O O . LEU B 1 141 ? -17.688 11.492 10.836 1 96.69 141 LEU B O 1
ATOM 3813 N N . ARG B 1 142 ? -19 13.305 10.602 1 93.12 142 ARG B N 1
ATOM 3814 C CA . ARG B 1 142 ? -20.188 12.531 10.266 1 93.12 142 ARG B CA 1
ATOM 3815 C C . ARG B 1 142 ? -20.125 12.047 8.82 1 93.12 142 ARG B C 1
ATOM 3817 O O . ARG B 1 142 ? -19.422 12.625 7.988 1 93.12 142 ARG B O 1
ATOM 3824 N N . ARG B 1 143 ? -20.938 11.062 8.484 1 89.31 143 ARG B N 1
ATOM 3825 C CA . ARG B 1 143 ? -20.922 10.398 7.184 1 89.31 143 ARG B CA 1
ATOM 3826 C C . ARG B 1 143 ? -21.203 11.398 6.062 1 89.31 143 ARG B C 1
ATOM 3828 O O . ARG B 1 143 ? -20.578 11.328 4.996 1 89.31 143 ARG B O 1
ATOM 3835 N N . ASP B 1 144 ? -22.031 12.367 6.344 1 91.12 144 ASP B N 1
ATOM 3836 C CA . ASP B 1 144 ? -22.484 13.281 5.297 1 91.12 144 ASP B CA 1
ATOM 3837 C C . ASP B 1 144 ? -21.484 14.422 5.098 1 91.12 144 ASP B C 1
ATOM 3839 O O . ASP B 1 144 ? -21.609 15.211 4.16 1 91.12 144 ASP B O 1
ATOM 3843 N N . SER B 1 145 ? -20.469 14.484 5.934 1 95.12 145 SER B N 1
ATOM 3844 C CA . SER B 1 145 ? -19.516 15.578 5.863 1 95.12 145 SER B CA 1
ATOM 3845 C C . SER B 1 145 ? -18.109 15.07 5.566 1 95.12 145 SER B C 1
ATOM 3847 O O . SER B 1 145 ? -17.141 15.805 5.719 1 95.12 145 SER B O 1
ATOM 3849 N N . GLN B 1 146 ? -18.094 13.852 5.133 1 97 146 GLN B N 1
ATOM 3850 C CA . GLN B 1 146 ? -16.797 13.219 4.926 1 97 146 GLN B CA 1
ATOM 3851 C C . GLN B 1 146 ? -16.094 13.781 3.689 1 97 146 GLN B C 1
ATOM 3853 O O . GLN B 1 146 ? -16.75 14.219 2.744 1 97 146 GLN B O 1
ATOM 3858 N N . PRO B 1 147 ? -14.766 13.891 3.697 1 98.25 147 PRO B N 1
ATOM 3859 C CA . PRO B 1 147 ? -14.062 14.234 2.461 1 98.25 147 PRO B CA 1
ATOM 3860 C C . PRO B 1 147 ? -14.188 13.156 1.388 1 98.25 147 PRO B C 1
ATOM 3862 O O . PRO B 1 147 ? -14.531 12.008 1.695 1 98.25 147 PRO B O 1
ATOM 3865 N N . THR B 1 148 ? -13.938 13.547 0.142 1 97.5 148 THR B N 1
ATOM 3866 C CA . THR B 1 148 ? -13.945 12.617 -0.979 1 97.5 148 THR B CA 1
ATOM 3867 C C . THR B 1 148 ? -12.773 11.641 -0.872 1 97.5 148 THR B C 1
ATOM 3869 O O . THR B 1 148 ? -12.906 10.469 -1.229 1 97.5 148 THR B O 1
ATOM 3872 N N . GLY B 1 149 ? -11.688 12.086 -0.413 1 98.25 149 GLY B N 1
ATOM 3873 C CA . GLY B 1 149 ? -10.484 11.289 -0.241 1 98.25 149 GLY B CA 1
ATOM 3874 C C . GLY B 1 149 ? -9.469 11.938 0.679 1 98.25 149 GLY B C 1
ATOM 3875 O O . GLY B 1 149 ? -9.555 13.125 0.974 1 98.25 149 GLY B O 1
ATOM 3876 N N . ILE B 1 150 ? -8.562 11.125 1.153 1 98.75 150 ILE B N 1
ATOM 3877 C CA . ILE B 1 150 ? -7.52 11.57 2.07 1 98.75 150 ILE B CA 1
ATOM 3878 C C . ILE B 1 150 ? -6.152 11.141 1.544 1 98.75 150 ILE B C 1
ATOM 3880 O O . ILE B 1 150 ? -5.969 10 1.126 1 98.75 150 ILE B O 1
ATOM 3884 N N . ILE B 1 151 ? -5.219 12.047 1.468 1 98.56 151 ILE B N 1
ATOM 3885 C CA . ILE B 1 151 ? -3.822 11.75 1.179 1 98.56 151 ILE B CA 1
ATOM 3886 C C . ILE B 1 151 ? -2.959 12.109 2.387 1 98.56 151 ILE B C 1
ATOM 3888 O O . ILE B 1 151 ? -2.871 13.273 2.771 1 98.56 151 ILE B O 1
ATOM 3892 N N . SER B 1 152 ? -2.365 11.133 2.977 1 98 152 SER B N 1
ATOM 3893 C CA . SER B 1 152 ? -1.515 11.297 4.152 1 98 152 SER B CA 1
ATOM 3894 C C . SER B 1 152 ? -0.057 10.992 3.826 1 98 152 SER B C 1
ATOM 3896 O O . SER B 1 152 ? 0.278 9.859 3.469 1 98 152 SER B O 1
ATOM 3898 N N . ILE B 1 153 ? 0.787 12 3.992 1 96.5 153 ILE B N 1
ATOM 3899 C CA . ILE B 1 153 ? 2.193 11.867 3.627 1 96.5 153 ILE B CA 1
ATOM 3900 C C . ILE B 1 153 ? 3.059 11.883 4.887 1 96.5 153 ILE B C 1
ATOM 3902 O O . ILE B 1 153 ? 3.119 12.891 5.59 1 96.5 153 ILE B O 1
ATOM 3906 N N . ALA B 1 154 ? 3.697 10.789 5.219 1 95.06 154 ALA B N 1
ATOM 3907 C CA . ALA B 1 154 ? 4.633 10.648 6.332 1 95.06 154 ALA B CA 1
ATOM 3908 C C . ALA B 1 154 ? 3.979 11.055 7.648 1 95.06 154 ALA B C 1
ATOM 3910 O O . ALA B 1 154 ? 4.555 11.812 8.43 1 95.06 154 ALA B O 1
ATOM 3911 N N . ALA B 1 155 ? 2.771 10.594 7.895 1 96.75 155 ALA B N 1
ATOM 3912 C CA . ALA B 1 155 ? 1.998 11 9.062 1 96.75 155 ALA B CA 1
ATOM 3913 C C . ALA B 1 155 ? 2.303 10.102 10.266 1 96.75 155 ALA B C 1
ATOM 3915 O O . ALA B 1 155 ? 2.396 8.883 10.125 1 96.75 155 ALA B O 1
ATOM 3916 N N . PRO B 1 156 ? 2.443 10.664 11.414 1 95.56 156 PRO B N 1
ATOM 3917 C CA . PRO B 1 156 ? 2.635 9.867 12.625 1 95.56 156 PRO B CA 1
ATOM 3918 C C . PRO B 1 156 ? 1.324 9.57 13.352 1 95.56 156 PRO B C 1
ATOM 3920 O O . PRO B 1 156 ? 0.415 10.406 13.359 1 95.56 156 PRO B O 1
ATOM 3923 N N . VAL B 1 157 ? 1.246 8.383 13.914 1 96.5 157 VAL B N 1
ATOM 3924 C CA . VAL B 1 157 ? 0.235 8.086 14.922 1 96.5 157 VAL B CA 1
ATOM 3925 C C . VAL B 1 157 ? 0.911 7.789 16.266 1 96.5 157 VAL B C 1
ATOM 3927 O O . VAL B 1 157 ? 0.236 7.598 17.281 1 96.5 157 VAL B O 1
ATOM 3930 N N . ALA B 1 158 ? 2.186 7.801 16.219 1 91.56 158 ALA B N 1
ATOM 3931 C CA . ALA B 1 158 ? 3.039 7.715 17.406 1 91.56 158 ALA B CA 1
ATOM 3932 C C . ALA B 1 158 ? 4.434 8.266 17.109 1 91.56 158 ALA B C 1
ATOM 3934 O O . ALA B 1 158 ? 5.031 7.945 16.094 1 91.56 158 ALA B O 1
ATOM 3935 N N . LEU B 1 159 ? 4.855 9.094 17.969 1 85.88 159 LEU B N 1
ATOM 3936 C CA . LEU B 1 159 ? 6.23 9.57 17.859 1 85.88 159 LEU B CA 1
ATOM 3937 C C . LEU B 1 159 ? 7.184 8.656 18.625 1 85.88 159 LEU B C 1
ATOM 3939 O O . LEU B 1 159 ? 8.289 8.375 18.172 1 85.88 159 LEU B O 1
ATOM 3943 N N . ASN B 1 160 ? 6.75 8.211 19.766 1 79.25 160 ASN B N 1
ATOM 3944 C CA . ASN B 1 160 ? 7.402 7.199 20.594 1 79.25 160 ASN B CA 1
ATOM 3945 C C . ASN B 1 160 ? 6.414 6.145 21.078 1 79.25 160 ASN B C 1
ATOM 3947 O O . ASN B 1 160 ? 5.223 6.422 21.219 1 79.25 160 ASN B O 1
ATOM 3951 N N . GLY B 1 161 ? 6.914 4.957 21.188 1 79.19 161 GLY B N 1
ATOM 3952 C CA . GLY B 1 161 ? 6.062 3.895 21.703 1 79.19 161 GLY B CA 1
ATOM 3953 C C . GLY B 1 161 ? 6.191 2.6 20.922 1 79.19 161 GLY B C 1
ATOM 3954 O O . GLY B 1 161 ? 7.266 2.285 20.406 1 79.19 161 GLY B O 1
ATOM 3955 N N . ILE B 1 162 ? 5.188 1.806 21.078 1 79.25 162 ILE B N 1
ATOM 3956 C CA . ILE B 1 162 ? 5.16 0.519 20.391 1 79.25 162 ILE B CA 1
ATOM 3957 C C . ILE B 1 162 ? 4.109 0.55 19.281 1 79.25 162 ILE B C 1
ATOM 3959 O O . ILE B 1 162 ? 2.951 0.9 19.531 1 79.25 162 ILE B O 1
ATOM 3963 N N . LEU B 1 163 ? 4.527 0.393 18.078 1 83.75 163 LEU B N 1
ATOM 3964 C CA . LEU B 1 163 ? 3.648 0.25 16.922 1 83.75 163 LEU B CA 1
ATOM 3965 C C . LEU B 1 163 ? 3.852 -1.102 16.25 1 83.75 163 LEU B C 1
ATOM 3967 O O . LEU B 1 163 ? 4.98 -1.475 15.93 1 83.75 163 LEU B O 1
ATOM 3971 N N . ASN B 1 164 ? 2.707 -1.854 16.047 1 79.12 164 ASN B N 1
ATOM 3972 C CA . ASN B 1 164 ? 2.783 -3.164 15.414 1 79.12 164 ASN B CA 1
ATOM 3973 C C . ASN B 1 164 ? 3.775 -4.078 16.125 1 79.12 164 ASN B C 1
ATOM 3975 O O . ASN B 1 164 ? 4.551 -4.781 15.484 1 79.12 164 ASN B O 1
ATOM 3979 N N . GLY B 1 165 ? 3.871 -3.957 17.375 1 74.56 165 GLY B N 1
ATOM 3980 C CA . GLY B 1 165 ? 4.727 -4.797 18.188 1 74.56 165 GLY B CA 1
ATOM 3981 C C . GLY B 1 165 ? 6.18 -4.359 18.188 1 74.56 165 GLY B C 1
ATOM 3982 O O . GLY B 1 165 ? 7.043 -5.039 18.734 1 74.56 165 GLY B O 1
ATOM 3983 N N . ARG B 1 166 ? 6.48 -3.215 17.609 1 77.5 166 ARG B N 1
ATOM 3984 C CA . ARG B 1 166 ? 7.855 -2.73 17.516 1 77.5 166 ARG B CA 1
ATOM 3985 C C . ARG B 1 166 ? 8.016 -1.408 18.266 1 77.5 166 ARG B C 1
ATOM 3987 O O . ARG B 1 166 ? 7.164 -0.521 18.156 1 77.5 166 ARG B O 1
ATOM 3994 N N . PRO B 1 167 ? 9.062 -1.305 19.031 1 82.06 167 PRO B N 1
ATOM 3995 C CA . PRO B 1 167 ? 9.328 -0.015 19.672 1 82.06 167 PRO B CA 1
ATOM 3996 C C . PRO B 1 167 ? 9.797 1.053 18.688 1 82.06 167 PRO B C 1
ATOM 3998 O O . PRO B 1 167 ? 10.625 0.775 17.828 1 82.06 167 PRO B O 1
ATOM 4001 N N . ILE B 1 168 ? 9.156 2.16 18.75 1 77.44 168 ILE B N 1
ATOM 4002 C CA . ILE B 1 168 ? 9.547 3.309 17.938 1 77.44 168 ILE B CA 1
ATOM 4003 C C . ILE B 1 168 ? 9.984 4.457 18.844 1 77.44 168 ILE B C 1
ATOM 4005 O O . ILE B 1 168 ? 9.297 4.793 19.812 1 77.44 168 ILE B O 1
ATOM 4009 N N . VAL B 1 169 ? 11.281 4.984 18.609 1 70.25 169 VAL B N 1
ATOM 4010 C CA . VAL B 1 169 ? 11.773 6.094 19.422 1 70.25 169 VAL B CA 1
ATOM 4011 C C . VAL B 1 169 ? 12.367 7.168 18.516 1 70.25 169 VAL B C 1
ATOM 4013 O O . VAL B 1 169 ? 13.406 6.953 17.891 1 70.25 169 VAL B O 1
ATOM 4016 N N . LYS B 1 170 ? 11.727 8.234 18.328 1 65.88 170 LYS B N 1
ATOM 4017 C CA . LYS B 1 170 ? 12.289 9.367 17.594 1 65.88 170 LYS B CA 1
ATOM 4018 C C . LYS B 1 170 ? 13.328 10.102 18.438 1 65.88 170 LYS B C 1
ATOM 4020 O O . LYS B 1 170 ? 14.438 10.375 17.969 1 65.88 170 LYS B O 1
ATOM 4025 N N . ASP B 1 171 ? 12.969 10.508 19.562 1 65.25 171 ASP B N 1
ATOM 4026 C CA . ASP B 1 171 ? 13.797 11.234 20.516 1 65.25 171 ASP B CA 1
ATOM 4027 C C . ASP B 1 171 ? 13.477 10.82 21.953 1 65.25 171 ASP B C 1
ATOM 4029 O O . ASP B 1 171 ? 12.367 11.07 22.438 1 65.25 171 ASP B O 1
ATOM 4033 N N . PRO B 1 172 ? 14.422 10.148 22.562 1 64.44 172 PRO B N 1
ATOM 4034 C CA . PRO B 1 172 ? 14.164 9.68 23.922 1 64.44 172 PRO B CA 1
ATOM 4035 C C . PRO B 1 172 ? 13.781 10.805 24.875 1 64.44 172 PRO B C 1
ATOM 4037 O O . PRO B 1 172 ? 13.117 10.57 25.891 1 64.44 172 PRO B O 1
ATOM 4040 N N . ARG B 1 173 ? 14.172 12.031 24.469 1 61.19 173 ARG B N 1
ATOM 4041 C CA . ARG B 1 173 ? 13.852 13.172 25.328 1 61.19 173 ARG B CA 1
ATOM 4042 C C . ARG B 1 173 ? 12.352 13.422 25.359 1 61.19 173 ARG B C 1
ATOM 4044 O O . ARG B 1 173 ? 11.844 14.055 26.281 1 61.19 173 ARG B O 1
ATOM 4051 N N . LEU B 1 174 ? 11.766 12.812 24.438 1 67.12 174 LEU B N 1
ATOM 4052 C CA . LEU B 1 174 ? 10.32 13 24.344 1 67.12 174 LEU B CA 1
ATOM 4053 C C . LEU B 1 174 ? 9.602 12.219 25.438 1 67.12 174 LEU B C 1
ATOM 4055 O O . LEU B 1 174 ? 8.469 12.555 25.797 1 67.12 174 LEU B O 1
ATOM 4059 N N . PHE B 1 175 ? 10.281 11.25 25.969 1 65.38 175 PHE B N 1
ATOM 4060 C CA . PHE B 1 175 ? 9.664 10.484 27.047 1 65.38 175 PHE B CA 1
ATOM 4061 C C . PHE B 1 175 ? 9.539 11.336 28.312 1 65.38 175 PHE B C 1
ATOM 4063 O O . PHE B 1 175 ? 8.656 11.094 29.141 1 65.38 175 PHE B O 1
ATOM 4070 N N . LEU B 1 176 ? 10.32 12.383 28.344 1 63.84 176 LEU B N 1
ATOM 4071 C CA . LEU B 1 176 ? 10.297 13.203 29.547 1 63.84 176 LEU B CA 1
ATOM 4072 C C . LEU B 1 176 ? 9.727 14.586 29.25 1 63.84 176 LEU B C 1
ATOM 4074 O O . LEU B 1 176 ? 9.883 15.516 30.047 1 63.84 176 LEU B O 1
ATOM 4078 N N . SER B 1 177 ? 9.109 14.664 28.141 1 65.5 177 SER B N 1
ATOM 4079 C CA . SER B 1 177 ? 8.633 15.977 27.719 1 65.5 177 SER B CA 1
ATOM 4080 C C . SER B 1 177 ? 7.566 16.516 28.672 1 65.5 177 SER B C 1
ATOM 4082 O O . SER B 1 177 ? 7.457 17.719 28.875 1 65.5 177 SER B O 1
ATOM 4084 N N . GLY B 1 178 ? 6.809 15.664 29.281 1 64.44 178 GLY B N 1
ATOM 4085 C CA . GLY B 1 178 ? 5.77 16.094 30.203 1 64.44 178 GLY B CA 1
ATOM 4086 C C . GLY B 1 178 ? 6.312 16.812 31.422 1 64.44 178 GLY B C 1
ATOM 4087 O O . GLY B 1 178 ? 5.715 17.781 31.906 1 64.44 178 GLY B O 1
ATOM 4088 N N . LEU B 1 179 ? 7.406 16.359 31.812 1 60.44 179 LEU B N 1
ATOM 4089 C CA . LEU B 1 179 ? 8.039 16.969 32.969 1 60.44 179 LEU B CA 1
ATOM 4090 C C . LEU B 1 179 ? 8.867 18.188 32.562 1 60.44 179 LEU B C 1
ATOM 4092 O O . LEU B 1 179 ? 8.828 19.219 33.219 1 60.44 179 LEU B O 1
ATOM 4096 N N . LEU B 1 180 ? 9.508 18.047 31.422 1 64.5 180 LEU B N 1
ATOM 4097 C CA . LEU B 1 180 ? 10.5 19.047 31.031 1 64.5 180 LEU B CA 1
ATOM 4098 C C . LEU B 1 180 ? 9.812 20.328 30.547 1 64.5 180 LEU B C 1
ATOM 4100 O O . LEU B 1 180 ? 10.359 21.422 30.703 1 64.5 180 LEU B O 1
ATOM 4104 N N . LYS B 1 181 ? 8.641 20.156 30.109 1 63.69 181 LYS B N 1
ATOM 4105 C CA . LYS B 1 181 ? 7.961 21.297 29.531 1 63.69 181 LYS B CA 1
ATOM 4106 C C . LYS B 1 181 ? 7.66 22.359 30.578 1 63.69 181 LYS B C 1
ATOM 4108 O O . LYS B 1 181 ? 7.492 23.547 30.25 1 63.69 181 LYS B O 1
ATOM 4113 N N . ASN B 1 182 ? 7.516 21.953 31.75 1 61.69 182 ASN B N 1
ATOM 4114 C CA . ASN B 1 182 ? 7.199 22.875 32.844 1 61.69 182 ASN B CA 1
ATOM 4115 C C . ASN B 1 182 ? 8.43 23.672 33.281 1 61.69 182 ASN B C 1
ATOM 4117 O O . ASN B 1 182 ? 8.312 24.688 33.938 1 61.69 182 ASN B O 1
ATOM 4121 N N . PHE B 1 183 ? 9.594 23.188 32.812 1 59.78 183 PHE B N 1
ATOM 4122 C CA . PHE B 1 183 ? 10.82 23.812 33.312 1 59.78 183 PHE B CA 1
ATOM 4123 C C . PHE B 1 183 ? 11.609 24.422 32.156 1 59.78 183 PHE B C 1
ATOM 4125 O O . PHE B 1 183 ? 12.367 25.375 32.344 1 59.78 183 PHE B O 1
ATOM 4132 N N . ILE B 1 184 ? 11.516 23.781 31.016 1 59.12 184 ILE B N 1
ATOM 4133 C CA . ILE B 1 184 ? 12.297 24.234 29.859 1 59.12 184 ILE B CA 1
ATOM 4134 C C . ILE B 1 184 ? 11.367 24.469 28.672 1 59.12 184 ILE B C 1
ATOM 4136 O O . ILE B 1 184 ? 10.539 23.609 28.344 1 59.12 184 ILE B O 1
ATOM 4140 N N . SER B 1 185 ? 11.469 25.672 28.219 1 58.28 185 SER B N 1
ATOM 4141 C CA . SER B 1 185 ? 10.578 26.031 27.125 1 58.28 185 SER B CA 1
ATOM 4142 C C . SER B 1 185 ? 11.086 25.484 25.797 1 58.28 185 SER B C 1
ATOM 4144 O O . SER B 1 185 ? 10.305 25.062 24.953 1 58.28 185 SER B O 1
ATOM 4146 N N . HIS B 1 186 ? 12.453 25.516 25.719 1 65.44 186 HIS B N 1
ATOM 4147 C CA . HIS B 1 186 ? 13.031 25.125 24.438 1 65.44 186 HIS B CA 1
ATOM 4148 C C . HIS B 1 186 ? 14.25 24.234 24.625 1 65.44 186 HIS B C 1
ATOM 4150 O O . HIS B 1 186 ? 14.977 24.359 25.609 1 65.44 186 HIS B O 1
ATOM 4156 N N . ILE B 1 187 ? 14.336 23.172 23.891 1 60.06 187 ILE B N 1
ATOM 4157 C CA . ILE B 1 187 ? 15.539 22.359 23.844 1 60.06 187 ILE B CA 1
ATOM 4158 C C . ILE B 1 187 ? 16.172 22.438 22.453 1 60.06 187 ILE B C 1
ATOM 4160 O O . ILE B 1 187 ? 15.461 22.328 21.438 1 60.06 187 ILE B O 1
ATOM 4164 N N . PRO B 1 188 ? 17.5 22.875 22.469 1 59.25 188 PRO B N 1
ATOM 4165 C CA . PRO B 1 188 ? 18.141 22.906 21.156 1 59.25 188 PRO B CA 1
ATOM 4166 C C . PRO B 1 188 ? 18 21.594 20.391 1 59.25 188 PRO B C 1
ATOM 4168 O O . PRO B 1 188 ? 17.969 20.516 21.016 1 59.25 188 PRO B O 1
ATOM 4171 N N . LYS B 1 189 ? 17.547 21.703 19.172 1 59.09 189 LYS B N 1
ATOM 4172 C CA . LYS B 1 189 ? 17.5 20.5 18.344 1 59.09 189 LYS B CA 1
ATOM 4173 C C . LYS B 1 189 ? 18.906 19.922 18.156 1 59.09 189 LYS B C 1
ATOM 4175 O O . LYS B 1 189 ? 19.891 20.656 18.047 1 59.09 189 LYS B O 1
ATOM 4180 N N . VAL B 1 190 ? 19.188 18.766 18.719 1 48.78 190 VAL B N 1
ATOM 4181 C CA . VAL B 1 190 ? 20.453 18.125 18.391 1 48.78 190 VAL B CA 1
ATOM 4182 C C . VAL B 1 190 ? 20.75 18.297 16.906 1 48.78 190 VAL B C 1
ATOM 4184 O O . VAL B 1 190 ? 19.922 17.938 16.062 1 48.78 190 VAL B O 1
ATOM 4187 N N . GLN B 1 191 ? 21.516 19.328 16.562 1 44.03 191 GLN B N 1
ATOM 4188 C CA . GLN B 1 191 ? 21.891 19.641 15.195 1 44.03 191 GLN B CA 1
ATOM 4189 C C . GLN B 1 191 ? 22.141 18.359 14.383 1 44.03 191 GLN B C 1
ATOM 4191 O O . GLN B 1 191 ? 23.062 17.594 14.68 1 44.03 191 GLN B O 1
ATOM 4196 N N . SER B 1 192 ? 21.391 17.609 14.211 1 41.28 192 SER B N 1
ATOM 4197 C CA . SER B 1 192 ? 21.891 16.766 13.133 1 41.28 192 SER B CA 1
ATOM 4198 C C . SER B 1 192 ? 22.469 17.609 11.992 1 41.28 192 SER B C 1
ATOM 4200 O O . SER B 1 192 ? 22.031 18.75 11.766 1 41.28 192 SER B O 1
ATOM 4202 N N . ALA B 1 193 ? 23.828 17.484 11.727 1 34.78 193 ALA B N 1
ATOM 4203 C CA . ALA B 1 193 ? 24.453 18.109 10.57 1 34.78 193 ALA B CA 1
ATOM 4204 C C . ALA B 1 193 ? 23.469 18.219 9.414 1 34.78 193 ALA B C 1
ATOM 4206 O O . ALA B 1 193 ? 23.359 17.328 8.578 1 34.78 193 ALA B O 1
ATOM 4207 N N . VAL B 1 19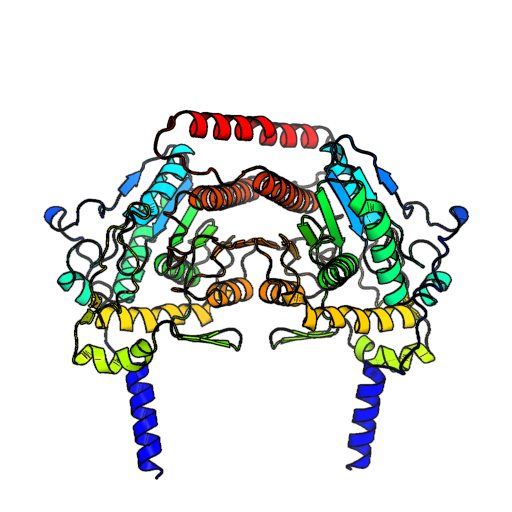4 ? 22.328 18.281 9.602 1 38.88 194 VAL B N 1
ATOM 4208 C CA . VAL B 1 194 ? 21.562 18.578 8.391 1 38.88 194 VAL B CA 1
ATOM 4209 C C . VAL B 1 194 ? 22.172 19.766 7.668 1 38.88 194 VAL B C 1
ATOM 4211 O O . VAL B 1 194 ? 22.172 20.891 8.188 1 38.88 194 VAL B O 1
ATOM 4214 N N . ALA B 1 195 ? 23.266 19.656 7.113 1 35.81 195 ALA B N 1
ATOM 4215 C CA . ALA B 1 195 ? 23.844 20.641 6.207 1 35.81 195 ALA B CA 1
ATOM 4216 C C . ALA B 1 195 ? 22.766 21.531 5.602 1 35.81 195 ALA B C 1
ATOM 4218 O O . ALA B 1 195 ? 21.672 21.062 5.262 1 35.81 195 ALA B O 1
ATOM 4219 N N . GLU B 1 196 ? 22.641 22.859 5.926 1 38.84 196 GLU B N 1
ATOM 4220 C CA . GLU B 1 196 ? 22.078 23.969 5.16 1 38.84 196 GLU B CA 1
ATOM 4221 C C . GLU B 1 196 ? 21.891 23.594 3.693 1 38.84 196 GLU B C 1
ATOM 4223 O O . GLU B 1 196 ? 22.609 24.094 2.824 1 38.84 196 GLU B O 1
ATOM 4228 N N . ASN B 1 197 ? 21.859 22.375 3.326 1 40.84 197 ASN B N 1
ATOM 4229 C CA . ASN B 1 197 ? 22.016 22.188 1.887 1 40.84 197 ASN B CA 1
ATOM 4230 C C . ASN B 1 197 ? 20.859 22.828 1.114 1 40.84 197 ASN B C 1
ATOM 4232 O O . ASN B 1 197 ? 19.703 22.734 1.529 1 40.84 197 ASN B O 1
ATOM 4236 N N . VAL B 1 198 ? 21.172 23.766 0.391 1 43.22 198 VAL B N 1
ATOM 4237 C CA . VAL B 1 198 ? 20.531 24.578 -0.64 1 43.22 198 VAL B CA 1
ATOM 4238 C C . VAL B 1 198 ? 19.359 23.812 -1.244 1 43.22 198 VAL B C 1
ATOM 4240 O O . VAL B 1 198 ? 18.375 24.406 -1.691 1 43.22 198 VAL B O 1
ATOM 4243 N N . MET B 1 199 ? 19.344 22.453 -1.161 1 47.88 199 MET B N 1
ATOM 4244 C CA . MET B 1 199 ? 18.422 21.734 -2.023 1 47.88 199 MET B CA 1
ATOM 4245 C C . MET B 1 199 ? 17.109 21.438 -1.296 1 47.88 199 MET B C 1
ATOM 4247 O O . MET B 1 199 ? 16.203 20.812 -1.853 1 47.88 199 MET B O 1
ATOM 4251 N N . ILE B 1 200 ? 16.984 21.922 0.079 1 55.56 200 ILE B N 1
ATOM 4252 C CA . ILE B 1 200 ? 15.68 21.672 0.678 1 55.56 200 ILE B CA 1
ATOM 4253 C C . ILE B 1 200 ? 15.141 22.953 1.288 1 55.56 200 ILE B C 1
ATOM 4255 O O . ILE B 1 200 ? 15.414 23.266 2.451 1 55.56 200 ILE B O 1
ATOM 4259 N N . PRO B 1 201 ? 14.539 23.828 0.476 1 58.38 201 PRO B N 1
ATOM 4260 C CA . PRO B 1 201 ? 13.961 25.031 1.054 1 58.38 201 PRO B CA 1
ATOM 4261 C C . PRO B 1 201 ? 12.969 24.75 2.178 1 58.38 201 PRO B C 1
ATOM 4263 O O . PRO B 1 201 ? 12.203 23.781 2.098 1 58.38 201 PRO B O 1
ATOM 4266 N N . TRP B 1 202 ? 13.273 25.219 3.332 1 67.5 202 TRP B N 1
ATOM 4267 C CA . TRP B 1 202 ? 12.391 25.078 4.488 1 67.5 202 TRP B CA 1
ATOM 4268 C C . TRP B 1 202 ? 12.102 26.422 5.125 1 67.5 202 TRP B C 1
ATOM 4270 O O . TRP B 1 202 ? 13.008 27.266 5.258 1 67.5 202 TRP B O 1
ATOM 4280 N N . VAL B 1 203 ? 10.828 26.688 5.293 1 70.44 203 VAL B N 1
ATOM 4281 C CA . VAL B 1 203 ? 10.398 27.859 6.062 1 70.44 203 VAL B CA 1
ATOM 4282 C C . VAL B 1 203 ? 9.641 27.406 7.309 1 70.44 203 VAL B C 1
ATOM 4284 O O . VAL B 1 203 ? 8.508 26.938 7.211 1 70.44 203 VAL B O 1
ATOM 4287 N N . GLY B 1 204 ? 10.312 27.422 8.5 1 71.31 204 GLY B N 1
ATOM 4288 C CA . GLY B 1 204 ? 9.766 27.016 9.781 1 71.31 204 GLY B CA 1
ATOM 4289 C C . GLY B 1 204 ? 10.742 27.203 10.93 1 71.31 204 GLY B C 1
ATOM 4290 O O . GLY B 1 204 ? 11.609 28.078 10.883 1 71.31 204 GLY B O 1
ATOM 4291 N N . TYR B 1 205 ? 10.391 26.547 12.016 1 73.19 205 TYR B N 1
ATOM 4292 C CA . TYR B 1 205 ? 11.242 26.672 13.188 1 73.19 205 TYR B CA 1
ATOM 4293 C C . TYR B 1 205 ? 12.328 25.609 13.195 1 73.19 205 TYR B C 1
ATOM 4295 O O . TYR B 1 205 ? 12.023 24.406 13.094 1 73.19 205 TYR B O 1
ATOM 4303 N N . SER B 1 206 ? 13.547 25.922 13.055 1 64.12 206 SER B N 1
ATOM 4304 C CA . SER B 1 206 ? 14.617 24.922 12.961 1 64.12 206 SER B CA 1
ATOM 4305 C C . SER B 1 206 ? 15.547 25 14.164 1 64.12 206 SER B C 1
ATOM 4307 O O . SER B 1 206 ? 16.328 24.078 14.406 1 64.12 206 SER B O 1
ATOM 4309 N N . GLU B 1 207 ? 15.422 25.938 14.914 1 58.56 207 GLU B N 1
ATOM 431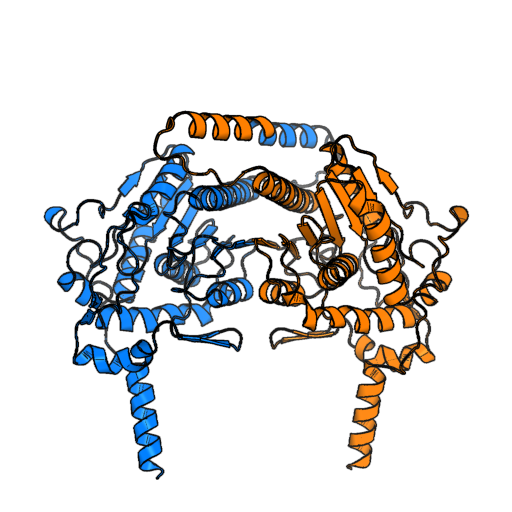0 C CA . GLU B 1 207 ? 16.484 26.188 15.883 1 58.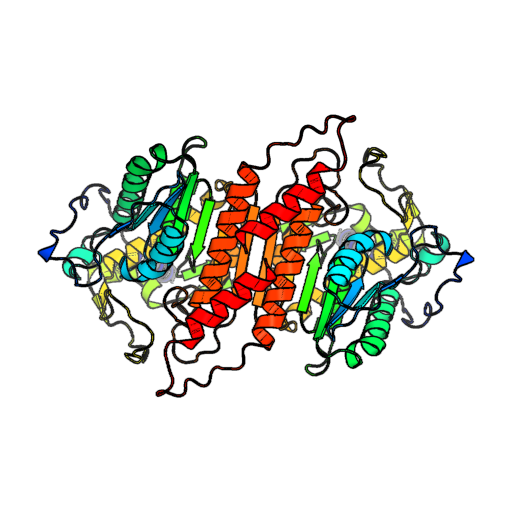56 207 GLU B CA 1
ATOM 4311 C C . GLU B 1 207 ? 16.234 25.453 17.188 1 58.56 207 GLU B C 1
ATOM 4313 O O . GLU B 1 207 ? 17.172 24.984 17.844 1 58.56 207 GLU B O 1
ATOM 4318 N N . ALA B 1 208 ? 15.023 25.328 17.656 1 61.38 208 ALA B N 1
ATOM 4319 C CA . ALA B 1 208 ? 14.727 24.766 18.969 1 61.38 208 ALA B CA 1
ATOM 4320 C C . ALA B 1 208 ? 13.375 24.047 18.953 1 61.38 208 ALA B C 1
ATOM 4322 O O . ALA B 1 208 ? 12.516 24.359 18.125 1 61.38 208 ALA B O 1
ATOM 4323 N N . TYR B 1 209 ? 13.398 22.984 19.75 1 65.5 209 TYR B N 1
ATOM 4324 C CA . TYR B 1 209 ? 12.086 22.406 20.031 1 65.5 209 TYR B CA 1
ATOM 4325 C C . TYR B 1 209 ? 11.367 23.188 21.125 1 65.5 209 TYR B C 1
ATOM 4327 O O . TYR B 1 209 ? 11.961 23.484 22.172 1 65.5 209 TYR B O 1
ATOM 4335 N N . THR B 1 210 ? 10.25 23.656 20.812 1 74.75 210 THR B N 1
ATOM 4336 C CA . THR B 1 210 ? 9.367 24.156 21.859 1 74.75 210 THR B CA 1
ATOM 4337 C C . THR B 1 210 ? 8.664 23 22.562 1 74.75 210 THR B C 1
ATOM 4339 O O . THR B 1 210 ? 7.863 22.281 21.953 1 74.75 210 THR B O 1
ATOM 4342 N N . LEU B 1 211 ? 8.852 22.812 23.797 1 76.69 211 LEU B N 1
ATOM 4343 C CA . LEU B 1 211 ? 8.523 21.594 24.516 1 76.69 211 LEU B CA 1
ATOM 4344 C C . LEU B 1 211 ? 7.02 21.438 24.688 1 76.69 211 LEU B C 1
ATOM 4346 O O . LEU B 1 211 ? 6.48 20.344 24.547 1 76.69 211 LEU B O 1
ATOM 4350 N N . ALA B 1 212 ? 6.383 22.547 25.062 1 79.94 212 ALA B N 1
ATOM 4351 C CA . ALA B 1 212 ? 4.957 22.438 25.359 1 79.94 212 ALA B CA 1
ATOM 4352 C C . ALA B 1 212 ? 4.172 22 24.125 1 79.94 212 ALA B C 1
ATOM 4354 O O . ALA B 1 212 ? 3.414 21.031 24.188 1 79.94 212 ALA B O 1
ATOM 4355 N N . PRO B 1 213 ? 4.344 22.688 23 1 85.12 213 PRO B N 1
ATOM 4356 C CA . PRO B 1 213 ? 3.664 22.219 21.797 1 85.12 213 PRO B CA 1
ATOM 4357 C C . PRO B 1 213 ? 4.098 20.812 21.391 1 85.12 213 PRO B C 1
ATOM 4359 O O . PRO B 1 213 ? 3.279 20.016 20.906 1 85.12 213 PRO B O 1
ATOM 4362 N N . LEU B 1 214 ? 5.336 20.547 21.578 1 84.31 214 LEU B N 1
ATOM 4363 C CA . LEU B 1 214 ? 5.848 19.219 21.234 1 84.31 214 LEU B CA 1
ATOM 4364 C C . LEU B 1 214 ? 5.195 18.141 22.094 1 84.31 214 LEU B C 1
ATOM 4366 O O . LEU B 1 214 ? 4.82 17.094 21.578 1 84.31 214 LEU B O 1
ATOM 4370 N N . HIS B 1 215 ? 5.141 18.422 23.312 1 82.69 215 HIS B N 1
ATOM 4371 C CA . HIS B 1 215 ? 4.496 17.484 24.219 1 82.69 215 HIS B CA 1
ATOM 4372 C C . HIS B 1 215 ? 3.027 17.281 23.859 1 82.69 215 HIS B C 1
ATOM 4374 O O . HIS B 1 215 ? 2.527 16.156 23.875 1 82.69 215 HIS B O 1
ATOM 4380 N N . SER B 1 216 ? 2.365 18.375 23.656 1 86.75 216 SER B N 1
ATOM 4381 C CA . SER B 1 216 ? 0.969 18.312 23.234 1 86.75 216 SER B CA 1
ATOM 4382 C C . SER B 1 216 ? 0.816 17.516 21.938 1 86.75 216 SER B C 1
ATOM 4384 O O . SER B 1 216 ? -0.117 16.719 21.797 1 86.75 216 SER B O 1
ATOM 4386 N N . PHE B 1 217 ? 1.704 17.734 21.031 1 90.06 217 PHE B N 1
ATOM 4387 C CA . PHE B 1 217 ? 1.744 17.016 19.766 1 90.06 217 PHE B CA 1
ATOM 4388 C C . PHE B 1 217 ? 1.915 15.516 20 1 90.06 217 PHE B C 1
ATOM 4390 O O . PHE B 1 217 ? 1.159 14.703 19.469 1 90.06 217 PHE B O 1
ATOM 4397 N N . LYS B 1 218 ? 2.844 15.164 20.797 1 86 218 LYS B N 1
ATOM 4398 C CA . LYS B 1 218 ? 3.145 13.773 21.125 1 86 218 LYS B CA 1
ATOM 4399 C C . LYS B 1 218 ? 1.908 13.055 21.656 1 86 218 LYS B C 1
ATOM 4401 O O . LYS B 1 218 ? 1.602 11.938 21.234 1 86 218 LYS B O 1
ATOM 4406 N N . LEU B 1 219 ? 1.189 13.695 22.5 1 86.44 219 LEU B N 1
ATOM 4407 C CA . LEU B 1 219 ? 0.003 13.078 23.078 1 86.44 219 LEU B CA 1
ATOM 4408 C C . LEU B 1 219 ? -1.159 13.094 22.094 1 86.44 219 LEU B C 1
ATOM 4410 O O . LEU B 1 219 ? -1.923 12.125 22.016 1 86.44 219 LEU B O 1
ATOM 4414 N N . GLY B 1 220 ? -1.28 14.164 21.375 1 90.69 220 GLY B N 1
ATOM 4415 C CA . GLY B 1 220 ? -2.406 14.359 20.484 1 90.69 220 GLY B CA 1
ATOM 4416 C C . GLY B 1 220 ? -2.428 13.367 19.328 1 90.69 220 GLY B C 1
ATOM 4417 O O . GLY B 1 220 ? -3.488 12.852 18.969 1 90.69 220 GLY B O 1
ATOM 4418 N N . VAL B 1 221 ? -1.31 13.016 18.766 1 92.69 221 VAL B N 1
ATOM 4419 C CA . VAL B 1 221 ? -1.243 12.195 17.562 1 92.69 221 VAL B CA 1
ATOM 4420 C C . VAL B 1 221 ? -1.732 10.781 17.875 1 92.69 221 VAL B C 1
ATOM 4422 O O . VAL B 1 221 ? -2.254 10.094 16.984 1 92.69 221 VAL B O 1
ATOM 4425 N N . GLN B 1 222 ? -1.627 10.367 19.078 1 92 222 GLN B N 1
ATOM 4426 C CA . GLN B 1 222 ? -1.958 8.992 19.438 1 92 222 GLN B CA 1
ATOM 4427 C C . GLN B 1 222 ? -3.469 8.797 19.516 1 92 222 GLN B C 1
ATOM 4429 O O . GLN B 1 222 ? -3.955 7.664 19.438 1 92 222 GLN B O 1
ATOM 4434 N N . ARG B 1 223 ? -4.172 9.875 19.625 1 91.81 223 ARG B N 1
ATOM 4435 C CA . ARG B 1 223 ? -5.609 9.797 19.859 1 91.81 223 ARG B CA 1
ATOM 4436 C C . ARG B 1 223 ? -6.336 9.188 18.656 1 91.81 223 ARG B C 1
ATOM 4438 O O . ARG B 1 223 ? -7.387 8.57 18.812 1 91.81 223 ARG B O 1
ATOM 4445 N N . VAL B 1 224 ? -5.766 9.305 17.5 1 95.88 224 VAL B N 1
ATOM 4446 C CA . VAL B 1 224 ? -6.441 8.852 16.281 1 95.88 224 VAL B CA 1
ATOM 4447 C C . VAL B 1 224 ? -6.371 7.324 16.203 1 95.88 224 VAL B C 1
ATOM 4449 O O . VAL B 1 224 ? -7.141 6.703 15.461 1 95.88 224 VAL B O 1
ATOM 4452 N N . LYS B 1 225 ? -5.48 6.648 16.906 1 95.25 225 LYS B N 1
ATOM 4453 C CA . LYS B 1 225 ? -5.238 5.211 16.797 1 95.25 225 LYS B CA 1
ATOM 4454 C C . LYS B 1 225 ? -6.516 4.414 17.031 1 95.25 225 LYS B C 1
ATOM 4456 O O . LYS B 1 225 ? -6.793 3.447 16.328 1 95.25 225 LYS B O 1
ATOM 4461 N N . SER B 1 226 ? -7.34 4.863 17.938 1 94.31 226 SER B N 1
ATOM 4462 C CA . SER B 1 226 ? -8.539 4.113 18.297 1 94.31 226 SER B CA 1
ATOM 4463 C C . SER B 1 226 ? -9.695 4.418 17.359 1 94.31 226 SER B C 1
ATOM 4465 O O . SER B 1 226 ? -10.766 3.824 17.469 1 94.31 226 SER B O 1
ATOM 4467 N N . ARG B 1 227 ? -9.5 5.34 16.469 1 96.56 227 ARG B N 1
ATOM 4468 C CA . ARG B 1 227 ? -10.609 5.762 15.633 1 96.56 227 ARG B CA 1
ATOM 4469 C C . ARG B 1 227 ? -10.289 5.57 14.156 1 96.56 227 ARG B C 1
ATOM 4471 O O 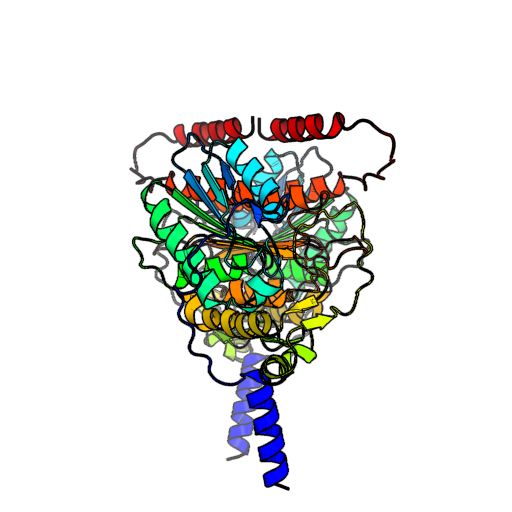. ARG B 1 227 ? -11.109 5.871 13.289 1 96.56 227 ARG B O 1
ATOM 4478 N N . LEU B 1 228 ? -9.125 5.059 13.852 1 97.56 228 LEU B N 1
ATOM 4479 C CA . LEU B 1 228 ? -8.711 4.875 12.469 1 97.56 228 LEU B CA 1
ATOM 4480 C C . LEU B 1 228 ? -9.734 4.035 11.703 1 97.56 228 LEU B C 1
ATOM 4482 O O . LEU B 1 228 ? -9.953 4.25 10.508 1 97.56 228 LEU B O 1
ATOM 4486 N N . TYR B 1 229 ? -10.43 3.088 12.336 1 95.62 229 TYR B N 1
ATOM 4487 C CA . TYR B 1 229 ? -11.391 2.186 11.695 1 95.62 229 TYR B CA 1
ATOM 4488 C C . TYR B 1 229 ? -12.594 2.951 11.164 1 95.62 229 TYR B C 1
ATOM 4490 O O . TYR B 1 229 ? -13.352 2.428 10.352 1 95.62 229 TYR B O 1
ATOM 4498 N N . ARG B 1 230 ? -12.789 4.195 11.562 1 96.94 230 ARG B N 1
ATOM 4499 C CA . ARG B 1 230 ? -13.93 5 11.141 1 96.94 230 ARG B CA 1
ATOM 4500 C C . ARG B 1 230 ? -13.672 5.645 9.781 1 96.94 230 ARG B C 1
ATOM 4502 O O . ARG B 1 230 ? -14.594 6.176 9.156 1 96.94 230 ARG B O 1
ATOM 4509 N N . ILE B 1 231 ? -12.461 5.66 9.383 1 97.5 231 ILE B N 1
ATOM 4510 C CA . ILE B 1 231 ? -12.117 6.25 8.094 1 97.5 231 ILE B CA 1
ATOM 4511 C C . ILE B 1 231 ? -12.461 5.277 6.969 1 97.5 231 ILE B C 1
ATOM 4513 O O . ILE B 1 231 ? -11.789 4.258 6.793 1 97.5 231 ILE B O 1
ATOM 4517 N N . ARG B 1 232 ? -13.422 5.645 6.168 1 95.5 232 ARG B N 1
ATOM 4518 C CA . ARG B 1 232 ? -13.906 4.762 5.109 1 95.5 232 ARG B CA 1
ATOM 4519 C C . ARG B 1 232 ? -13.609 5.348 3.73 1 95.5 232 ARG B C 1
ATOM 4521 O O . ARG B 1 232 ? -13.688 4.641 2.723 1 95.5 232 ARG B O 1
ATOM 4528 N N . GLN B 1 233 ? -13.258 6.578 3.688 1 95.38 233 GLN B N 1
ATOM 4529 C CA . GLN B 1 233 ? -13 7.27 2.426 1 95.38 233 GLN B CA 1
ATOM 4530 C C . GLN B 1 233 ? -11.758 6.719 1.744 1 95.38 233 GLN B C 1
ATOM 4532 O O . GLN B 1 233 ? -10.828 6.254 2.412 1 95.38 233 GLN B O 1
ATOM 4537 N N . PRO B 1 234 ? -11.75 6.754 0.371 1 96.94 234 PRO B N 1
ATOM 4538 C CA . PRO B 1 234 ? -10.484 6.445 -0.298 1 96.94 234 PRO B CA 1
ATOM 4539 C C . PRO B 1 234 ? -9.297 7.168 0.328 1 96.94 234 PRO B C 1
ATOM 4541 O O . PRO B 1 234 ? -9.383 8.359 0.641 1 96.94 234 PRO B O 1
ATOM 4544 N N . THR B 1 235 ? -8.242 6.395 0.566 1 98.38 235 THR B N 1
ATOM 4545 C CA . THR B 1 235 ? -7.102 6.953 1.281 1 98.38 235 THR B CA 1
ATOM 4546 C C . THR B 1 235 ? -5.793 6.523 0.628 1 98.38 235 THR B C 1
ATOM 4548 O O . THR B 1 235 ? -5.637 5.363 0.246 1 98.38 235 THR B O 1
ATOM 4551 N N . CYS B 1 236 ? -4.93 7.469 0.471 1 98.06 236 CYS B N 1
ATOM 4552 C CA . CYS B 1 236 ? -3.592 7.246 -0.071 1 98.06 236 CYS B CA 1
ATOM 4553 C C . CYS B 1 236 ? -2.521 7.613 0.95 1 98.06 236 CYS B C 1
ATOM 4555 O O . CYS B 1 236 ? -2.494 8.734 1.451 1 98.06 236 CYS B O 1
ATOM 4557 N N . LEU B 1 237 ? -1.673 6.617 1.232 1 98.06 237 LEU B N 1
ATOM 4558 C CA . LEU B 1 237 ? -0.566 6.84 2.158 1 98.06 237 LEU B CA 1
ATOM 4559 C C . LEU B 1 237 ? 0.768 6.832 1.419 1 98.06 237 LEU B C 1
ATOM 4561 O O . LEU B 1 237 ? 1.005 5.98 0.562 1 98.06 237 LEU B O 1
ATOM 4565 N N . ILE B 1 238 ? 1.605 7.828 1.729 1 95.81 238 ILE B N 1
ATOM 4566 C CA . ILE B 1 238 ? 2.928 7.938 1.121 1 95.81 238 ILE B CA 1
ATOM 4567 C C . ILE B 1 238 ? 3.988 8.07 2.213 1 95.81 238 ILE B C 1
ATOM 4569 O O . ILE B 1 238 ? 3.836 8.867 3.141 1 95.81 238 ILE B O 1
ATOM 4573 N N . HIS B 1 239 ? 5.059 7.281 2.121 1 94.31 239 HIS B N 1
ATOM 4574 C CA . HIS B 1 239 ? 6.105 7.293 3.139 1 94.31 239 HIS B CA 1
ATOM 4575 C C . HIS B 1 239 ? 7.449 6.871 2.551 1 94.31 239 HIS B C 1
ATOM 4577 O O . HIS B 1 239 ? 7.496 6.141 1.56 1 94.31 239 HIS B O 1
ATOM 4583 N N . ALA B 1 240 ? 8.484 7.359 3.141 1 89.5 240 ALA B N 1
ATOM 4584 C CA . ALA B 1 240 ? 9.82 6.902 2.793 1 89.5 240 ALA B CA 1
ATOM 4585 C C . ALA B 1 240 ? 10.336 5.887 3.812 1 89.5 240 ALA B C 1
ATOM 4587 O O . ALA B 1 240 ? 10.133 6.055 5.02 1 89.5 240 ALA B O 1
ATOM 4588 N N . THR B 1 241 ? 11.016 4.805 3.393 1 86.5 241 THR B N 1
ATOM 4589 C CA . THR B 1 241 ? 11.492 3.736 4.266 1 86.5 241 THR B CA 1
ATOM 4590 C C . THR B 1 241 ? 12.5 4.27 5.277 1 86.5 241 THR B C 1
ATOM 4592 O O . THR B 1 241 ? 12.516 3.838 6.434 1 86.5 241 THR B O 1
ATOM 4595 N N . GLY B 1 242 ? 13.297 5.199 4.914 1 82.5 242 GLY B N 1
ATOM 4596 C CA . GLY B 1 242 ? 14.367 5.672 5.777 1 82.5 242 GLY B CA 1
ATOM 4597 C C . GLY B 1 242 ? 14.008 6.938 6.531 1 82.5 242 GLY B C 1
ATOM 4598 O O . GLY B 1 242 ? 14.891 7.637 7.031 1 82.5 242 GLY B O 1
ATOM 4599 N N . ASP B 1 243 ? 12.758 7.219 6.617 1 85.81 243 ASP B N 1
ATOM 4600 C CA . ASP B 1 243 ? 12.336 8.406 7.355 1 85.81 243 ASP B CA 1
ATOM 4601 C C . ASP B 1 243 ? 12.766 8.328 8.82 1 85.81 243 ASP B C 1
ATOM 4603 O O . ASP B 1 243 ? 12.312 7.449 9.555 1 85.81 243 ASP B O 1
ATOM 4607 N N . LYS B 1 244 ? 13.562 9.227 9.211 1 81.06 244 LYS B N 1
ATOM 4608 C CA . LYS B 1 244 ? 14.102 9.211 10.562 1 81.06 244 LYS B CA 1
ATOM 4609 C C . LYS B 1 244 ? 13.227 10.031 11.516 1 81.06 244 LYS B C 1
ATOM 4611 O O . LYS B 1 244 ? 13.398 9.969 12.734 1 81.06 244 LYS B O 1
ATOM 4616 N N . THR B 1 245 ? 12.375 10.781 10.93 1 84.88 245 THR B N 1
ATOM 4617 C CA . THR B 1 245 ? 11.492 11.609 11.742 1 84.88 245 THR B CA 1
ATOM 4618 C C . THR B 1 245 ? 10.234 10.836 12.125 1 84.88 245 THR B C 1
ATOM 4620 O O . THR B 1 245 ? 9.844 10.812 13.297 1 84.88 245 THR B O 1
ATOM 4623 N N . VAL B 1 246 ? 9.602 10.32 11.164 1 91 246 VAL B N 1
ATOM 4624 C CA . VAL B 1 246 ? 8.438 9.469 11.375 1 91 246 VAL B CA 1
ATOM 4625 C C . VAL B 1 246 ? 8.734 8.055 10.883 1 91 246 VAL B C 1
ATOM 4627 O O . VAL B 1 246 ? 8.789 7.809 9.672 1 91 246 VAL B O 1
ATOM 4630 N N . HIS B 1 247 ? 8.867 7.238 11.867 1 91.06 247 HIS B N 1
ATOM 4631 C CA . HIS B 1 247 ? 9.211 5.863 11.531 1 91.06 247 HIS B CA 1
ATOM 4632 C C . HIS B 1 247 ? 8.148 5.234 10.633 1 91.06 247 HIS B C 1
ATOM 4634 O O . HIS B 1 247 ? 6.953 5.449 10.836 1 91.06 247 HIS B O 1
ATOM 4640 N N . ILE B 1 248 ? 8.523 4.371 9.68 1 92.12 248 ILE B N 1
ATOM 4641 C CA . ILE B 1 248 ? 7.688 3.781 8.633 1 92.12 248 ILE B CA 1
ATOM 4642 C C . ILE B 1 248 ? 6.586 2.939 9.273 1 92.12 248 ILE B C 1
ATOM 4644 O O . ILE B 1 248 ? 5.523 2.738 8.672 1 92.12 248 ILE B O 1
ATOM 4648 N N . GLU B 1 249 ? 6.727 2.451 10.484 1 92.81 24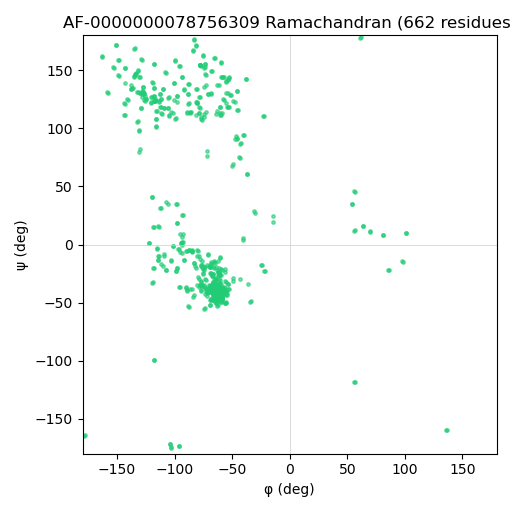9 GLU B N 1
ATOM 4649 C CA . GLU B 1 249 ? 5.719 1.644 11.164 1 92.81 249 GLU B CA 1
ATOM 4650 C C . GLU B 1 249 ? 4.426 2.428 11.359 1 92.81 249 GLU B C 1
ATOM 4652 O O . GLU B 1 249 ? 3.352 1.84 11.508 1 92.81 249 GLU B O 1
ATOM 4657 N N . ASN B 1 250 ? 4.602 3.781 11.375 1 94.88 250 ASN B N 1
ATOM 4658 C CA . ASN B 1 250 ? 3.396 4.602 11.43 1 94.88 250 ASN B CA 1
ATOM 4659 C C . ASN B 1 250 ? 2.504 4.363 10.211 1 94.88 250 ASN B C 1
ATOM 4661 O O . ASN B 1 250 ? 1.298 4.152 10.359 1 94.88 250 ASN B O 1
ATOM 4665 N N . MET B 1 251 ? 3.1 4.32 9.086 1 94.75 251 MET B N 1
ATOM 4666 C CA . MET B 1 251 ? 2.355 4.09 7.855 1 94.75 251 MET B CA 1
ATOM 4667 C C . MET B 1 251 ? 1.751 2.689 7.84 1 94.75 251 MET B C 1
ATOM 4669 O O . MET B 1 251 ? 0.585 2.516 7.48 1 94.75 251 MET B O 1
ATOM 4673 N N . HIS B 1 252 ? 2.51 1.682 8.258 1 94.56 252 HIS B N 1
ATOM 4674 C CA . HIS B 1 252 ? 2.004 0.314 8.297 1 94.56 252 HIS B CA 1
ATOM 4675 C C . HIS B 1 252 ? 0.791 0.202 9.211 1 94.56 252 HIS B C 1
ATOM 4677 O O . HIS B 1 252 ? -0.184 -0.476 8.883 1 94.56 252 HIS B O 1
ATOM 4683 N N . TYR B 1 253 ? 0.913 0.883 10.336 1 94.44 253 TYR B N 1
ATOM 4684 C CA . TYR B 1 253 ? -0.171 0.855 11.312 1 94.44 253 TYR B CA 1
ATOM 4685 C C . TYR B 1 253 ? -1.435 1.487 10.75 1 94.44 253 TYR B C 1
ATOM 4687 O O . TYR B 1 253 ? -2.514 0.894 10.805 1 94.44 253 TYR B O 1
ATOM 4695 N N . ILE B 1 254 ? -1.287 2.682 10.195 1 97.38 254 ILE B N 1
ATOM 4696 C CA . ILE B 1 254 ? -2.426 3.396 9.625 1 97.38 254 ILE B CA 1
ATOM 4697 C C . ILE B 1 254 ? -3.061 2.561 8.516 1 97.38 254 ILE B C 1
ATOM 4699 O O . ILE B 1 254 ? -4.277 2.354 8.508 1 97.38 254 ILE B O 1
ATOM 4703 N N . PHE B 1 255 ? -2.242 2.053 7.637 1 97 255 PHE B N 1
ATOM 4704 C CA . PHE B 1 255 ? -2.705 1.294 6.48 1 97 255 PHE B CA 1
ATOM 4705 C C . PHE B 1 255 ? -3.523 0.086 6.918 1 97 255 PHE B C 1
ATOM 4707 O O . PHE B 1 255 ? -4.547 -0.232 6.309 1 97 255 PHE B O 1
ATOM 4714 N N . ARG B 1 256 ? -3.096 -0.556 7.906 1 93.56 256 ARG B N 1
ATOM 4715 C CA . ARG B 1 256 ? -3.758 -1.761 8.398 1 93.56 256 ARG B CA 1
ATOM 4716 C C . ARG B 1 256 ? -5.062 -1.418 9.109 1 93.56 256 ARG B C 1
ATOM 4718 O O . ARG B 1 256 ? -6.027 -2.186 9.055 1 93.56 256 ARG B O 1
ATOM 4725 N N . LYS B 1 257 ? -5.16 -0.272 9.719 1 95.25 257 LYS B N 1
ATOM 4726 C CA . LYS B 1 257 ? -6.23 -0.024 10.68 1 95.25 257 LYS B CA 1
ATOM 4727 C C . LYS B 1 257 ? -7.375 0.754 10.039 1 95.25 257 LYS B C 1
ATOM 4729 O O . LYS B 1 257 ? -8.5 0.728 10.539 1 95.25 257 LYS B O 1
ATOM 4734 N N . ILE B 1 258 ? -7.113 1.468 8.984 1 96.5 258 ILE B N 1
ATOM 4735 C CA . ILE B 1 258 ? -8.211 2.205 8.359 1 96.5 258 ILE B CA 1
ATOM 4736 C C . ILE B 1 258 ? -9.125 1.235 7.625 1 96.5 258 ILE B C 1
ATOM 4738 O O . ILE B 1 258 ? -8.695 0.162 7.199 1 96.5 258 ILE B O 1
ATOM 4742 N N . SER B 1 259 ? -10.391 1.612 7.441 1 94.19 259 SER B N 1
ATOM 4743 C CA . SER B 1 259 ? -11.398 0.793 6.773 1 94.19 259 SER B CA 1
ATOM 4744 C C . SER B 1 259 ? -11.812 1.406 5.441 1 94.19 259 SER B C 1
ATOM 4746 O O . SER B 1 259 ? -12.977 1.304 5.039 1 94.19 259 SER B O 1
ATOM 4748 N N . ALA B 1 260 ? -10.891 2.08 4.816 1 94.19 260 ALA B N 1
ATOM 4749 C CA . ALA B 1 260 ? -11.156 2.771 3.561 1 94.19 260 ALA B CA 1
ATOM 4750 C C . ALA B 1 260 ? -11.664 1.803 2.498 1 94.19 260 ALA B C 1
ATOM 4752 O O . ALA B 1 260 ? -11.195 0.668 2.402 1 94.19 260 ALA B O 1
ATOM 4753 N N . THR B 1 261 ? -12.586 2.238 1.646 1 89.19 261 THR B N 1
ATOM 4754 C CA . THR B 1 261 ? -13.133 1.442 0.55 1 89.19 261 THR B CA 1
ATOM 4755 C C . THR B 1 261 ? -12.047 1.143 -0.487 1 89.19 261 THR B C 1
ATOM 4757 O O . THR B 1 261 ? -12.117 0.127 -1.183 1 89.19 261 THR B O 1
ATOM 4760 N N . GLU B 1 262 ? -11.188 2.08 -0.583 1 92.06 262 GLU B N 1
ATOM 4761 C CA . GLU B 1 262 ? -9.984 1.953 -1.402 1 92.06 262 GLU B CA 1
ATOM 4762 C C . GLU B 1 262 ? -8.781 2.586 -0.714 1 92.06 262 GLU B C 1
ATOM 4764 O O . GLU B 1 262 ? -8.844 3.734 -0.271 1 92.06 262 GLU B O 1
ATOM 4769 N N . LYS B 1 263 ? -7.766 1.779 -0.568 1 94.56 263 LYS B N 1
ATOM 4770 C CA . LYS B 1 263 ? -6.57 2.377 0.023 1 94.56 263 LYS B CA 1
ATOM 4771 C C . LYS B 1 263 ? -5.316 1.962 -0.736 1 94.56 263 LYS B C 1
ATOM 4773 O O . LYS B 1 263 ? -5.266 0.875 -1.317 1 94.56 263 LYS B O 1
ATOM 4778 N N . ARG B 1 264 ? -4.465 2.893 -0.783 1 96.06 264 ARG B N 1
ATOM 4779 C CA . ARG B 1 264 ? -3.17 2.711 -1.433 1 96.06 264 ARG B CA 1
ATOM 4780 C C . ARG B 1 264 ? -2.031 3.168 -0.526 1 96.06 264 ARG B C 1
ATOM 4782 O O . ARG B 1 264 ? -2.189 4.113 0.249 1 96.06 264 ARG B O 1
ATOM 4789 N N . ALA B 1 265 ? -1.007 2.449 -0.657 1 96.25 265 ALA B N 1
ATOM 4790 C CA . ALA B 1 265 ? 0.223 2.83 0.035 1 96.25 265 ALA B CA 1
ATOM 4791 C C . ALA B 1 265 ? 1.414 2.82 -0.919 1 96.25 265 ALA B C 1
ATOM 4793 O O . ALA B 1 265 ? 1.562 1.902 -1.729 1 96.25 265 ALA B O 1
ATOM 4794 N N . TYR B 1 266 ? 2.154 3.887 -0.907 1 94.88 266 TYR B N 1
ATOM 4795 C CA . TYR B 1 266 ? 3.404 4.004 -1.65 1 94.88 266 TYR B CA 1
ATOM 4796 C C . TYR B 1 266 ? 4.586 4.195 -0.706 1 94.88 266 TYR B C 1
ATOM 4798 O O . TYR B 1 266 ? 4.59 5.113 0.116 1 94.88 266 TYR B O 1
ATOM 4806 N N . VAL B 1 267 ? 5.52 3.326 -0.815 1 93.38 267 VAL B N 1
ATOM 4807 C CA . VAL B 1 267 ? 6.742 3.402 -0.021 1 93.38 267 VAL B CA 1
ATOM 4808 C C . VAL B 1 267 ? 7.961 3.338 -0.94 1 93.38 267 VAL B C 1
ATOM 4810 O O . VAL B 1 267 ? 7.996 2.543 -1.883 1 93.38 267 VAL B O 1
ATOM 4813 N N . PHE B 1 268 ? 8.891 4.156 -0.719 1 87.38 268 PHE B N 1
ATOM 4814 C CA . PHE B 1 268 ? 10.086 4.133 -1.549 1 87.38 268 PHE B CA 1
ATOM 4815 C C . PHE B 1 268 ? 11.312 4.559 -0.747 1 87.38 268 PHE B C 1
ATOM 4817 O O . PHE B 1 268 ? 11.18 5.188 0.306 1 87.38 268 PHE B O 1
ATOM 4824 N N . GLU B 1 269 ? 12.469 4.129 -1.297 1 84.38 269 GLU B N 1
ATOM 4825 C CA . GLU B 1 269 ? 13.75 4.477 -0.686 1 84.38 269 GLU B CA 1
ATOM 4826 C C . GLU B 1 269 ? 14.312 5.766 -1.281 1 84.38 269 GLU B C 1
ATOM 4828 O O . GLU B 1 269 ? 14.195 6 -2.486 1 84.38 269 GLU B O 1
ATOM 4833 N N . LEU B 1 270 ? 14.727 6.57 -0.357 1 75.19 270 LEU B N 1
ATOM 4834 C CA . LEU B 1 270 ? 15.422 7.773 -0.793 1 75.19 270 LEU B CA 1
ATOM 4835 C C . LEU B 1 270 ? 16.938 7.598 -0.673 1 75.19 270 LEU B C 1
ATOM 4837 O O . LEU B 1 270 ? 17.422 7.031 0.308 1 75.19 270 LEU B O 1
ATOM 4841 N N . ASN B 1 271 ? 17.703 7.457 -1.828 1 60.44 271 ASN B N 1
ATOM 4842 C CA . ASN B 1 271 ? 19.141 7.242 -1.841 1 60.44 271 ASN B CA 1
ATOM 4843 C C . ASN B 1 271 ? 19.875 8.375 -1.13 1 60.44 271 ASN B C 1
ATOM 4845 O O . ASN B 1 271 ? 21.078 8.258 -0.857 1 60.44 271 ASN B O 1
ATOM 4849 N N . GLU B 1 272 ? 19.344 9.523 -0.981 1 56.66 272 GLU B N 1
ATOM 4850 C CA . GLU B 1 272 ? 20.234 10.625 -0.685 1 56.66 272 GLU B CA 1
ATOM 4851 C C . GLU B 1 272 ? 20.594 10.664 0.798 1 56.66 272 GLU B C 1
ATOM 4853 O O . GLU B 1 272 ? 19.734 10.461 1.656 1 56.66 272 GLU B O 1
ATOM 4858 N N . ASP B 1 273 ? 21.859 10.375 1.053 1 50.28 273 ASP B N 1
ATOM 4859 C CA . ASP B 1 273 ? 22.562 10.57 2.324 1 50.28 273 ASP B CA 1
ATOM 4860 C C . ASP B 1 273 ? 22.078 11.844 3.02 1 50.28 273 ASP B C 1
ATOM 4862 O O . ASP B 1 273 ? 22.375 12.062 4.199 1 50.28 273 ASP B O 1
ATOM 4866 N N . LEU B 1 274 ? 21.734 12.852 2.34 1 46.84 274 LEU B N 1
ATOM 4867 C CA . LEU B 1 274 ? 21.875 14.156 2.975 1 46.84 274 LEU B CA 1
ATOM 4868 C C . LEU B 1 274 ? 20.562 14.578 3.637 1 46.84 274 LEU B C 1
ATOM 4870 O O . LEU B 1 274 ? 20.5 15.625 4.281 1 46.84 274 LEU B O 1
ATOM 4874 N N . SER B 1 275 ? 19.531 13.805 3.607 1 52.75 275 SER B N 1
ATOM 4875 C CA . SER B 1 275 ? 18.344 14.43 4.199 1 52.75 275 SER B CA 1
ATOM 4876 C C . SER B 1 275 ? 17.578 13.453 5.074 1 52.75 275 SER B C 1
ATOM 4878 O O . SER B 1 275 ? 17.812 12.242 5.016 1 52.75 275 SER B O 1
ATOM 4880 N N . THR B 1 276 ? 17.094 13.961 6.316 1 50.84 276 THR B N 1
ATOM 4881 C CA . THR B 1 276 ? 16.297 13.195 7.273 1 50.84 276 THR B CA 1
ATOM 4882 C C . THR B 1 276 ? 15.258 12.336 6.551 1 50.84 276 THR B C 1
ATOM 4884 O O . THR B 1 276 ? 14.555 11.547 7.18 1 50.84 276 THR B O 1
ATOM 4887 N N . HIS B 1 277 ? 15.297 12.312 5.254 1 51.28 277 HIS B N 1
ATOM 4888 C CA . HIS B 1 277 ? 14.391 11.562 4.398 1 51.28 277 HIS B CA 1
ATOM 4889 C C . HIS B 1 277 ? 12.938 11.93 4.68 1 51.28 277 HIS B C 1
ATOM 4891 O O . HIS B 1 277 ? 12.023 11.148 4.375 1 51.28 277 HIS B O 1
ATOM 4897 N N . HIS B 1 278 ? 12.711 13.109 5.527 1 56.06 278 HIS B N 1
ATOM 4898 C CA . HIS B 1 278 ? 11.383 13.648 5.789 1 56.06 278 HIS B CA 1
ATOM 4899 C C . HIS B 1 278 ? 11.078 14.828 4.867 1 56.06 278 HIS B C 1
ATOM 4901 O O . HIS B 1 278 ? 10.555 15.852 5.309 1 56.06 278 HIS B O 1
ATOM 4907 N N . VAL B 1 279 ? 11.602 14.695 3.656 1 55.09 279 VAL B N 1
ATOM 4908 C CA . VAL B 1 279 ? 11.5 15.812 2.723 1 55.09 279 VAL B CA 1
ATOM 4909 C C . VAL B 1 279 ? 10.727 15.375 1.479 1 55.09 279 VAL B C 1
ATOM 4911 O O . VAL B 1 279 ? 11.094 15.742 0.357 1 55.09 279 VAL B O 1
ATOM 4914 N N . LEU B 1 280 ? 9.711 14.641 1.677 1 58.59 280 LEU B N 1
ATOM 4915 C CA . LEU B 1 280 ? 9.008 13.992 0.571 1 58.59 280 LEU B CA 1
ATOM 4916 C C . LEU B 1 280 ? 8.352 15.031 -0.336 1 58.59 280 LEU B C 1
ATOM 4918 O O . LEU B 1 280 ? 8.125 14.766 -1.52 1 58.59 280 LEU B O 1
ATOM 4922 N N . VAL B 1 281 ? 8.156 16.188 0.163 1 65.88 281 VAL B N 1
ATOM 4923 C CA . VAL B 1 281 ? 7.328 17.094 -0.625 1 65.88 281 VAL B CA 1
ATOM 4924 C C . VAL B 1 281 ? 8.188 18.203 -1.21 1 65.88 281 VAL B C 1
ATOM 4926 O O . VAL B 1 281 ? 7.77 18.906 -2.135 1 65.88 281 VAL B O 1
ATOM 4929 N N . THR B 1 282 ? 9.359 18.203 -0.764 1 56.28 282 THR B N 1
ATOM 4930 C CA . THR B 1 282 ? 10.125 19.375 -1.192 1 56.28 282 THR B CA 1
ATOM 4931 C C . THR B 1 282 ? 11.336 18.953 -2.016 1 56.28 282 THR B C 1
ATOM 4933 O O . THR B 1 282 ? 11.836 19.734 -2.83 1 56.28 282 THR B O 1
ATOM 4936 N N . HIS B 1 283 ? 11.68 17.734 -1.833 1 62.09 283 HIS B N 1
ATOM 4937 C CA . HIS B 1 283 ? 12.891 17.344 -2.537 1 62.09 283 HIS B CA 1
ATOM 4938 C C . HIS B 1 283 ? 12.602 17.062 -4.012 1 62.09 283 HIS B C 1
ATOM 4940 O O . HIS B 1 283 ? 11.734 16.25 -4.34 1 62.09 283 HIS B O 1
ATOM 4946 N N . GLN B 1 284 ? 13.352 17.703 -4.812 1 59.09 284 GLN B N 1
ATOM 4947 C CA . GLN B 1 284 ? 13.094 17.75 -6.246 1 59.09 284 GLN B CA 1
ATOM 4948 C C . GLN B 1 284 ? 13.078 16.344 -6.848 1 59.09 284 GLN B C 1
ATOM 4950 O O . GLN B 1 284 ? 12.25 16.047 -7.711 1 59.09 284 GLN B O 1
ATOM 4955 N N . LEU B 1 285 ? 13.906 15.539 -6.379 1 58.97 285 LEU B N 1
ATOM 4956 C CA . LEU B 1 285 ? 14.031 14.219 -6.992 1 58.97 285 LEU B CA 1
ATOM 4957 C C . LEU B 1 285 ? 12.844 13.336 -6.625 1 58.97 285 LEU B C 1
ATOM 4959 O O . LEU B 1 285 ? 12.508 12.406 -7.363 1 58.97 285 LEU B O 1
ATOM 4963 N N . VAL B 1 286 ? 12.258 13.695 -5.582 1 68.75 286 VAL B N 1
ATOM 4964 C CA . VAL B 1 286 ? 11.234 12.789 -5.078 1 68.75 286 VAL B CA 1
ATOM 4965 C C . VAL B 1 286 ? 9.852 13.406 -5.262 1 68.75 286 VAL B C 1
ATOM 4967 O O . VAL B 1 286 ? 8.859 12.695 -5.375 1 68.75 286 VAL B O 1
ATOM 4970 N N . ARG B 1 287 ? 9.969 14.648 -5.445 1 74.88 287 ARG B N 1
ATOM 4971 C CA . ARG B 1 287 ? 8.695 15.367 -5.484 1 74.88 287 ARG B CA 1
ATOM 4972 C C . ARG B 1 287 ? 7.863 14.93 -6.691 1 74.88 287 ARG B C 1
ATOM 4974 O O . ARG B 1 287 ? 6.648 14.773 -6.586 1 74.88 287 ARG B O 1
ATOM 4981 N N . ASP B 1 288 ? 8.508 14.641 -7.75 1 77.06 288 ASP B N 1
ATOM 4982 C CA . ASP B 1 288 ? 7.766 14.266 -8.953 1 77.06 288 ASP B CA 1
ATOM 4983 C C . ASP B 1 288 ? 7.059 12.93 -8.773 1 77.06 288 ASP B C 1
ATOM 4985 O O . ASP B 1 288 ? 5.934 12.742 -9.25 1 77.06 288 ASP B O 1
ATOM 4989 N N . LYS B 1 289 ? 7.734 12.094 -8.125 1 83.06 289 LYS B N 1
ATOM 4990 C CA . LYS B 1 289 ? 7.133 10.789 -7.852 1 83.06 289 LYS B CA 1
ATOM 4991 C C . LYS B 1 289 ? 5.91 10.93 -6.949 1 83.06 289 LYS B C 1
ATOM 4993 O O . LYS B 1 289 ? 4.859 10.344 -7.223 1 83.06 289 LYS B O 1
ATOM 4998 N N . VAL B 1 290 ? 6.07 11.703 -5.969 1 88.94 290 VAL B N 1
ATOM 4999 C CA . VAL B 1 290 ? 4.98 11.945 -5.031 1 88.94 290 VAL B CA 1
ATOM 5000 C C . VAL B 1 290 ? 3.812 12.609 -5.75 1 88.94 290 VAL B C 1
ATOM 5002 O O . VAL B 1 290 ? 2.654 12.234 -5.559 1 88.94 290 VAL B O 1
ATOM 5005 N N . PHE B 1 291 ? 4.129 13.555 -6.617 1 89.38 291 PHE B N 1
ATOM 5006 C CA . PHE B 1 291 ? 3.115 14.266 -7.387 1 89.38 291 PHE B CA 1
ATOM 5007 C C . PHE B 1 291 ? 2.312 13.297 -8.25 1 89.38 291 PHE B C 1
ATOM 5009 O O . PHE B 1 291 ? 1.084 13.383 -8.305 1 89.38 291 PHE B O 1
ATOM 5016 N N . GLN B 1 292 ? 2.998 12.359 -8.812 1 88.81 292 GLN B N 1
ATOM 5017 C CA . GLN B 1 292 ? 2.328 11.375 -9.656 1 88.81 292 GLN B CA 1
ATOM 5018 C C . GLN B 1 292 ? 1.383 10.5 -8.828 1 88.81 292 GLN B C 1
ATOM 5020 O O . GLN B 1 292 ? 0.264 10.211 -9.266 1 88.81 292 GLN B O 1
ATOM 5025 N N . TYR B 1 293 ? 1.828 10.117 -7.711 1 92.25 293 TYR B N 1
ATOM 5026 C CA . TYR B 1 293 ? 0.987 9.305 -6.844 1 92.25 293 TYR B CA 1
ATOM 5027 C C . TYR B 1 293 ? -0.279 10.055 -6.445 1 92.25 293 TYR B C 1
ATOM 5029 O O . TYR B 1 293 ? -1.378 9.492 -6.492 1 92.25 293 TYR B O 1
ATOM 5037 N N . ILE B 1 294 ? -0.055 11.328 -6.16 1 94.81 294 ILE B N 1
ATOM 5038 C CA . ILE B 1 294 ? -1.175 12.164 -5.738 1 94.81 294 ILE B CA 1
ATOM 5039 C C . ILE B 1 294 ? -2.164 12.32 -6.891 1 94.81 294 ILE B C 1
ATOM 5041 O O . ILE B 1 294 ? -3.363 12.094 -6.723 1 94.81 294 ILE B O 1
ATOM 5045 N N . LEU B 1 295 ? -1.705 12.633 -8.023 1 93.5 295 LEU B N 1
ATOM 5046 C CA . LEU B 1 295 ? -2.566 12.898 -9.172 1 93.5 295 LEU B CA 1
ATOM 5047 C C . LEU B 1 295 ? -3.33 11.641 -9.57 1 93.5 295 LEU B C 1
ATOM 5049 O O . LEU B 1 295 ? -4.531 11.695 -9.852 1 93.5 295 LEU B O 1
ATOM 5053 N N . ARG B 1 296 ? -2.682 10.562 -9.609 1 90.94 296 ARG B N 1
ATOM 5054 C CA . ARG B 1 296 ? -3.326 9.305 -9.984 1 90.94 296 ARG B CA 1
ATOM 5055 C C . ARG B 1 296 ? -4.434 8.945 -9 1 90.94 296 ARG B C 1
ATOM 5057 O O . ARG B 1 296 ? -5.516 8.516 -9.406 1 90.94 296 ARG B O 1
ATOM 5064 N N . PHE B 1 297 ? -4.121 9.086 -7.758 1 95.38 297 PHE B N 1
ATOM 5065 C CA . PHE B 1 297 ? -5.117 8.797 -6.738 1 95.38 297 PHE B CA 1
ATOM 5066 C C . PHE B 1 297 ? -6.344 9.68 -6.91 1 95.38 297 PHE B C 1
ATOM 5068 O O . PHE B 1 297 ? -7.48 9.195 -6.863 1 95.38 297 PHE B O 1
ATOM 5075 N N . VAL B 1 298 ? -6.051 10.969 -7.07 1 95.94 298 VAL B N 1
ATOM 5076 C CA . VAL B 1 298 ? -7.133 11.938 -7.211 1 95.94 298 VAL B CA 1
ATOM 5077 C C . VAL B 1 298 ? -7.965 11.609 -8.445 1 95.94 298 VAL B C 1
ATOM 5079 O O . VAL B 1 298 ? -9.195 11.539 -8.375 1 95.94 298 VAL B O 1
ATOM 5082 N N . HIS B 1 299 ? -7.34 11.344 -9.5 1 92.5 299 HIS B N 1
ATOM 5083 C CA . HIS B 1 299 ? -8.031 11.039 -10.75 1 92.5 299 HIS B CA 1
ATOM 5084 C C . HIS B 1 299 ? -8.867 9.766 -10.617 1 92.5 299 HIS B C 1
ATOM 5086 O O . HIS B 1 299 ? -10.031 9.734 -11.031 1 92.5 299 HIS B O 1
ATOM 5092 N N . ASP B 1 300 ? -8.25 8.75 -10.094 1 90 300 ASP B N 1
ATOM 5093 C CA . ASP B 1 300 ? -8.961 7.488 -9.914 1 90 300 ASP B CA 1
ATOM 5094 C C . ASP B 1 300 ? -10.18 7.672 -9.023 1 90 300 ASP B C 1
ATOM 5096 O O . ASP B 1 300 ? -11.242 7.109 -9.297 1 90 300 ASP B O 1
ATOM 5100 N N . THR B 1 301 ? -10.008 8.422 -7.93 1 93.38 301 THR B N 1
ATOM 5101 C CA . THR B 1 301 ? -11.094 8.641 -6.977 1 93.38 301 THR B CA 1
ATOM 5102 C C . THR B 1 301 ? -12.234 9.406 -7.621 1 93.38 301 THR B C 1
ATOM 5104 O O . THR B 1 301 ? -13.406 9.062 -7.441 1 93.38 301 THR B O 1
ATOM 5107 N N . LEU B 1 302 ? -11.891 10.383 -8.383 1 91.88 302 LEU B N 1
ATOM 5108 C CA . LEU B 1 302 ? -12.914 11.18 -9.055 1 91.88 302 LEU B CA 1
ATOM 5109 C C . LEU B 1 302 ? -13.633 10.359 -10.117 1 91.88 302 LEU B C 1
ATOM 5111 O O . LEU B 1 302 ? -14.844 10.5 -10.312 1 91.88 302 LEU B O 1
ATOM 5115 N N . ARG B 1 303 ? -12.836 9.461 -10.812 1 83.44 303 ARG B N 1
ATOM 5116 C CA . ARG B 1 303 ? -13.438 8.594 -11.828 1 83.44 303 ARG B CA 1
ATOM 5117 C C . ARG B 1 303 ? -14.391 7.59 -11.188 1 83.44 303 ARG B C 1
ATOM 5119 O O . ARG B 1 303 ? -15.406 7.227 -11.789 1 83.44 303 ARG B O 1
ATOM 5126 N N . GLY B 1 304 ? -13.922 7.012 -10.102 1 72.56 304 GLY B N 1
ATOM 5127 C CA . GLY B 1 304 ? -14.797 6.086 -9.391 1 72.56 304 GLY B CA 1
ATOM 5128 C C . GLY B 1 304 ? -16.141 6.688 -9.039 1 72.56 304 GLY B C 1
ATOM 5129 O O . GLY B 1 304 ? -17.156 5.992 -9.031 1 72.56 304 GLY B O 1
ATOM 5130 N N . PHE B 1 305 ? -16.109 7.875 -8.773 1 54.47 305 PHE B N 1
ATOM 5131 C CA . PHE B 1 305 ? -17.359 8.57 -8.453 1 54.47 305 PHE B CA 1
ATOM 5132 C C . PHE B 1 305 ? -18.156 8.852 -9.719 1 54.47 305 PHE B C 1
ATOM 5134 O O . PHE B 1 305 ? -19.391 8.898 -9.68 1 54.47 305 PHE B O 1
ATOM 5141 N N . ASP B 1 306 ? -17.438 9.047 -10.742 1 47.16 306 ASP B N 1
ATOM 5142 C CA . ASP B 1 306 ? -18.141 9.312 -11.992 1 47.16 306 ASP B CA 1
ATOM 5143 C C . ASP B 1 306 ? -18.688 8.016 -12.602 1 47.16 306 ASP B C 1
ATOM 5145 O O . ASP B 1 306 ? -19.703 8.031 -13.305 1 47.16 306 ASP B O 1
ATOM 5149 N N . LEU B 1 307 ? -18.047 6.938 -12.492 1 43 307 LEU B N 1
ATOM 5150 C CA . LEU B 1 307 ? -18.5 5.652 -13.023 1 43 307 LEU B CA 1
ATOM 5151 C C . LEU B 1 307 ? -19.672 5.113 -12.219 1 43 307 LEU B C 1
ATOM 5153 O O . LEU B 1 307 ? -19.547 4.855 -11.023 1 43 307 LEU B O 1
ATOM 5157 N N . LYS B 1 308 ? -20.891 5.652 -12.539 1 37.69 308 LYS B N 1
ATOM 5158 C CA . LYS B 1 308 ? -22.188 5.113 -12.148 1 37.69 308 LYS B CA 1
ATOM 5159 C C . LYS B 1 308 ? -22.188 3.588 -12.188 1 37.69 308 LYS B C 1
ATOM 5161 O O . LYS B 1 308 ? -21.516 2.988 -13.039 1 37.69 308 LYS B O 1
ATOM 5166 N N . PRO B 1 309 ? -22.906 2.902 -11.172 1 31.72 309 PRO B N 1
ATOM 5167 C CA . PRO B 1 309 ? -23.094 1.47 -11.414 1 31.72 309 PRO B CA 1
ATOM 5168 C C . PRO B 1 309 ? -23.562 1.169 -12.836 1 31.72 309 PRO B C 1
ATOM 5170 O O . PRO B 1 309 ? -24.516 1.796 -13.32 1 31.72 309 PRO B O 1
ATOM 5173 N N . VAL B 1 310 ? -22.75 0.916 -13.695 1 30.12 310 VAL B N 1
ATOM 5174 C CA . VAL B 1 310 ? -23.359 0.39 -14.906 1 30.12 310 VAL B CA 1
ATOM 5175 C C . VAL B 1 310 ? -24.438 -0.644 -14.547 1 30.12 310 VAL B C 1
ATOM 5177 O O . VAL B 1 310 ? -24.125 -1.686 -13.969 1 30.12 310 VAL B O 1
ATOM 5180 N N . ILE B 1 311 ? -25.578 -0.143 -14.328 1 28.67 311 ILE B N 1
ATOM 5181 C CA . ILE B 1 311 ? -26.672 -1.093 -14.477 1 28.67 311 ILE B CA 1
ATOM 5182 C C . ILE B 1 311 ? -26.5 -1.87 -15.781 1 28.67 311 ILE B C 1
ATOM 5184 O O . ILE B 1 311 ? -26.516 -1.284 -16.875 1 28.67 311 ILE B O 1
ATOM 5188 N N . PHE B 1 312 ? -25.797 -2.979 -15.594 1 28.72 312 PHE B N 1
ATOM 5189 C CA . PHE B 1 312 ? -25.844 -3.943 -16.688 1 28.72 312 PHE B CA 1
ATOM 5190 C C . PHE B 1 312 ? -27.266 -4.102 -17.203 1 28.72 312 PHE B C 1
ATOM 5192 O O . PHE B 1 312 ? -28.141 -4.645 -16.516 1 28.72 312 PHE B O 1
ATOM 5199 N N . ASN B 1 313 ? -27.766 -3.189 -17.922 1 27.58 313 ASN B N 1
ATOM 5200 C CA . ASN B 1 313 ? -28.828 -3.645 -18.812 1 27.58 313 ASN B CA 1
ATOM 5201 C C . ASN B 1 313 ? -28.344 -4.719 -19.781 1 27.58 313 ASN B C 1
ATOM 5203 O O . ASN B 1 313 ? -27.359 -4.523 -20.484 1 27.58 313 ASN B O 1
ATOM 5207 N N . PRO B 1 314 ? -28.812 -6.074 -19.656 1 30.45 314 PRO B N 1
ATOM 5208 C CA . PRO B 1 314 ? -28.5 -7.23 -20.484 1 30.45 314 PRO B CA 1
ATOM 5209 C C . PRO B 1 314 ? -28.297 -6.859 -21.953 1 30.45 314 PRO B C 1
ATOM 5211 O O . PRO B 1 314 ? -27.656 -7.605 -22.703 1 30.45 314 PRO B O 1
ATOM 5214 N N . GLY B 1 315 ? -29.203 -6.066 -22.594 1 30.67 315 GLY B N 1
ATOM 5215 C CA . GLY B 1 315 ? -29.297 -5.945 -24.031 1 30.67 315 GLY B CA 1
ATOM 5216 C C . GLY B 1 315 ? -28.172 -5.125 -24.641 1 30.67 315 GLY B C 1
ATOM 5217 O O . GLY B 1 315 ? -28.094 -4.977 -25.859 1 30.67 315 GLY B O 1
ATOM 5218 N N . GLY B 1 316 ? -27.672 -4.02 -24 1 30.94 316 GLY B N 1
ATOM 5219 C CA . GLY B 1 316 ? -27.094 -3.01 -24.875 1 30.94 316 GLY B CA 1
ATOM 5220 C C . GLY B 1 316 ? -25.656 -3.295 -25.25 1 30.94 316 GLY B C 1
ATOM 5221 O O . GLY B 1 316 ? -25.016 -4.168 -24.672 1 30.94 316 GLY B O 1
ATOM 5222 N N . ASP B 1 317 ? -25.031 -2.527 -26.359 1 30.36 317 ASP B N 1
ATOM 5223 C CA . ASP B 1 317 ? -24 -2.719 -27.375 1 30.36 317 ASP B CA 1
ATOM 5224 C C . ASP B 1 317 ? -22.609 -2.693 -26.75 1 30.36 317 ASP B C 1
ATOM 5226 O O . ASP B 1 317 ? -22.297 -1.813 -25.938 1 30.36 317 ASP B O 1
ATOM 5230 N N . LYS B 1 318 ? -21.734 -3.768 -26.688 1 33.59 318 LYS B N 1
ATOM 5231 C CA . LYS B 1 318 ? -20.328 -4.102 -26.531 1 33.59 318 LYS B CA 1
ATOM 5232 C C . LYS B 1 318 ? -19.438 -2.945 -26.984 1 33.59 318 LYS B C 1
ATOM 5234 O O . LYS B 1 318 ? -18.219 -2.986 -26.797 1 33.59 318 LYS B O 1
ATOM 5239 N N . SER B 1 319 ? -19.953 -1.968 -27.781 1 32.28 319 SER B N 1
ATOM 5240 C CA . SER B 1 319 ? -19.141 -1.024 -28.547 1 32.28 319 SER B CA 1
ATOM 5241 C C . SER B 1 319 ? -18.609 0.098 -27.656 1 32.28 319 SER B C 1
ATOM 5243 O O . SER B 1 319 ? -17.594 0.728 -27.969 1 32.28 319 SER B O 1
ATOM 5245 N N . ARG B 1 320 ? -19.359 0.46 -26.562 1 32.5 320 ARG B N 1
ATOM 5246 C CA . ARG B 1 320 ? -19.031 1.722 -25.906 1 32.5 320 ARG B CA 1
ATOM 5247 C C . ARG B 1 320 ? -17.859 1.548 -24.953 1 32.5 320 ARG B C 1
ATOM 5249 O O . ARG B 1 320 ? -17.344 2.527 -24.406 1 32.5 320 ARG B O 1
ATOM 5256 N N . PHE B 1 321 ? -17.547 0.333 -24.547 1 30.34 321 PHE B N 1
ATOM 5257 C CA . PHE B 1 321 ? -16.469 0.183 -23.594 1 30.34 321 PHE B CA 1
ATOM 5258 C C . PHE B 1 321 ? -15.125 0.525 -24.234 1 30.34 321 PHE B C 1
ATOM 5260 O O . PHE B 1 321 ? -14.273 1.156 -23.609 1 30.34 321 PHE B O 1
ATOM 5267 N N . ILE B 1 322 ? -14.883 0.22 -25.5 1 32.34 322 ILE B N 1
ATOM 5268 C CA . ILE B 1 322 ? -13.664 0.51 -26.234 1 32.34 322 ILE B CA 1
ATOM 5269 C C . ILE B 1 322 ? -13.508 2.02 -26.406 1 32.34 322 ILE B C 1
ATOM 5271 O O . ILE B 1 322 ? -12.398 2.549 -26.344 1 32.34 322 ILE B O 1
ATOM 5275 N N . ASP B 1 323 ? -14.617 2.703 -26.516 1 30.83 323 ASP B N 1
ATOM 5276 C CA . ASP B 1 323 ? -14.547 4.137 -26.781 1 30.83 323 ASP B CA 1
ATOM 5277 C C . ASP B 1 323 ? -14.156 4.91 -25.516 1 30.83 323 ASP B C 1
ATOM 5279 O O . ASP B 1 323 ? -13.43 5.898 -25.594 1 30.83 323 ASP B O 1
ATOM 5283 N N . LYS B 1 324 ? -14.609 4.449 -24.406 1 32.31 324 LYS B N 1
ATOM 5284 C CA . LYS B 1 324 ? -14.297 5.172 -23.188 1 32.31 324 LYS B CA 1
ATOM 5285 C C . LYS B 1 324 ? -12.852 4.922 -22.75 1 32.31 324 LYS B C 1
ATOM 5287 O O . LYS B 1 324 ? -12.195 5.816 -22.219 1 32.31 324 LYS B O 1
ATOM 5292 N N . LEU B 1 325 ? -12.328 3.76 -22.938 1 32 325 LEU B N 1
ATOM 5293 C CA . LEU B 1 325 ? -10.898 3.553 -22.719 1 32 325 LEU B CA 1
ATOM 5294 C C . LEU B 1 325 ? -10.07 4.434 -23.656 1 32 325 LEU B C 1
ATOM 5296 O O . LEU B 1 325 ? -8.969 4.859 -23.297 1 32 325 LEU B O 1
ATOM 5300 N N . LYS B 1 326 ? -10.609 4.816 -24.75 1 32.34 326 LYS B N 1
ATOM 5301 C CA . LYS B 1 326 ? -9.984 5.781 -25.656 1 32.34 326 LYS B CA 1
ATOM 5302 C C . LYS B 1 326 ? -10.016 7.188 -25.062 1 32.34 326 LYS B C 1
ATOM 5304 O O . LYS B 1 326 ? -9.062 7.957 -25.234 1 32.34 326 LYS B O 1
ATOM 5309 N N . LYS B 1 327 ? -11.109 7.598 -24.422 1 34.03 327 LYS B N 1
ATOM 5310 C CA . LYS B 1 327 ? -11.18 8.945 -23.859 1 34.03 327 LYS B CA 1
ATOM 5311 C C . LYS B 1 327 ? -10.242 9.086 -22.672 1 34.03 327 LYS B C 1
ATOM 5313 O O . LYS B 1 327 ? -9.703 10.164 -22.422 1 34.03 327 LYS B O 1
ATOM 5318 N N . PHE B 1 328 ? -10.133 8.094 -21.828 1 31.09 328 PHE B N 1
ATOM 5319 C CA . PHE B 1 328 ? -9.109 8.141 -20.781 1 31.09 328 PHE B CA 1
ATOM 5320 C C . PHE B 1 328 ? -7.715 8.203 -21.391 1 31.09 328 PHE B C 1
ATOM 5322 O O . PHE B 1 328 ? -6.812 8.812 -20.812 1 31.09 328 PHE B O 1
ATOM 5329 N N . ARG B 1 329 ? -7.543 7.707 -22.578 1 30.95 329 ARG B N 1
ATOM 5330 C CA . ARG B 1 329 ? -6.34 7.922 -23.375 1 30.95 329 ARG B CA 1
ATOM 5331 C C . ARG B 1 329 ? -6.133 9.406 -23.656 1 30.95 329 ARG B C 1
ATOM 5333 O O . ARG B 1 329 ? -5.004 9.852 -23.859 1 30.95 329 ARG B O 1
ATOM 5340 N N . GLY B 1 330 ? -7.316 10.156 -23.734 1 28.34 330 GLY B N 1
ATOM 5341 C CA . GLY B 1 330 ? -7.262 11.57 -24.047 1 28.34 330 GLY B CA 1
ATOM 5342 C C . GLY B 1 330 ? -6.719 12.414 -22.906 1 28.34 330 GLY B C 1
ATOM 5343 O O . GLY B 1 330 ? -6.25 13.531 -23.125 1 28.34 330 GLY B O 1
ATOM 5344 N N . TYR B 1 331 ? -7.086 12.125 -21.75 1 27.45 331 TYR B N 1
ATOM 5345 C CA . TYR B 1 331 ? -6.609 13.078 -20.75 1 27.45 331 TYR B CA 1
ATOM 5346 C C . TYR B 1 331 ? -5.102 12.977 -20.562 1 27.45 331 TYR B C 1
ATOM 5348 O O . TYR B 1 331 ? -4.488 13.812 -19.891 1 27.45 331 TYR B O 1
ATOM 5356 N N . PHE B 1 332 ? -4.488 11.828 -20.875 1 27.06 332 PHE B N 1
ATOM 5357 C CA . PHE B 1 332 ? -3.031 11.898 -20.828 1 27.06 332 PHE B CA 1
ATOM 5358 C C . PHE B 1 332 ? -2.461 12.227 -22.203 1 27.06 332 PHE B C 1
ATOM 5360 O O . PHE B 1 332 ? -1.249 12.148 -22.406 1 27.06 332 PHE B O 1
ATOM 5367 N N . SER B 1 333 ? -3.289 12.531 -23.172 1 23.53 333 SER B N 1
ATOM 5368 C CA . SER B 1 333 ? -2.773 13.258 -24.328 1 23.53 333 SER B CA 1
ATOM 5369 C C . SER B 1 333 ? -2.523 14.727 -24 1 23.53 333 SER B C 1
ATOM 5371 O O . SER B 1 333 ? -3.316 15.352 -23.281 1 23.53 333 SER B O 1
#

Nearest PDB structures (foldseek):
  4ke6-assembly4_D  TM=9.234E-01  e=8.310E-20  Bacillus sp. H-257
  4kea-assembly3_C  TM=9.028E-01  e=3.786E-20  Bacillus sp. H-257
  4kea-assembly4_D  TM=8.958E-01  e=1.269E-19  Bacillus sp. H-257
  4kea-assembly6_F  TM=8.707E-01  e=7.363E-20  Bacillus sp. H-257
  4ke6-assembly2_B  TM=8.769E-01  e=5.755E-19  Bacillus sp. H-257

Organism: Turneriella parva (strain ATCC BAA-1111 / DSM 21527 / NCTC 11395 / H) (NCBI:txid869212)

Solvent-accessible surface area (backbone atoms only — not comparable to full-atom values): 35035 Å² total; per-residue (Å²): 112,65,64,56,50,49,48,50,48,48,47,49,46,38,12,47,66,26,74,90,72,91,75,66,47,66,73,58,65,70,75,74,58,74,85,52,41,38,87,66,18,56,54,52,70,46,85,40,79,50,58,37,35,36,44,40,33,40,34,77,55,25,17,23,45,62,46,42,61,59,41,52,55,46,35,74,75,29,21,25,28,37,22,60,55,53,59,33,44,30,51,44,70,72,50,28,48,73,33,41,40,52,31,40,46,43,52,52,49,52,52,46,66,68,50,49,81,75,30,85,34,33,34,37,36,13,33,26,51,14,12,30,44,47,52,40,51,51,40,70,48,53,86,92,67,51,55,61,30,38,36,30,32,48,30,38,46,53,58,61,45,73,47,95,88,35,81,40,75,57,51,76,68,55,46,37,24,30,51,40,32,80,77,37,60,61,44,72,48,80,72,60,84,57,66,87,49,84,70,55,86,77,53,55,63,76,68,49,39,42,28,47,24,47,38,34,37,53,59,50,38,40,63,38,68,85,34,33,60,60,30,43,44,35,33,38,38,37,40,35,65,66,16,60,67,44,54,48,55,30,52,55,48,50,66,67,44,37,48,33,47,30,34,36,39,42,37,35,61,71,86,62,85,76,51,61,48,76,44,62,63,55,27,70,86,44,24,58,58,48,49,50,55,50,51,50,51,52,50,51,54,55,45,56,68,62,57,58,82,72,71,78,60,89,83,70,78,84,65,59,63,63,52,51,60,48,48,64,31,46,72,34,73,110,66,64,56,51,50,49,52,48,48,47,48,47,38,11,48,66,25,74,89,71,90,74,65,45,67,73,56,64,70,75,74,57,74,85,50,41,38,86,65,17,55,52,50,72,45,86,40,78,50,57,36,35,35,42,41,34,40,34,77,56,25,17,24,45,63,45,42,62,61,42,52,54,46,34,74,74,30,22,24,29,38,22,60,55,51,60,33,45,30,50,43,70,71,49,29,49,74,32,41,42,52,32,41,46,43,52,51,49,52,52,46,66,68,50,49,82,77,32,86,34,31,34,37,35,14,33,26,50,14,12,30,44,47,53,40,50,52,40,68,47,53,86,91,66,53,55,60,28,39,36,30,32,49,30,40,44,54,58,60,46,71,48,95,90,36,81,40,74,59,51,76,66,56,48,37,24,30,52,40,32,80,77,37,59,61,44,71,49,79,70,60,85,56,67,86,50,83,69,53,85,76,53,53,63,76,67,49,40,43,27,48,25,48,37,34,37,54,58,49,38,39,62,38,66,85,35,33,59,60,30,42,44,36,34,37,38,38,42,34,66,66,16,61,69,45,54,47,54,30,51,54,48,50,66,70,44,37,49,33,46,30,35,34,40,42,37,34,61,71,85,63,85,74,51,63,48,76,45,61,62,57,27,71,86,44,24,58,58,48,50,49,55,50,50,51,50,52,51,51,55,54,44,56,66,62,57,58,80,73,71,78,59,91,82,68,78,86,66,59,62,64,53,49,61,48,50,62,31,46,72,34,74